Protein AF-A0A1M3BD50-F1 (afdb_monomer_lite)

Secondary structure (DSSP, 8-state):
------PPPPPPPTTHHHHHHHHHHHHTT-TTHHHHHHHHHHHHHH-HHHHHHHHHHHHTT-TTSGGGG-TTHHHHHHHHHHTTSS-HHHHHHHHHHHHHHHH--TT-EEEEEESEETTEEPHHHHHHHS---SSGGG---HHHHHHHHHHHTTS-GGGSEEEEEE-S---TTBTTSSSSHHHH-TT-TT--TTEEEEE-HHHHHHHHHHHHGGGPPEEEEEESPPPHHHHHHHHHTTEEEEEE--TTS---SEETTEE--TTHHHHHHHHHHHHHHHS-HHHHHHHHHHHHHHHTTGGG--THHHHHHHHHHHHHHHT------TTS-HHHHHHHHHHHHHHHHTEEEETTEEEE-HHHHHHHHHHHHHHHT-HHHHHHTT----HHHHHHHHHT-

Foldseek 3Di:
DDDDDDPPDPDPDPCLVVLQVLLCQQEVPDPPSVVLVVLLVCCLPPVVVLLVVLVVCLLVVPCVPCLLVDLCNLSSLSNCSNNVVDDQLSSQLSLLVSQVVVVDDPQKDKDKDFQDDPNHGDVVLCLLQPDDFPFNLQDDDPVLVVVLSVVLVPDRSSQRTKMKMFDPDDDCFACLADPNCSQQARSGRNPDSRIDIGHRSVSLQSSLCSRQPPLAAAERNHEADDDLVRLLVRLLVSHFYQYGYRPPDDDDLDDPRGGDGRNRSRSNSSSLSSQSSSADSLLSNLLSVLLVQLVVCLVVDDDQLNVLSVQLSVCSSSNNLRDDDPPDDRLLSSLLSSLVSLVVSQWGQDPVGTDRDPVSSVVSVVSSCCSSQPPVSCVVSVHDDDPVSSVVSSVVD

Sequence (397 aa):
MVNNFSAPPPTPPTDWNTHNLQYKEMIKRLENVSEIEQKVEIITKENLEEIKLLIDQFNAHDFSHPIFSSPETPLLALAAYKANLIADTQIATLLMILAENRVKKEDSEFTFVPLFIDDSINPEAMRLVELKSGNEIYNMTDEKVKLLFEKMKDLPPSEQGIYIHKSAHHPKESIKNDFQRLLFQPLSIGAKSSEKVIPTVGLFQTFLNTQYGENAVQLSPVIALSSFRDIETKAIGKIRDLGLDLIGKETPPVADGYLMEGSDVTVHDMFHAAAVSAGPVEIRKLNVLLVDRLKQLENKFKGMQLTAFNQIIAALVDFEYTNAKPGFSDIENYVRFIFEVLRTYSTVNSDYGQMRDGRFVREMEKEIKKVILNEDIQAEFSYDLTEDRVEELEDLV

pLDDT: mean 80.51, std 15.76, range [28.03, 96.56]

Structure (mmCIF, N/CA/C/O backbone):
data_AF-A0A1M3BD50-F1
#
_entry.id   AF-A0A1M3BD50-F1
#
loop_
_atom_site.group_PDB
_atom_site.id
_atom_site.type_symbol
_atom_site.label_atom_id
_atom_site.label_alt_id
_atom_site.label_comp_id
_atom_site.label_asym_id
_atom_site.label_entity_id
_atom_site.label_seq_id
_atom_site.pdbx_PDB_ins_code
_atom_site.Cartn_x
_atom_site.Cartn_y
_atom_site.Cartn_z
_atom_site.occupancy
_atom_site.B_iso_or_equiv
_atom_site.auth_seq_id
_atom_site.auth_comp_id
_atom_site.auth_asym_id
_atom_site.auth_atom_id
_atom_site.pdbx_PDB_model_num
ATOM 1 N N . MET A 1 1 ? -3.666 -6.927 -61.475 1.00 36.00 1 MET A N 1
ATOM 2 C CA . MET A 1 1 ? -4.513 -6.229 -60.487 1.00 36.00 1 MET A CA 1
ATOM 3 C C . MET A 1 1 ? -4.371 -6.989 -59.183 1.00 36.00 1 MET A C 1
ATOM 5 O O . MET A 1 1 ? -4.805 -8.130 -59.123 1.00 36.00 1 MET A O 1
ATOM 9 N N . VAL A 1 2 ? -3.643 -6.431 -58.218 1.00 29.97 2 VAL A N 1
ATOM 10 C CA . VAL A 1 2 ? -3.447 -7.031 -56.891 1.00 29.97 2 VAL A CA 1
ATOM 11 C C . VAL A 1 2 ? -4.402 -6.297 -55.958 1.00 29.97 2 VAL A C 1
ATOM 13 O O . VAL A 1 2 ? -4.325 -5.075 -55.852 1.00 29.97 2 VAL A O 1
ATOM 16 N N . ASN A 1 3 ? -5.356 -7.017 -55.372 1.00 28.70 3 ASN A N 1
ATOM 17 C CA . ASN A 1 3 ? -6.317 -6.444 -54.436 1.00 28.70 3 ASN A CA 1
ATOM 18 C C . ASN A 1 3 ? -5.604 -6.122 -53.117 1.00 28.70 3 ASN A C 1
ATOM 20 O O . ASN A 1 3 ? -5.254 -7.026 -52.363 1.00 28.70 3 ASN A O 1
ATOM 24 N N . ASN A 1 4 ? -5.418 -4.829 -52.852 1.00 32.88 4 ASN A N 1
ATOM 25 C CA . ASN A 1 4 ? -5.110 -4.299 -51.530 1.00 32.88 4 ASN A CA 1
ATOM 26 C C . ASN A 1 4 ? -6.363 -4.403 -50.655 1.00 32.88 4 ASN A C 1
ATOM 28 O O . ASN A 1 4 ? -7.282 -3.600 -50.797 1.00 32.88 4 ASN A O 1
ATOM 32 N N . PHE A 1 5 ? -6.380 -5.355 -49.728 1.00 29.62 5 PHE A N 1
ATOM 33 C CA . PHE A 1 5 ? -7.195 -5.247 -48.522 1.00 29.62 5 PHE A CA 1
ATOM 34 C C . PHE A 1 5 ? -6.258 -4.925 -47.365 1.00 29.62 5 PHE A C 1
ATOM 36 O O . PHE A 1 5 ? -5.724 -5.807 -46.699 1.00 29.62 5 PHE A O 1
ATOM 43 N N . SER A 1 6 ? -6.023 -3.631 -47.164 1.00 32.38 6 SER A N 1
ATOM 44 C CA . SER A 1 6 ? -5.528 -3.119 -45.894 1.00 32.38 6 SER A CA 1
ATOM 45 C C . SER A 1 6 ? -6.634 -3.358 -44.870 1.00 32.38 6 SER A C 1
ATOM 47 O O . SER A 1 6 ? -7.720 -2.791 -44.997 1.00 32.38 6 SER A O 1
ATOM 49 N N . ALA A 1 7 ? -6.390 -4.233 -43.895 1.00 30.02 7 ALA A N 1
ATOM 50 C CA . ALA A 1 7 ? -7.241 -4.291 -42.717 1.00 30.02 7 ALA A CA 1
ATOM 51 C C . ALA A 1 7 ? -7.294 -2.877 -42.104 1.00 30.02 7 ALA A C 1
ATOM 53 O O . ALA A 1 7 ? -6.249 -2.219 -42.033 1.00 30.02 7 ALA A O 1
ATOM 54 N N . PRO A 1 8 ? -8.477 -2.369 -41.717 1.00 31.89 8 PRO A N 1
ATOM 55 C CA . PRO A 1 8 ? -8.545 -1.111 -40.993 1.00 31.89 8 PRO A CA 1
ATOM 56 C C . PRO A 1 8 ? -7.709 -1.234 -39.711 1.00 31.89 8 PRO A C 1
ATOM 58 O O . PRO A 1 8 ? -7.639 -2.329 -39.139 1.00 31.89 8 PRO A O 1
ATOM 61 N N . PRO A 1 9 ? -7.053 -0.147 -39.269 1.00 30.75 9 PRO A N 1
ATOM 62 C CA . PRO A 1 9 ? -6.320 -0.160 -38.014 1.00 30.75 9 PRO A CA 1
ATOM 63 C C . PRO A 1 9 ? -7.255 -0.645 -36.897 1.00 30.75 9 PRO A C 1
ATOM 65 O O . PRO A 1 9 ? -8.437 -0.282 -36.906 1.00 30.75 9 PRO A O 1
ATOM 68 N N . PRO A 1 10 ? -6.763 -1.488 -35.974 1.00 30.48 10 PRO A N 1
ATOM 69 C CA . PRO A 1 10 ? -7.573 -1.973 -34.872 1.00 30.48 10 PRO A CA 1
ATOM 70 C C . PRO A 1 10 ? -8.158 -0.772 -34.131 1.00 30.48 10 PRO A C 1
ATOM 72 O O . PRO A 1 10 ? -7.436 0.141 -33.729 1.00 30.48 10 PRO A O 1
ATOM 75 N N . THR A 1 11 ? -9.481 -0.752 -33.996 1.00 28.03 11 THR A N 1
ATOM 76 C CA . THR A 1 11 ? -10.170 0.213 -33.141 1.00 28.03 11 THR A CA 1
ATOM 77 C C . THR A 1 11 ? -9.583 0.083 -31.734 1.00 28.03 11 THR A C 1
ATOM 79 O O . THR A 1 11 ? -9.528 -1.046 -31.236 1.00 28.03 11 THR A O 1
ATOM 82 N N . PRO A 1 12 ? -9.119 1.177 -31.099 1.00 29.06 12 PRO A N 1
ATOM 83 C CA . PRO A 1 12 ? -8.568 1.098 -29.755 1.00 29.06 12 PRO A CA 1
ATOM 84 C C . PRO A 1 12 ? -9.610 0.475 -28.812 1.00 29.06 12 PRO A C 1
ATOM 86 O O . PRO A 1 12 ? -10.799 0.794 -28.941 1.00 29.06 12 PRO A O 1
ATOM 89 N N . PRO A 1 13 ? -9.201 -0.436 -27.910 1.00 30.36 13 PRO A N 1
ATOM 90 C CA . PRO A 1 13 ? -10.122 -1.099 -26.997 1.00 30.36 13 PRO A CA 1
ATOM 91 C C . PRO A 1 13 ? -10.918 -0.069 -26.194 1.00 30.36 13 PRO A C 1
ATOM 93 O O . PRO A 1 13 ? -10.412 1.000 -25.850 1.00 30.36 13 PRO A O 1
ATOM 96 N N . THR A 1 14 ? -12.151 -0.412 -25.833 1.00 31.00 14 THR A N 1
ATOM 97 C CA . THR A 1 14 ? -13.002 0.365 -24.915 1.00 31.00 14 THR A CA 1
ATOM 98 C C . THR A 1 14 ? -12.345 0.657 -23.552 1.00 31.00 14 THR A C 1
ATOM 100 O O . THR A 1 14 ? -12.790 1.569 -22.857 1.00 31.00 14 THR A O 1
ATOM 103 N N . ASP A 1 15 ? -11.243 -0.028 -23.224 1.00 41.88 15 ASP A N 1
ATOM 104 C CA . ASP A 1 15 ? -10.391 0.174 -22.040 1.00 41.88 15 ASP A CA 1
ATOM 105 C C . ASP A 1 15 ? -9.475 1.414 -22.125 1.00 41.88 15 ASP A C 1
ATOM 107 O O . ASP A 1 15 ? -8.813 1.783 -21.156 1.00 41.88 15 ASP A O 1
ATOM 111 N N . TRP A 1 16 ? -9.444 2.120 -23.262 1.00 33.00 16 TRP A N 1
ATOM 112 C CA . TRP A 1 16 ? -8.654 3.353 -23.392 1.00 33.00 16 TRP A CA 1
ATOM 113 C C . TRP A 1 16 ? -9.149 4.466 -22.450 1.00 33.00 16 TRP A C 1
ATOM 115 O O . TRP A 1 16 ? -8.371 5.293 -21.968 1.00 33.00 16 TRP A O 1
ATOM 125 N N . ASN A 1 17 ? -10.453 4.488 -22.152 1.00 49.97 17 ASN A N 1
ATOM 126 C CA . ASN A 1 17 ? -11.031 5.484 -21.249 1.00 49.97 17 ASN A CA 1
ATOM 127 C C . ASN A 1 17 ? -10.676 5.225 -19.778 1.00 49.97 17 ASN A C 1
ATOM 129 O O . ASN A 1 17 ? -10.544 6.189 -19.028 1.00 49.97 17 ASN A O 1
ATOM 133 N N . THR A 1 18 ? -10.497 3.968 -19.360 1.00 57.00 18 THR A N 1
ATOM 134 C CA . THR A 1 18 ? -10.133 3.632 -17.974 1.00 57.00 18 THR A CA 1
ATOM 135 C C . THR A 1 18 ? -8.662 3.929 -17.700 1.00 57.00 18 THR A C 1
ATOM 137 O O . THR A 1 18 ? -8.380 4.647 -16.743 1.00 57.00 18 THR A O 1
ATOM 140 N N . HIS A 1 19 ? -7.750 3.539 -18.598 1.00 67.75 19 HIS A N 1
ATOM 141 C CA . HIS A 1 19 ? -6.316 3.831 -18.452 1.00 67.75 19 HIS A CA 1
ATOM 142 C C . HIS A 1 19 ? -6.015 5.330 -18.422 1.00 67.75 19 HIS A C 1
ATOM 144 O O . HIS A 1 19 ? -5.207 5.792 -17.622 1.00 67.75 19 HIS A O 1
ATOM 150 N N . ASN A 1 20 ? -6.696 6.130 -19.245 1.00 74.62 20 ASN A N 1
ATOM 151 C CA . ASN A 1 20 ? -6.507 7.579 -19.220 1.00 74.62 20 ASN A CA 1
ATOM 152 C C . ASN A 1 20 ? -7.016 8.216 -17.911 1.00 74.62 20 ASN A C 1
ATOM 154 O O . ASN A 1 20 ? -6.423 9.176 -17.421 1.00 74.62 20 ASN A O 1
ATOM 158 N N . LEU A 1 21 ? -8.102 7.694 -17.328 1.00 78.12 21 LEU A N 1
ATOM 159 C CA . LEU A 1 21 ? -8.576 8.135 -16.013 1.00 78.12 21 LEU A CA 1
ATOM 160 C C . LEU A 1 21 ? -7.599 7.721 -14.906 1.00 78.12 21 LEU A C 1
ATOM 162 O O . LEU A 1 21 ? -7.253 8.559 -14.080 1.00 78.12 21 LEU A O 1
ATOM 166 N N . GLN A 1 22 ? -7.104 6.481 -14.923 1.00 80.31 22 GLN A N 1
ATOM 167 C CA . GLN A 1 22 ? -6.111 5.989 -13.961 1.00 80.31 22 GLN A CA 1
ATOM 168 C C . GLN A 1 22 ? -4.797 6.773 -14.056 1.00 80.31 22 GLN A C 1
ATOM 170 O O . GLN A 1 22 ? -4.271 7.213 -13.038 1.00 80.31 22 GLN A O 1
ATOM 175 N N . TYR A 1 23 ? -4.317 7.060 -15.269 1.00 83.50 23 TYR A N 1
ATOM 176 C CA . TYR A 1 23 ? -3.169 7.937 -15.502 1.00 83.50 23 TYR A CA 1
ATOM 177 C C . TYR A 1 23 ? -3.368 9.322 -14.884 1.00 83.50 23 TYR A C 1
ATOM 179 O O . TYR A 1 23 ? -2.494 9.814 -14.168 1.00 83.50 23 TYR A O 1
ATOM 187 N N . LYS A 1 24 ? -4.529 9.946 -15.117 1.00 84.19 24 LYS A N 1
ATOM 188 C CA . LYS A 1 24 ? -4.845 11.254 -14.531 1.00 84.19 24 LYS A CA 1
ATOM 189 C C . LYS A 1 24 ? -4.887 11.195 -13.012 1.00 84.19 24 LYS A C 1
ATOM 191 O O . LYS A 1 24 ? -4.319 12.070 -12.367 1.00 84.19 24 LYS A O 1
ATOM 196 N N . GLU A 1 25 ? -5.498 10.160 -12.445 1.00 82.44 25 GLU A N 1
ATOM 197 C CA . GLU A 1 25 ? -5.539 9.944 -10.998 1.00 82.44 25 GLU A CA 1
ATOM 198 C C . GLU A 1 25 ? -4.147 9.721 -10.393 1.00 82.44 25 GLU A C 1
ATOM 200 O O . GLU A 1 25 ? -3.862 10.245 -9.315 1.00 82.44 25 GLU A O 1
ATOM 205 N N . MET A 1 26 ? -3.264 9.014 -11.101 1.00 85.06 26 MET A N 1
ATOM 206 C CA . MET A 1 26 ? -1.889 8.756 -10.679 1.00 85.06 26 MET A CA 1
ATOM 207 C C . MET A 1 26 ? -1.076 10.053 -10.578 1.00 85.06 26 MET A C 1
ATOM 209 O O . MET A 1 26 ? -0.319 10.220 -9.625 1.00 85.06 26 MET A O 1
ATOM 213 N N . ILE A 1 27 ? -1.239 10.993 -11.518 1.00 84.44 27 ILE A N 1
ATOM 214 C CA . ILE A 1 27 ? -0.452 12.239 -11.533 1.00 84.44 27 ILE A CA 1
ATOM 215 C C . ILE A 1 27 ? -1.130 13.425 -10.838 1.00 84.44 27 ILE A C 1
ATOM 217 O O . ILE A 1 27 ? -0.461 14.430 -10.610 1.00 84.44 27 ILE A O 1
ATOM 221 N N . LYS A 1 28 ? -2.426 13.351 -10.489 1.00 82.62 28 LYS A N 1
ATOM 222 C CA . LYS A 1 28 ? -3.253 14.515 -10.085 1.00 82.62 28 LYS A CA 1
ATOM 223 C C . LYS A 1 28 ? -2.694 15.361 -8.938 1.00 82.62 28 LYS A C 1
ATOM 225 O O . LYS A 1 28 ? -3.103 16.506 -8.771 1.00 82.62 28 LYS A O 1
ATOM 230 N N . ARG A 1 29 ? -1.807 14.788 -8.122 1.00 76.50 29 ARG A N 1
ATOM 231 C CA . ARG A 1 29 ? -1.242 15.410 -6.915 1.00 76.50 29 ARG A CA 1
ATOM 232 C C . ARG A 1 29 ? 0.060 16.165 -7.181 1.00 76.50 29 ARG A C 1
ATOM 234 O O . ARG A 1 29 ? 0.637 16.746 -6.269 1.00 76.50 29 ARG A O 1
ATOM 241 N N . LEU A 1 30 ? 0.528 16.189 -8.427 1.00 80.31 30 LEU A N 1
ATOM 242 C CA . LEU A 1 30 ? 1.735 16.911 -8.801 1.00 80.31 30 LEU A CA 1
ATOM 243 C C . LEU A 1 30 ? 1.453 18.417 -8.951 1.00 80.31 30 LEU A C 1
ATOM 245 O O . LEU A 1 30 ? 0.583 18.843 -9.697 1.00 80.31 30 LEU A O 1
ATOM 249 N N . GLU A 1 31 ? 2.268 19.262 -8.324 1.00 79.31 31 GLU A N 1
ATOM 250 C CA . GLU A 1 31 ? 2.171 20.727 -8.491 1.00 79.31 31 GLU A CA 1
ATOM 251 C C . GLU A 1 31 ? 2.271 21.220 -9.955 1.00 79.31 31 GLU A C 1
ATOM 253 O O . GLU A 1 31 ? 1.716 22.257 -10.301 1.00 79.31 31 GLU A O 1
ATOM 258 N N . ASN A 1 32 ? 2.942 20.467 -10.834 1.00 83.00 32 ASN A N 1
ATOM 259 C CA . ASN A 1 32 ? 3.161 20.785 -12.249 1.00 83.00 32 ASN A CA 1
ATOM 260 C C . ASN A 1 32 ? 2.508 19.758 -13.199 1.00 83.00 32 ASN A C 1
ATOM 262 O O . ASN A 1 32 ? 3.060 19.466 -14.261 1.00 83.00 32 ASN A O 1
ATOM 266 N N . VAL A 1 33 ? 1.331 19.219 -12.832 1.00 86.44 33 VAL A N 1
ATOM 267 C CA . VAL A 1 33 ? 0.564 18.240 -13.640 1.00 86.44 33 VAL A CA 1
ATOM 268 C C . VAL A 1 33 ? 0.517 18.609 -15.122 1.00 86.44 33 VAL A C 1
ATOM 270 O O . VAL A 1 33 ? 0.848 17.773 -15.955 1.00 86.44 33 VAL A O 1
ATOM 273 N N . SER A 1 34 ? 0.155 19.851 -15.462 1.00 87.88 34 SER A N 1
ATOM 274 C CA . SER A 1 34 ? -0.039 20.259 -16.860 1.00 87.88 34 SER A CA 1
ATOM 275 C C . SER A 1 34 ? 1.239 20.169 -17.698 1.00 87.88 34 SER A C 1
ATOM 277 O O . SER A 1 34 ? 1.184 19.808 -18.870 1.00 87.88 34 SER A O 1
ATOM 279 N N . GLU A 1 35 ? 2.396 20.489 -17.112 1.00 89.12 35 GLU A N 1
ATOM 280 C CA . GLU A 1 35 ? 3.692 20.388 -17.794 1.00 89.12 35 GLU A CA 1
ATOM 281 C C . GLU A 1 35 ? 4.076 18.919 -18.012 1.00 89.12 35 GLU A C 1
ATOM 283 O O . GLU A 1 35 ? 4.519 18.538 -19.096 1.00 89.12 35 GLU A O 1
ATOM 288 N N . ILE A 1 36 ? 3.871 18.083 -16.991 1.00 88.56 36 ILE A N 1
ATOM 289 C CA . ILE A 1 36 ? 4.146 16.645 -17.059 1.00 88.56 36 ILE A CA 1
ATOM 290 C C . ILE A 1 36 ? 3.239 15.980 -18.093 1.00 88.56 36 ILE A C 1
ATOM 292 O O . ILE A 1 36 ? 3.725 15.220 -18.926 1.00 88.56 36 ILE A O 1
ATOM 296 N N . GLU A 1 37 ? 1.946 16.301 -18.100 1.00 90.56 37 GLU A N 1
ATOM 297 C CA . GLU A 1 37 ? 0.986 15.763 -19.066 1.00 90.56 37 GLU A CA 1
ATOM 298 C C . GLU A 1 37 ? 1.379 16.121 -20.506 1.00 90.56 37 GLU A C 1
ATOM 300 O O . GLU A 1 37 ? 1.347 15.254 -21.381 1.00 90.56 37 GLU A O 1
ATOM 305 N N . GLN A 1 38 ? 1.817 17.364 -20.747 1.00 91.88 38 GLN A N 1
ATOM 306 C CA . GLN A 1 38 ? 2.320 17.795 -22.055 1.00 91.88 38 GLN A CA 1
ATOM 307 C C . GLN A 1 38 ? 3.584 17.035 -22.468 1.00 91.88 38 GLN A C 1
ATOM 309 O O . GLN A 1 38 ? 3.649 16.540 -23.592 1.00 91.88 38 GLN A O 1
ATOM 314 N N . LYS A 1 39 ? 4.570 16.895 -21.572 1.00 91.69 39 LYS A N 1
ATOM 315 C CA . LYS A 1 39 ? 5.804 16.143 -21.859 1.00 91.69 39 LYS A CA 1
ATOM 316 C C . LYS A 1 39 ? 5.513 14.679 -22.167 1.00 91.69 39 LYS A C 1
ATOM 318 O O . LYS A 1 39 ? 6.007 14.157 -23.159 1.00 91.69 39 LYS A O 1
ATOM 323 N N . VAL A 1 40 ? 4.671 14.035 -21.361 1.00 91.62 40 VAL A N 1
ATOM 324 C CA . VAL A 1 40 ? 4.269 12.640 -21.572 1.00 91.62 40 VAL A CA 1
ATOM 325 C C . VAL A 1 40 ? 3.513 12.486 -22.895 1.00 91.62 40 VAL A C 1
ATOM 327 O O . VAL A 1 40 ? 3.745 11.520 -23.613 1.00 91.62 40 VAL A O 1
ATOM 330 N N . GLU A 1 41 ? 2.646 13.433 -23.265 1.00 91.56 41 GLU A N 1
ATOM 331 C CA . GLU A 1 41 ? 1.956 13.431 -24.564 1.00 91.56 41 GLU A CA 1
ATOM 332 C C . GLU A 1 41 ? 2.925 13.534 -25.752 1.00 91.56 41 GLU A C 1
ATOM 334 O O . GLU A 1 41 ? 2.747 12.820 -26.739 1.00 91.56 41 GLU A O 1
ATOM 339 N N . ILE A 1 42 ? 3.944 14.397 -25.661 1.00 92.25 42 ILE A N 1
ATOM 340 C CA . ILE A 1 42 ? 4.984 14.541 -26.693 1.00 92.25 42 ILE A CA 1
ATOM 341 C C . ILE A 1 42 ? 5.777 13.238 -26.815 1.00 92.25 42 ILE A C 1
ATOM 343 O O . ILE A 1 42 ? 5.825 12.652 -27.893 1.00 92.25 42 ILE A O 1
ATOM 347 N N . ILE A 1 43 ? 6.296 12.727 -25.696 1.00 92.19 43 ILE A N 1
ATOM 348 C CA . ILE A 1 43 ? 7.063 11.475 -25.637 1.00 92.19 43 ILE A CA 1
ATOM 349 C C . ILE A 1 43 ? 6.261 10.306 -26.223 1.00 92.19 43 ILE A C 1
ATOM 351 O O . ILE A 1 43 ? 6.778 9.533 -27.026 1.00 92.19 43 ILE A O 1
ATOM 355 N N . THR A 1 44 ? 4.975 10.195 -25.876 1.00 89.19 44 THR A N 1
ATOM 356 C CA . THR A 1 44 ? 4.098 9.125 -26.381 1.00 89.19 44 THR A CA 1
ATOM 357 C C . THR A 1 44 ? 3.981 9.146 -27.911 1.00 89.19 44 THR A C 1
ATOM 359 O O . THR A 1 44 ? 3.831 8.096 -28.533 1.00 89.19 44 THR A O 1
ATOM 362 N N . LYS A 1 45 ? 4.051 10.330 -28.534 1.00 89.25 45 LYS A N 1
ATOM 363 C CA . LYS A 1 45 ? 3.938 10.504 -29.991 1.00 89.25 45 LYS A CA 1
ATOM 364 C C . LYS A 1 45 ? 5.270 10.380 -30.719 1.00 89.25 45 LYS A C 1
ATOM 366 O O . LYS A 1 45 ? 5.290 9.888 -31.845 1.00 89.25 45 LYS A O 1
ATOM 371 N N . GLU A 1 46 ? 6.349 10.857 -30.108 1.00 92.38 46 GLU A N 1
ATOM 372 C CA . GLU A 1 46 ? 7.626 11.093 -30.787 1.00 92.38 46 GLU A CA 1
ATOM 373 C C . GLU A 1 46 ? 8.709 10.062 -30.420 1.00 92.38 46 GLU A C 1
ATOM 375 O O . GLU A 1 46 ? 9.600 9.813 -31.230 1.00 92.38 46 GLU A O 1
ATOM 380 N N . ASN A 1 47 ? 8.599 9.379 -29.272 1.00 92.06 47 ASN A N 1
ATOM 381 C CA . ASN A 1 47 ? 9.662 8.536 -28.703 1.00 92.06 47 ASN A CA 1
ATOM 382 C C . ASN A 1 47 ? 9.255 7.056 -28.549 1.00 92.06 47 ASN A C 1
ATOM 384 O O . ASN A 1 47 ? 9.718 6.365 -27.642 1.00 92.06 47 ASN A O 1
ATOM 388 N N . LEU A 1 48 ? 8.399 6.527 -29.433 1.00 91.12 48 LEU A N 1
ATOM 389 C CA . LEU A 1 48 ? 7.886 5.151 -29.313 1.00 91.12 48 LEU A CA 1
ATOM 390 C C . LEU A 1 48 ? 8.994 4.081 -29.244 1.00 91.12 48 LEU A C 1
ATOM 392 O O . LEU A 1 48 ? 8.852 3.099 -28.521 1.00 91.12 48 LEU A O 1
ATOM 396 N N . GLU A 1 49 ? 10.092 4.257 -29.978 1.00 93.56 49 GLU A N 1
ATOM 397 C CA . GLU A 1 49 ? 11.202 3.294 -29.967 1.00 93.56 49 GLU A CA 1
ATOM 398 C C . GLU A 1 49 ? 11.974 3.304 -28.640 1.00 93.56 49 GLU A C 1
ATOM 400 O O . GLU A 1 49 ? 12.374 2.246 -28.162 1.00 93.56 49 GLU A O 1
ATOM 405 N N . GLU A 1 50 ? 12.114 4.460 -27.987 1.00 94.75 50 GLU A N 1
ATOM 406 C CA . GLU A 1 50 ? 12.714 4.537 -26.648 1.00 94.75 50 GLU A CA 1
ATOM 407 C C . GLU A 1 50 ? 11.789 3.944 -25.583 1.00 94.75 50 GLU A C 1
ATOM 409 O O . GLU A 1 50 ? 12.258 3.268 -24.669 1.00 94.75 50 GLU A O 1
ATOM 414 N N . ILE A 1 51 ? 10.472 4.137 -25.724 1.00 94.88 51 ILE A N 1
ATOM 415 C CA . ILE A 1 51 ? 9.473 3.503 -24.856 1.00 94.88 51 ILE A CA 1
ATOM 416 C C . ILE A 1 51 ? 9.564 1.975 -24.964 1.00 94.88 51 ILE A C 1
ATOM 418 O O . ILE A 1 51 ? 9.617 1.290 -23.945 1.00 94.88 51 ILE A O 1
ATOM 422 N N . LYS A 1 52 ? 9.618 1.430 -26.186 1.00 94.81 52 LYS A N 1
ATOM 423 C CA . LYS A 1 52 ? 9.787 -0.016 -26.402 1.00 94.81 52 LYS A CA 1
ATOM 424 C C . LYS A 1 52 ? 11.106 -0.518 -25.831 1.00 94.81 52 LYS A C 1
ATOM 426 O O . LYS A 1 52 ? 11.101 -1.516 -25.123 1.00 94.81 52 LYS A O 1
ATOM 431 N N . LEU A 1 53 ? 12.204 0.205 -26.066 1.00 96.06 53 LEU A N 1
ATOM 432 C CA . LEU A 1 53 ? 13.504 -0.141 -25.499 1.00 96.06 53 LEU A CA 1
ATOM 433 C C . LEU A 1 53 ? 13.443 -0.200 -23.967 1.00 96.06 53 LEU A C 1
ATOM 435 O O . LEU A 1 53 ? 13.935 -1.159 -23.384 1.00 96.06 53 LEU A O 1
ATOM 439 N N . LEU A 1 54 ? 12.805 0.772 -23.309 1.00 95.88 54 LEU A N 1
ATOM 440 C CA . LEU A 1 54 ? 12.624 0.759 -21.856 1.00 95.88 54 LEU A CA 1
ATOM 441 C C . LEU A 1 54 ? 11.869 -0.490 -21.391 1.00 95.88 54 LEU A C 1
ATOM 443 O O . LEU A 1 54 ? 12.301 -1.143 -20.444 1.00 95.88 54 LEU A O 1
ATOM 447 N N . ILE A 1 55 ? 10.766 -0.830 -22.060 1.00 95.88 55 ILE A N 1
ATOM 448 C CA . ILE A 1 55 ? 9.947 -2.002 -21.725 1.00 95.88 55 ILE A CA 1
ATOM 449 C C . ILE A 1 55 ? 10.733 -3.300 -21.937 1.00 95.88 55 ILE A C 1
ATOM 451 O O . ILE A 1 55 ? 10.703 -4.178 -21.078 1.00 95.88 55 ILE A O 1
ATOM 455 N N . ASP A 1 56 ? 11.464 -3.417 -23.044 1.00 95.56 56 ASP A N 1
ATOM 456 C CA . ASP A 1 56 ? 12.265 -4.600 -23.361 1.00 95.56 56 ASP A CA 1
ATOM 457 C C . ASP A 1 56 ? 13.365 -4.813 -22.317 1.00 95.56 56 ASP A C 1
ATOM 459 O O . ASP A 1 56 ? 13.523 -5.921 -21.806 1.00 95.56 56 ASP A O 1
ATOM 463 N N . GLN A 1 57 ? 14.080 -3.750 -21.932 1.00 95.50 57 GLN A N 1
ATOM 464 C CA . GLN A 1 57 ? 15.110 -3.837 -20.893 1.00 95.50 57 GLN A CA 1
ATOM 465 C C . GLN A 1 57 ? 14.507 -4.089 -19.503 1.00 95.50 57 GLN A C 1
ATOM 467 O O . GLN A 1 57 ? 15.094 -4.812 -18.698 1.00 95.50 57 GLN A O 1
ATOM 472 N N . PHE A 1 58 ? 13.317 -3.546 -19.224 1.00 94.75 58 PHE A N 1
ATOM 473 C CA . PHE A 1 58 ? 12.589 -3.805 -17.982 1.00 94.75 58 PHE A CA 1
ATOM 474 C C . PHE A 1 58 ? 12.170 -5.276 -17.871 1.00 94.75 58 PHE A C 1
ATOM 476 O O . PHE A 1 58 ? 12.418 -5.904 -16.843 1.00 94.75 58 PHE A O 1
ATOM 483 N N . ASN A 1 59 ? 11.622 -5.850 -18.944 1.00 93.88 59 ASN A N 1
ATOM 484 C CA . ASN A 1 59 ? 11.262 -7.268 -19.022 1.00 93.88 59 ASN A CA 1
ATOM 485 C C . ASN A 1 59 ? 12.485 -8.196 -19.013 1.00 93.88 59 ASN A C 1
ATOM 487 O O . ASN A 1 59 ? 12.388 -9.330 -18.556 1.00 93.88 59 ASN A O 1
ATOM 491 N N . ALA A 1 60 ? 13.631 -7.731 -19.517 1.00 92.88 60 ALA A N 1
ATOM 492 C CA . ALA A 1 60 ? 14.902 -8.446 -19.427 1.00 92.88 60 ALA A CA 1
ATOM 493 C C . ALA A 1 60 ? 15.578 -8.302 -18.050 1.00 92.88 60 ALA A C 1
ATOM 495 O O . ALA A 1 60 ? 16.574 -8.973 -17.784 1.00 92.88 60 ALA A O 1
ATOM 496 N N . HIS A 1 61 ? 15.048 -7.435 -17.180 1.00 91.69 61 HIS A N 1
ATOM 497 C CA . HIS A 1 61 ? 15.621 -7.060 -15.888 1.00 91.69 61 HIS A CA 1
ATOM 498 C C . HIS A 1 61 ? 17.055 -6.495 -15.973 1.00 91.69 61 HIS A C 1
ATOM 500 O O . HIS A 1 61 ? 17.810 -6.571 -15.000 1.00 91.69 61 HIS A O 1
ATOM 506 N N . ASP A 1 62 ? 17.431 -5.888 -17.105 1.00 90.44 62 ASP A N 1
ATOM 507 C CA . ASP A 1 62 ? 18.761 -5.302 -17.322 1.00 90.44 62 ASP A CA 1
ATOM 508 C C . ASP A 1 62 ? 18.803 -3.815 -16.940 1.00 90.44 62 ASP A C 1
ATOM 510 O O . ASP A 1 62 ? 18.860 -2.911 -17.775 1.00 90.44 62 ASP A O 1
ATOM 514 N N . PHE A 1 63 ? 18.828 -3.546 -15.635 1.00 87.00 63 PHE A N 1
ATOM 515 C CA . PHE A 1 63 ? 18.946 -2.180 -15.106 1.00 87.00 63 PHE A CA 1
ATOM 516 C C . PHE A 1 63 ? 20.352 -1.578 -15.240 1.00 87.00 63 PHE A C 1
ATOM 518 O O . PHE A 1 63 ? 20.573 -0.442 -14.815 1.00 87.00 63 PHE A O 1
ATOM 525 N N . SER A 1 64 ? 21.308 -2.316 -15.819 1.00 85.81 64 SER A N 1
ATOM 526 C CA . SER A 1 64 ? 22.623 -1.775 -16.174 1.00 85.81 64 SER A CA 1
ATOM 527 C C . SER A 1 64 ? 22.589 -0.986 -17.485 1.00 85.81 64 SER A C 1
ATOM 529 O O . SER A 1 64 ? 23.487 -0.182 -17.746 1.00 85.81 64 SER A O 1
ATOM 531 N N . HIS A 1 65 ? 21.538 -1.176 -18.291 1.00 90.94 65 HIS A N 1
ATOM 532 C CA . HIS A 1 65 ? 21.373 -0.479 -19.553 1.00 90.94 65 HIS A CA 1
ATOM 533 C C . HIS A 1 65 ? 21.312 1.053 -19.346 1.00 90.94 65 HIS A C 1
ATOM 535 O O . HIS A 1 65 ? 20.570 1.524 -18.475 1.00 90.94 65 HIS A O 1
ATOM 541 N N . PRO A 1 66 ? 22.003 1.869 -20.177 1.00 90.44 66 PRO A N 1
ATOM 542 C CA . PRO A 1 66 ? 22.079 3.327 -20.006 1.00 90.44 66 PRO A CA 1
ATOM 543 C C . PRO A 1 66 ? 20.731 4.047 -19.965 1.00 90.44 66 PRO A C 1
ATOM 545 O O . PRO A 1 66 ? 20.637 5.141 -19.408 1.00 90.44 66 PRO A O 1
ATOM 548 N N . ILE A 1 67 ? 19.685 3.432 -20.531 1.00 91.38 67 ILE A N 1
ATOM 549 C CA . ILE A 1 67 ? 18.328 3.981 -20.490 1.00 91.38 67 ILE A CA 1
ATOM 550 C C . ILE A 1 67 ? 17.890 4.263 -19.055 1.00 91.38 67 ILE A C 1
ATOM 552 O O . ILE A 1 67 ? 17.356 5.329 -18.830 1.00 91.38 67 ILE A O 1
ATOM 556 N N . PHE A 1 68 ? 18.217 3.410 -18.076 1.00 88.81 68 PHE A N 1
ATOM 557 C CA . PHE A 1 68 ? 17.812 3.585 -16.674 1.00 88.81 68 PHE A CA 1
ATOM 558 C C . PHE A 1 68 ? 18.604 4.654 -15.914 1.00 88.81 68 PHE A C 1
ATOM 560 O O . PHE A 1 68 ? 18.233 5.019 -14.799 1.00 88.81 68 PHE A O 1
ATOM 567 N N . SER A 1 69 ? 19.689 5.165 -16.499 1.00 84.38 69 SER A N 1
ATOM 568 C CA . SER A 1 69 ? 20.443 6.304 -15.966 1.00 84.38 69 SER A CA 1
ATOM 569 C C . SER A 1 69 ? 19.953 7.646 -16.520 1.00 84.38 69 SER A C 1
ATOM 571 O O . SER A 1 69 ? 20.402 8.693 -16.056 1.00 84.38 69 SER A O 1
ATOM 573 N N . SER A 1 70 ? 19.043 7.644 -17.503 1.00 87.06 70 SER A N 1
ATOM 574 C CA . SER A 1 70 ? 18.522 8.878 -18.089 1.00 87.06 70 SER A CA 1
ATOM 575 C C . SER A 1 70 ? 17.573 9.602 -17.119 1.00 87.06 70 SER A C 1
ATOM 577 O O . SER A 1 70 ? 16.667 8.972 -16.559 1.00 87.06 70 SER A O 1
ATOM 579 N N . PRO A 1 71 ? 17.686 10.934 -16.956 1.00 84.81 71 PRO A N 1
ATOM 580 C CA . PRO A 1 71 ? 16.699 11.730 -16.223 1.00 84.81 71 PRO A CA 1
ATOM 581 C C . PRO A 1 71 ? 15.278 11.646 -16.805 1.00 84.81 71 PRO A C 1
ATOM 583 O O . PRO A 1 71 ? 14.305 11.881 -16.093 1.00 84.81 71 PRO A O 1
ATOM 586 N N . GLU A 1 72 ? 15.146 11.302 -18.090 1.00 88.06 72 GLU A N 1
ATOM 587 C CA . GLU A 1 72 ? 13.858 11.216 -18.791 1.00 88.06 72 GLU A CA 1
ATOM 588 C C . GLU A 1 72 ? 13.145 9.872 -18.581 1.00 88.06 72 GLU A C 1
ATOM 590 O O . GLU A 1 72 ? 11.952 9.755 -18.862 1.00 88.06 72 GLU A O 1
ATOM 595 N N . THR A 1 73 ? 13.833 8.864 -18.032 1.00 91.88 73 THR A N 1
ATOM 596 C CA . THR A 1 73 ? 13.323 7.485 -17.926 1.00 91.88 73 THR A CA 1
ATOM 597 C C . THR A 1 73 ? 11.945 7.355 -17.293 1.00 91.88 73 THR A C 1
ATOM 599 O O . THR A 1 73 ? 11.116 6.629 -17.834 1.00 91.88 73 THR A O 1
ATOM 602 N N . PRO A 1 74 ? 11.617 8.023 -16.176 1.00 91.12 74 PRO A N 1
ATOM 603 C CA . PRO A 1 74 ? 10.277 7.858 -15.640 1.00 91.12 74 PRO A CA 1
ATOM 604 C C . PRO A 1 74 ? 9.218 8.640 -16.417 1.00 91.12 74 PRO A C 1
ATOM 606 O O . PRO A 1 74 ? 8.057 8.258 -16.352 1.00 91.12 74 PRO A O 1
ATOM 609 N N . LEU A 1 75 ? 9.569 9.656 -17.215 1.00 92.12 75 LEU A N 1
ATOM 610 C CA . LEU A 1 75 ? 8.618 10.209 -18.186 1.00 92.12 75 LEU A CA 1
ATOM 611 C C . LEU A 1 75 ? 8.358 9.213 -19.327 1.00 92.12 75 LEU A C 1
ATOM 613 O O . LEU A 1 75 ? 7.206 9.067 -19.735 1.00 92.12 75 LEU A O 1
ATOM 617 N N . LEU A 1 76 ? 9.384 8.477 -19.779 1.00 94.69 76 LEU A N 1
ATOM 618 C CA . LEU A 1 76 ? 9.216 7.344 -20.701 1.00 94.69 76 LEU A CA 1
ATOM 619 C C . LEU A 1 76 ? 8.320 6.256 -20.085 1.00 94.69 76 LEU A C 1
ATOM 621 O O . LEU A 1 76 ? 7.433 5.742 -20.761 1.00 94.69 76 LEU A O 1
ATOM 625 N N . ALA A 1 77 ? 8.487 5.949 -18.794 1.00 94.19 77 ALA A N 1
ATOM 626 C CA . ALA A 1 77 ? 7.639 4.997 -18.074 1.00 94.19 77 ALA A CA 1
ATOM 627 C C . ALA A 1 77 ? 6.172 5.463 -18.016 1.00 94.19 77 ALA A C 1
ATOM 629 O O . ALA A 1 77 ? 5.258 4.699 -18.325 1.00 94.19 77 ALA A O 1
ATOM 630 N N . LEU A 1 78 ? 5.929 6.738 -17.692 1.00 93.12 78 LEU A N 1
ATOM 631 C CA . LEU A 1 78 ? 4.580 7.312 -17.704 1.00 93.12 78 LEU A CA 1
ATOM 632 C C . LEU A 1 78 ? 3.953 7.306 -19.100 1.00 93.12 78 LEU A C 1
ATOM 634 O O . LEU A 1 78 ? 2.751 7.074 -19.223 1.00 93.12 78 LEU A O 1
ATOM 638 N N . ALA A 1 79 ? 4.748 7.534 -20.146 1.00 93.69 79 ALA A N 1
ATOM 639 C CA . ALA A 1 79 ? 4.295 7.431 -21.528 1.00 93.69 79 ALA A CA 1
ATOM 640 C C . ALA A 1 79 ? 3.947 5.985 -21.909 1.00 93.69 79 ALA A C 1
ATOM 642 O O . ALA A 1 79 ? 2.897 5.761 -22.507 1.00 93.69 79 ALA A O 1
ATOM 643 N N . ALA A 1 80 ? 4.758 5.004 -21.496 1.00 94.00 80 ALA A N 1
ATOM 644 C CA . ALA A 1 80 ? 4.463 3.580 -21.668 1.00 94.00 80 ALA A CA 1
ATOM 645 C C . ALA A 1 80 ? 3.113 3.203 -21.043 1.00 94.00 80 ALA A C 1
ATOM 647 O O . ALA A 1 80 ? 2.289 2.543 -21.677 1.00 94.00 80 ALA A O 1
ATOM 648 N N . TYR A 1 81 ? 2.873 3.669 -19.816 1.00 93.62 81 TYR A N 1
ATOM 649 C CA . TYR A 1 81 ? 1.627 3.432 -19.097 1.00 93.62 81 TYR A CA 1
ATOM 650 C C . TYR A 1 81 ? 0.430 4.123 -19.765 1.00 93.62 81 TYR A C 1
ATOM 652 O O . TYR A 1 81 ? -0.583 3.489 -20.049 1.00 93.62 81 TYR A O 1
ATOM 660 N N . LYS A 1 82 ? 0.562 5.411 -20.107 1.00 90.50 82 LYS A N 1
ATOM 661 C CA . LYS A 1 82 ? -0.485 6.177 -20.804 1.00 90.50 82 LYS A CA 1
ATOM 662 C C . LYS A 1 82 ? -0.844 5.570 -22.165 1.00 90.50 82 LYS A C 1
ATOM 664 O O . LYS A 1 82 ? -2.001 5.623 -22.573 1.00 90.50 82 LYS A O 1
ATOM 669 N N . ALA A 1 83 ? 0.137 4.993 -22.855 1.00 89.44 83 ALA A N 1
ATOM 670 C CA . ALA A 1 83 ? -0.037 4.289 -24.121 1.00 89.44 83 ALA A CA 1
ATOM 671 C C . ALA A 1 83 ? -0.565 2.850 -23.966 1.00 89.44 83 ALA A C 1
ATOM 673 O O . ALA A 1 83 ? -0.685 2.150 -24.971 1.00 89.44 83 ALA A O 1
ATOM 674 N N . ASN A 1 84 ? -0.880 2.410 -22.740 1.00 90.12 84 ASN A N 1
ATOM 675 C CA . ASN A 1 84 ? -1.360 1.063 -22.427 1.00 90.12 84 ASN A CA 1
ATOM 676 C C . ASN A 1 84 ? -0.386 -0.048 -22.877 1.00 90.12 84 ASN A C 1
ATOM 678 O O . ASN A 1 84 ? -0.797 -1.104 -23.354 1.00 90.12 84 ASN A O 1
ATOM 682 N N . LEU A 1 85 ? 0.922 0.211 -22.778 1.00 91.44 85 LEU A N 1
ATOM 683 C CA . LEU A 1 85 ? 1.969 -0.767 -23.099 1.00 91.44 85 LEU A CA 1
ATOM 684 C C . LEU A 1 85 ? 2.439 -1.555 -21.870 1.00 91.44 85 LEU A C 1
ATOM 686 O O . LEU A 1 85 ? 3.034 -2.619 -22.017 1.00 91.44 85 LEU A O 1
ATOM 690 N N . ILE A 1 86 ? 2.174 -1.031 -20.674 1.00 93.50 86 ILE A N 1
ATOM 691 C CA . ILE A 1 86 ? 2.431 -1.674 -19.384 1.00 93.50 86 ILE A CA 1
ATOM 692 C C . ILE A 1 86 ? 1.226 -1.457 -18.466 1.00 93.50 86 ILE A C 1
ATOM 694 O O . ILE A 1 86 ? 0.556 -0.430 -18.566 1.00 93.50 86 ILE A O 1
ATOM 698 N N . ALA A 1 87 ? 0.961 -2.411 -17.575 1.00 91.69 87 ALA A N 1
ATOM 699 C CA . ALA A 1 87 ? -0.149 -2.349 -16.622 1.00 91.69 87 ALA A CA 1
ATOM 700 C C . ALA A 1 87 ? 0.163 -1.489 -15.378 1.00 91.69 87 ALA A C 1
ATOM 702 O O . ALA A 1 87 ? 1.323 -1.161 -15.116 1.00 91.69 87 ALA A O 1
ATOM 703 N N . ASP A 1 88 ? -0.860 -1.205 -14.559 1.00 90.38 88 ASP A N 1
ATOM 704 C CA . ASP A 1 88 ? -0.762 -0.477 -13.277 1.00 90.38 88 ASP A CA 1
ATOM 705 C C . ASP A 1 88 ? 0.360 -1.015 -12.368 1.00 90.38 88 ASP A C 1
ATOM 707 O O . ASP A 1 88 ? 1.157 -0.257 -11.814 1.00 90.38 88 ASP A O 1
ATOM 711 N N . THR A 1 89 ? 0.460 -2.339 -12.232 1.00 93.31 89 THR A N 1
ATOM 712 C CA . THR A 1 89 ? 1.493 -2.965 -11.397 1.00 93.31 89 THR A CA 1
ATOM 713 C C . THR A 1 89 ? 2.886 -2.778 -11.992 1.00 93.31 89 THR A C 1
ATOM 715 O O . THR A 1 89 ? 3.825 -2.493 -11.261 1.00 93.31 89 THR A O 1
ATOM 718 N N . GLN A 1 90 ? 3.015 -2.848 -13.319 1.00 94.94 90 GLN A N 1
ATOM 719 C CA . GLN A 1 90 ? 4.292 -2.701 -14.016 1.00 94.94 90 GLN A CA 1
ATOM 720 C C . GLN A 1 90 ? 4.836 -1.275 -13.956 1.00 94.94 90 GLN A C 1
ATOM 722 O O . GLN A 1 90 ? 6.035 -1.103 -13.739 1.00 94.94 90 GLN A O 1
ATOM 727 N N . ILE A 1 91 ? 3.989 -0.245 -14.100 1.00 94.44 91 ILE A N 1
ATOM 728 C CA . ILE A 1 91 ? 4.441 1.145 -13.925 1.00 94.44 91 ILE A CA 1
ATOM 729 C C . ILE A 1 91 ? 4.889 1.397 -12.486 1.00 94.44 91 ILE A C 1
ATOM 731 O O . ILE A 1 91 ? 5.924 2.026 -12.265 1.00 94.44 91 ILE A O 1
ATOM 735 N N . ALA A 1 92 ? 4.159 0.862 -11.508 1.00 93.50 92 ALA A N 1
ATOM 736 C CA . ALA A 1 92 ? 4.514 1.014 -10.108 1.00 93.50 92 ALA A CA 1
ATOM 737 C C . ALA A 1 92 ? 5.827 0.300 -9.768 1.00 93.50 92 ALA A C 1
ATOM 739 O O . ALA A 1 92 ? 6.707 0.916 -9.167 1.00 93.50 92 ALA A O 1
ATOM 740 N N . THR A 1 93 ? 6.010 -0.943 -10.228 1.00 94.69 93 THR A N 1
ATOM 741 C CA . THR A 1 93 ? 7.286 -1.659 -10.115 1.00 94.69 93 THR A CA 1
ATOM 742 C C . THR A 1 93 ? 8.404 -0.851 -10.767 1.00 94.69 93 THR A C 1
ATOM 744 O O . THR A 1 93 ? 9.404 -0.562 -10.120 1.00 94.69 93 THR A O 1
ATOM 747 N N . LEU A 1 94 ? 8.240 -0.409 -12.015 1.00 94.25 94 LEU A N 1
ATOM 748 C CA . LEU A 1 94 ? 9.280 0.326 -12.731 1.00 94.25 94 LEU A CA 1
ATOM 749 C C . LEU A 1 94 ? 9.685 1.625 -12.014 1.00 94.25 94 LEU A C 1
ATOM 751 O O . LEU A 1 94 ? 10.876 1.866 -11.824 1.00 94.25 94 LEU A O 1
ATOM 755 N N . LEU A 1 95 ? 8.726 2.445 -11.569 1.00 91.94 95 LEU A N 1
ATOM 756 C CA . LEU A 1 95 ? 9.020 3.682 -10.832 1.00 91.94 95 LEU A CA 1
ATOM 757 C C . LEU A 1 95 ? 9.686 3.407 -9.478 1.00 91.94 95 LEU A C 1
ATOM 759 O O . LEU A 1 95 ? 10.642 4.095 -9.120 1.00 91.94 95 LEU A O 1
ATOM 763 N N . MET A 1 96 ? 9.248 2.366 -8.768 1.00 89.75 96 MET A N 1
ATOM 764 C CA . MET A 1 96 ? 9.850 1.937 -7.506 1.00 89.75 96 MET A CA 1
ATOM 765 C C . MET A 1 96 ? 11.319 1.518 -7.683 1.00 89.75 96 MET A C 1
ATOM 767 O O . MET A 1 96 ? 12.185 1.927 -6.908 1.00 89.75 96 MET A O 1
ATOM 771 N N . ILE A 1 97 ? 11.627 0.749 -8.731 1.00 90.00 97 ILE A N 1
ATOM 772 C CA . ILE A 1 97 ? 13.000 0.326 -9.037 1.00 90.00 97 ILE A CA 1
ATOM 773 C C . ILE A 1 97 ? 13.858 1.508 -9.497 1.00 90.00 97 ILE A C 1
ATOM 775 O O . ILE A 1 97 ? 15.014 1.625 -9.093 1.00 90.00 97 ILE A O 1
ATOM 779 N N . LEU A 1 98 ? 13.297 2.425 -10.291 1.00 89.19 98 LEU A N 1
ATOM 780 C CA . LEU A 1 98 ? 13.978 3.657 -10.694 1.00 89.19 98 LEU A CA 1
ATOM 781 C C . LEU A 1 98 ? 14.326 4.551 -9.499 1.00 89.19 98 LEU A C 1
ATOM 783 O O . LEU A 1 98 ? 15.365 5.210 -9.532 1.00 89.19 98 LEU A O 1
ATOM 787 N N . ALA A 1 99 ? 13.476 4.604 -8.473 1.00 85.38 99 ALA A N 1
ATOM 788 C CA . ALA A 1 99 ? 13.763 5.326 -7.237 1.00 85.38 99 ALA A CA 1
ATOM 789 C C . ALA A 1 99 ? 14.917 4.659 -6.471 1.00 85.38 99 ALA A C 1
ATOM 791 O O . ALA A 1 99 ? 15.870 5.333 -6.074 1.00 85.38 99 ALA A O 1
ATOM 792 N N . GLU A 1 100 ? 14.893 3.329 -6.337 1.00 85.00 100 GLU A N 1
ATOM 793 C CA . GLU A 1 100 ? 15.963 2.597 -5.654 1.00 85.00 100 GLU A CA 1
ATOM 794 C C . GLU A 1 100 ? 17.313 2.708 -6.370 1.00 85.00 100 GLU A C 1
ATOM 796 O O . GLU A 1 100 ? 18.346 2.943 -5.740 1.00 85.00 100 GLU A O 1
ATOM 801 N N . ASN A 1 101 ? 17.320 2.586 -7.697 1.00 81.62 101 ASN A N 1
ATOM 802 C CA . ASN A 1 101 ? 18.550 2.614 -8.480 1.00 81.62 101 ASN A CA 1
ATOM 803 C C . ASN A 1 101 ? 19.276 3.971 -8.396 1.00 81.62 101 ASN A C 1
ATOM 805 O O . ASN A 1 101 ? 20.481 4.028 -8.616 1.00 81.62 101 ASN A O 1
ATOM 809 N N . ARG A 1 102 ? 18.582 5.064 -8.041 1.00 77.00 102 ARG A N 1
ATOM 810 C CA . ARG A 1 102 ? 19.199 6.392 -7.849 1.00 77.00 102 ARG A CA 1
ATOM 811 C C . ARG A 1 102 ? 19.937 6.544 -6.531 1.00 77.00 102 ARG A C 1
ATOM 813 O O . ARG A 1 102 ? 20.924 7.268 -6.472 1.00 77.00 102 ARG A O 1
ATOM 820 N N . VAL A 1 103 ? 19.447 5.898 -5.477 1.00 74.19 103 VAL A N 1
ATOM 821 C CA . VAL A 1 103 ? 20.094 5.928 -4.155 1.00 74.19 103 VAL A CA 1
ATOM 822 C C . VAL A 1 103 ? 21.187 4.864 -4.028 1.00 74.19 103 VAL A C 1
ATOM 824 O O . VAL A 1 103 ? 21.890 4.804 -3.018 1.00 74.19 103 VAL A O 1
ATOM 827 N N . LYS A 1 104 ? 21.343 4.026 -5.059 1.00 71.94 104 LYS A N 1
ATOM 828 C CA . LYS A 1 104 ? 22.396 3.023 -5.177 1.00 71.94 104 LYS A CA 1
ATOM 829 C C . LYS A 1 104 ? 23.776 3.689 -5.129 1.00 71.94 104 LYS A C 1
ATOM 831 O O . LYS A 1 104 ? 24.090 4.568 -5.928 1.00 71.94 104 LYS A O 1
ATOM 836 N N . LYS A 1 105 ? 24.617 3.243 -4.196 1.00 69.25 105 LYS A N 1
ATOM 837 C CA . LYS A 1 105 ? 26.026 3.657 -4.097 1.00 69.25 105 LYS A CA 1
ATOM 838 C C . LYS A 1 105 ? 26.899 2.783 -5.001 1.00 69.25 105 LYS A C 1
ATOM 840 O O . LYS A 1 105 ? 26.486 1.699 -5.405 1.00 69.25 105 LYS A O 1
ATOM 845 N N . GLU A 1 106 ? 28.120 3.232 -5.294 1.00 70.00 106 GLU A N 1
ATOM 846 C CA . GLU A 1 106 ? 29.069 2.507 -6.162 1.00 70.00 106 GLU A CA 1
ATOM 847 C C . GLU A 1 106 ? 29.363 1.071 -5.689 1.00 70.00 106 GLU A C 1
ATOM 849 O O . GLU A 1 106 ? 29.623 0.192 -6.505 1.00 70.00 106 GLU A O 1
ATOM 854 N N . ASP A 1 107 ? 29.287 0.817 -4.380 1.00 70.75 107 ASP A N 1
ATOM 855 C CA . ASP A 1 107 ? 29.511 -0.490 -3.749 1.00 70.75 107 ASP A CA 1
ATOM 856 C C . ASP A 1 107 ? 28.263 -1.387 -3.706 1.00 70.75 107 ASP A C 1
ATOM 858 O O . ASP A 1 107 ? 28.301 -2.476 -3.130 1.00 70.75 107 ASP A O 1
ATOM 862 N N . SER A 1 108 ? 27.143 -0.927 -4.260 1.00 75.06 108 SER A N 1
ATOM 863 C CA . SER A 1 108 ? 25.860 -1.598 -4.116 1.00 75.06 108 SER A CA 1
ATOM 864 C C . SER A 1 108 ? 25.534 -2.485 -5.325 1.00 75.06 108 SER A C 1
ATOM 866 O O . SER A 1 108 ? 25.802 -2.142 -6.476 1.00 75.06 108 SER A O 1
ATOM 868 N N . GLU A 1 109 ? 24.932 -3.645 -5.074 1.00 82.94 109 GLU A N 1
ATOM 869 C CA . GLU A 1 109 ? 24.540 -4.634 -6.083 1.00 82.94 109 GLU A CA 1
ATOM 870 C C . GLU A 1 109 ? 23.014 -4.645 -6.210 1.00 82.94 109 GLU A C 1
ATOM 872 O O . GLU A 1 109 ? 22.305 -4.699 -5.205 1.00 82.94 109 GLU A O 1
ATOM 877 N N . PHE A 1 110 ? 22.502 -4.595 -7.440 1.00 84.56 110 PHE A N 1
ATOM 878 C CA . PHE A 1 110 ? 21.070 -4.669 -7.718 1.00 84.56 110 PHE A CA 1
ATOM 879 C C . PHE A 1 110 ? 20.807 -5.906 -8.568 1.00 84.56 110 PHE A C 1
ATOM 881 O O . PHE A 1 110 ? 21.365 -6.022 -9.656 1.00 84.56 110 PHE A O 1
ATOM 888 N N . THR A 1 111 ? 20.017 -6.843 -8.051 1.00 89.19 111 THR A N 1
ATOM 889 C CA . THR A 1 111 ? 19.800 -8.158 -8.672 1.00 89.19 111 THR A CA 1
ATOM 890 C C . THR A 1 111 ? 18.321 -8.491 -8.747 1.00 89.19 111 THR A C 1
ATOM 892 O O . THR A 1 111 ? 17.540 -8.055 -7.904 1.00 89.19 111 THR A O 1
ATOM 895 N N . PHE A 1 112 ? 17.948 -9.278 -9.751 1.00 92.94 112 PHE A N 1
ATOM 896 C CA . PHE A 1 112 ? 16.612 -9.839 -9.892 1.00 92.94 112 PHE A CA 1
ATOM 897 C C . PHE A 1 112 ? 16.667 -11.346 -9.649 1.00 92.94 112 PHE A C 1
ATOM 899 O O . PHE A 1 112 ? 17.457 -12.056 -10.273 1.00 92.94 112 PHE A O 1
ATOM 906 N N . VAL A 1 113 ? 15.836 -11.828 -8.730 1.00 94.00 113 VAL A N 1
ATOM 907 C CA . VAL A 1 113 ? 15.656 -13.250 -8.443 1.00 94.00 113 VAL A CA 1
ATOM 908 C C . VAL A 1 113 ? 14.352 -13.694 -9.107 1.00 94.00 113 VAL A C 1
ATOM 910 O O . VAL A 1 113 ? 13.281 -13.342 -8.605 1.00 94.00 113 VAL A O 1
ATOM 913 N N . PRO A 1 114 ? 14.401 -14.454 -10.217 1.00 95.31 114 PRO A N 1
ATOM 914 C CA . PRO A 1 114 ? 13.189 -14.941 -10.868 1.00 95.31 114 PRO A CA 1
ATOM 915 C C . PRO A 1 114 ? 12.467 -15.939 -9.959 1.00 95.31 114 PRO A C 1
ATOM 917 O O . PRO A 1 114 ? 13.117 -16.719 -9.260 1.00 95.31 114 PRO A O 1
ATOM 920 N N . LEU A 1 115 ? 11.133 -15.957 -9.986 1.00 93.81 115 LEU A N 1
ATOM 921 C CA . LEU A 1 115 ? 10.341 -16.927 -9.215 1.00 93.81 115 LEU A CA 1
ATOM 922 C C . LEU A 1 115 ? 10.499 -18.358 -9.726 1.00 93.81 115 LEU A C 1
ATOM 924 O O . LEU A 1 115 ? 10.312 -19.299 -8.955 1.00 93.81 115 LEU A O 1
ATOM 928 N N . PHE A 1 116 ? 10.838 -18.520 -11.006 1.00 94.50 116 PHE A N 1
ATOM 929 C CA . PHE A 1 116 ? 10.917 -19.813 -11.673 1.00 94.50 116 PHE A CA 1
ATOM 930 C C . PHE A 1 116 ? 12.254 -19.989 -12.398 1.00 94.50 116 PHE A C 1
ATOM 932 O O . PHE A 1 116 ? 12.784 -19.050 -12.988 1.00 94.50 116 PHE A O 1
ATOM 939 N N . ILE A 1 117 ? 12.787 -21.209 -12.357 1.00 92.06 117 ILE A N 1
ATOM 940 C CA . ILE A 1 117 ? 13.926 -21.677 -13.153 1.00 92.06 117 ILE A CA 1
ATOM 941 C C . ILE A 1 117 ? 13.468 -22.972 -13.817 1.00 92.06 117 ILE A C 1
ATOM 943 O O . ILE A 1 117 ? 13.079 -23.904 -13.113 1.00 92.06 117 ILE A O 1
ATOM 947 N N . ASP A 1 118 ? 13.483 -23.020 -15.151 1.00 88.00 118 ASP A N 1
ATOM 948 C CA . ASP A 1 118 ? 13.040 -24.183 -15.934 1.00 88.00 118 ASP A CA 1
ATOM 949 C C . ASP A 1 118 ? 11.668 -24.721 -15.463 1.00 88.00 118 ASP A C 1
ATOM 951 O O . ASP A 1 118 ? 11.515 -25.895 -15.121 1.00 88.00 118 ASP A O 1
ATOM 955 N N . ASP A 1 119 ? 10.683 -23.819 -15.350 1.00 84.38 119 ASP A N 1
ATOM 956 C CA . ASP A 1 119 ? 9.302 -24.058 -14.880 1.00 84.38 119 ASP A CA 1
ATOM 957 C C . ASP A 1 119 ? 9.141 -24.556 -13.429 1.00 84.38 119 ASP A C 1
ATOM 959 O O . ASP A 1 119 ? 8.017 -24.722 -12.934 1.00 84.38 119 ASP A O 1
ATOM 963 N N . SER A 1 120 ? 10.251 -24.749 -12.718 1.00 92.38 120 SER A N 1
ATOM 964 C CA . SER A 1 120 ? 10.290 -25.114 -11.303 1.00 92.38 120 SER A CA 1
ATOM 965 C C . SER A 1 120 ? 10.423 -23.869 -10.433 1.00 92.38 120 SER A C 1
ATOM 967 O O . SER A 1 120 ? 11.034 -22.885 -10.840 1.00 92.38 120 SER A O 1
ATOM 969 N N . ILE A 1 121 ? 9.871 -23.898 -9.216 1.00 92.94 121 ILE A N 1
ATOM 970 C CA . ILE A 1 121 ? 10.018 -22.778 -8.277 1.00 92.94 121 ILE A CA 1
ATOM 971 C C . ILE A 1 121 ? 11.501 -22.600 -7.936 1.00 92.94 121 ILE A C 1
ATOM 973 O O . ILE A 1 121 ? 12.170 -23.553 -7.531 1.00 92.94 121 ILE A O 1
ATOM 977 N N . ASN A 1 122 ? 12.005 -21.376 -8.083 1.00 94.25 122 ASN A N 1
ATOM 978 C CA . ASN A 1 122 ? 13.363 -21.016 -7.710 1.00 94.25 122 ASN A CA 1
ATOM 979 C C . ASN A 1 122 ? 13.524 -21.128 -6.181 1.00 94.25 122 ASN A C 1
ATOM 981 O O . ASN A 1 122 ? 12.835 -20.406 -5.453 1.00 94.25 122 ASN A O 1
ATOM 985 N N . PRO A 1 123 ? 14.446 -21.967 -5.670 1.00 91.00 123 PRO A N 1
ATOM 986 C CA . PRO A 1 123 ? 14.665 -22.110 -4.232 1.00 91.00 123 PRO A CA 1
ATOM 987 C C . PRO A 1 123 ? 15.019 -20.795 -3.527 1.00 91.00 123 PRO A C 1
ATOM 989 O O . PRO A 1 123 ? 14.647 -20.602 -2.373 1.00 91.00 123 PRO A O 1
ATOM 992 N N . GLU A 1 124 ? 15.707 -19.875 -4.210 1.00 90.00 124 GLU A N 1
ATOM 993 C CA . GLU A 1 124 ? 16.060 -18.574 -3.636 1.00 90.00 124 GLU A CA 1
ATOM 994 C C . GLU A 1 124 ? 14.843 -17.652 -3.522 1.00 90.00 124 GLU A C 1
ATOM 996 O O . GLU A 1 124 ? 14.690 -16.966 -2.515 1.00 90.00 124 GLU A O 1
ATOM 1001 N N . ALA A 1 125 ? 13.937 -17.672 -4.504 1.00 90.25 125 ALA A N 1
ATOM 1002 C CA . ALA A 1 125 ? 12.667 -16.959 -4.397 1.00 90.25 125 ALA A CA 1
ATOM 1003 C C . ALA A 1 125 ? 11.786 -17.567 -3.299 1.00 90.25 125 ALA A C 1
ATOM 1005 O O . ALA A 1 125 ? 11.228 -16.840 -2.480 1.00 90.25 125 ALA A O 1
ATOM 1006 N N . MET A 1 126 ? 11.720 -18.901 -3.237 1.00 88.44 126 MET A N 1
ATOM 1007 C CA . MET A 1 126 ? 10.991 -19.614 -2.191 1.00 88.44 126 MET A CA 1
ATOM 1008 C C . MET A 1 126 ? 11.492 -19.217 -0.802 1.00 88.44 126 MET A C 1
ATOM 1010 O O . MET A 1 126 ? 10.694 -18.864 0.050 1.00 88.44 126 MET A O 1
ATOM 1014 N N . ARG A 1 127 ? 12.810 -19.148 -0.590 1.00 85.94 127 ARG A N 1
ATOM 1015 C CA . ARG A 1 127 ? 13.413 -18.702 0.677 1.00 85.94 127 ARG A CA 1
ATOM 1016 C C . ARG A 1 127 ? 12.923 -17.324 1.140 1.00 85.94 127 ARG A C 1
ATOM 1018 O O . ARG A 1 127 ? 12.826 -17.090 2.342 1.00 85.94 127 ARG A O 1
ATOM 1025 N N . LEU A 1 128 ? 12.660 -16.404 0.213 1.00 82.81 128 LEU A N 1
ATOM 1026 C CA . LEU A 1 128 ? 12.192 -15.049 0.524 1.00 82.81 128 LEU A CA 1
ATOM 1027 C C . LEU A 1 128 ? 10.692 -15.013 0.853 1.00 82.81 128 LEU A C 1
ATOM 1029 O O . LEU A 1 128 ? 10.273 -14.224 1.700 1.00 82.81 128 LEU A O 1
ATOM 1033 N N . VAL A 1 129 ? 9.912 -15.891 0.216 1.00 79.44 129 VAL A N 1
ATOM 1034 C CA . VAL A 1 129 ? 8.449 -15.984 0.344 1.00 79.44 129 VAL A CA 1
ATOM 1035 C C . VAL A 1 129 ? 8.007 -16.906 1.496 1.00 79.44 129 VAL A C 1
ATOM 1037 O O . VAL A 1 129 ? 7.020 -16.621 2.166 1.00 79.44 129 VAL A O 1
ATOM 1040 N N . GLU A 1 130 ? 8.720 -18.006 1.745 1.00 66.62 130 GLU A N 1
ATOM 1041 C CA . GLU A 1 130 ? 8.274 -19.184 2.511 1.00 66.62 130 GLU A CA 1
ATOM 1042 C C . GLU A 1 130 ? 8.786 -19.221 3.960 1.00 66.62 130 GLU A C 1
ATOM 1044 O O . GLU A 1 130 ? 9.305 -20.229 4.433 1.00 66.62 130 GLU A O 1
ATOM 1049 N N . LEU A 1 131 ? 8.648 -18.143 4.727 1.00 58.16 131 LEU A N 1
ATOM 1050 C CA . LEU A 1 131 ? 8.969 -18.219 6.154 1.00 58.16 131 LEU A CA 1
ATOM 1051 C C . LEU A 1 131 ? 7.824 -17.684 6.998 1.00 58.16 131 LEU A C 1
ATOM 1053 O O . LEU A 1 131 ? 7.107 -16.771 6.615 1.00 58.16 131 LEU A O 1
ATOM 1057 N N . LYS A 1 132 ? 7.638 -18.286 8.173 1.00 60.69 132 LYS A N 1
ATOM 1058 C CA . LYS A 1 132 ? 6.770 -17.723 9.204 1.00 60.69 132 LYS A CA 1
ATOM 1059 C C . LYS A 1 132 ? 7.489 -16.501 9.759 1.00 60.69 132 LYS A C 1
ATOM 1061 O O . LYS A 1 132 ? 8.513 -16.645 10.426 1.00 60.69 132 LYS A O 1
ATOM 1066 N N . SER A 1 133 ? 6.995 -15.312 9.444 1.00 62.31 133 SER A N 1
ATOM 1067 C CA . SER A 1 133 ? 7.457 -14.088 10.081 1.00 62.31 133 SER A CA 1
ATOM 1068 C C . SER A 1 133 ? 7.000 -14.058 11.544 1.00 62.31 133 SER A C 1
ATOM 1070 O O . SER A 1 133 ? 6.071 -14.769 11.945 1.00 62.31 133 SER A O 1
ATOM 1072 N N . GLY A 1 134 ? 7.641 -13.203 12.345 1.00 57.69 134 GLY A N 1
ATOM 1073 C CA . GLY A 1 134 ? 7.150 -12.872 13.685 1.00 57.69 134 GLY A CA 1
ATOM 1074 C C . GLY A 1 134 ? 5.828 -12.092 13.679 1.00 57.69 134 GLY A C 1
ATOM 1075 O O . GLY A 1 134 ? 5.202 -11.977 14.726 1.00 57.69 134 GLY A O 1
ATOM 1076 N N . ASN A 1 135 ? 5.399 -11.577 12.523 1.00 64.81 135 ASN A N 1
ATOM 1077 C CA . ASN A 1 135 ? 4.140 -10.871 12.329 1.00 64.81 135 ASN A CA 1
ATOM 1078 C C . ASN A 1 135 ? 3.124 -11.773 11.597 1.00 64.81 135 ASN A C 1
ATOM 1080 O O . ASN A 1 135 ? 3.244 -12.073 10.406 1.00 64.81 135 ASN A O 1
ATOM 1084 N N . GLU A 1 136 ? 2.102 -12.228 12.320 1.00 68.19 136 GLU A N 1
ATOM 1085 C CA . GLU A 1 136 ? 1.152 -13.224 11.816 1.00 68.19 136 GLU A CA 1
ATOM 1086 C C . GLU A 1 136 ? 0.399 -12.777 10.557 1.00 68.19 136 GLU A C 1
ATOM 1088 O O . GLU A 1 136 ? 0.016 -13.635 9.759 1.00 68.19 136 GLU A O 1
ATOM 1093 N N . ILE A 1 137 ? 0.270 -11.466 10.307 1.00 71.88 137 ILE A N 1
ATOM 1094 C CA . ILE A 1 137 ? -0.417 -10.953 9.113 1.00 71.88 137 ILE A CA 1
ATOM 1095 C C . ILE A 1 137 ? 0.233 -11.449 7.813 1.00 71.88 137 ILE A C 1
ATOM 1097 O O . ILE A 1 137 ? -0.479 -11.686 6.836 1.00 71.88 137 ILE A O 1
ATOM 1101 N N . 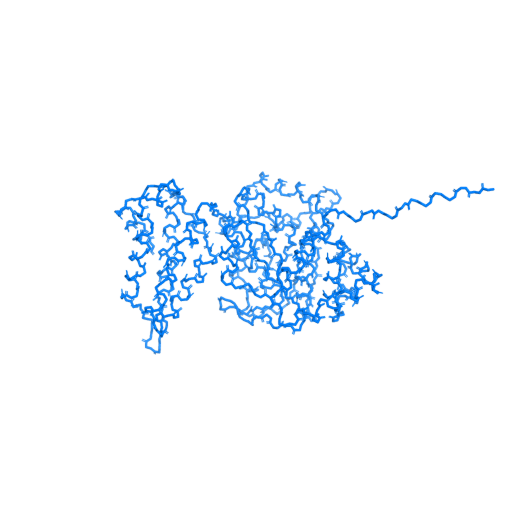TYR A 1 138 ? 1.551 -11.681 7.806 1.00 72.31 138 TYR A N 1
ATOM 1102 C CA . TYR A 1 138 ? 2.308 -12.141 6.634 1.00 72.31 138 TYR A CA 1
ATOM 1103 C C . TYR A 1 138 ? 2.415 -13.661 6.511 1.00 72.31 138 TYR A C 1
ATOM 1105 O O . TYR A 1 138 ? 2.916 -14.162 5.505 1.00 72.31 138 TYR A O 1
ATOM 1113 N N . ASN A 1 139 ? 1.948 -14.410 7.510 1.00 76.69 139 ASN A N 1
ATOM 1114 C CA . ASN A 1 139 ? 2.130 -15.854 7.540 1.00 76.69 139 ASN A CA 1
ATOM 1115 C C . ASN A 1 139 ? 1.119 -16.539 6.616 1.00 76.69 139 ASN A C 1
ATOM 1117 O O . ASN A 1 139 ? -0.085 -16.568 6.878 1.00 76.69 139 ASN A O 1
ATOM 1121 N N . MET A 1 140 ? 1.620 -17.115 5.527 1.00 80.75 140 MET A N 1
ATOM 1122 C CA . MET A 1 140 ? 0.835 -17.947 4.618 1.00 80.75 140 MET A CA 1
ATOM 1123 C C . MET A 1 140 ? 0.929 -19.417 5.028 1.00 80.75 140 MET A C 1
ATOM 1125 O O . MET A 1 140 ? 1.953 -19.868 5.539 1.00 80.75 140 MET A O 1
ATOM 1129 N N . THR A 1 141 ? -0.144 -20.176 4.800 1.00 86.06 141 THR A N 1
ATOM 1130 C CA . THR A 1 141 ? -0.087 -21.642 4.881 1.00 86.06 141 THR A CA 1
ATOM 1131 C C . THR A 1 141 ? 0.601 -22.207 3.642 1.00 86.06 141 THR A C 1
ATOM 1133 O O . THR A 1 141 ? 0.610 -21.560 2.592 1.00 86.06 141 THR A O 1
ATOM 1136 N N . ASP A 1 142 ? 1.116 -23.432 3.726 1.00 87.06 142 ASP A N 1
ATOM 1137 C CA . ASP A 1 142 ? 1.774 -24.108 2.603 1.00 87.06 142 ASP A CA 1
ATOM 1138 C C . ASP A 1 142 ? 0.864 -24.180 1.360 1.00 87.06 142 ASP A C 1
ATOM 1140 O O . ASP A 1 142 ? 1.323 -24.031 0.227 1.00 87.06 142 ASP A O 1
ATOM 1144 N N . GLU A 1 143 ? -0.449 -24.364 1.545 1.00 90.44 143 GLU A N 1
ATOM 1145 C CA . GLU A 1 143 ? -1.428 -24.350 0.451 1.00 90.44 143 GLU A CA 1
ATOM 1146 C C . GLU A 1 143 ? -1.529 -22.974 -0.207 1.00 90.44 143 GLU A C 1
ATOM 1148 O O . GLU A 1 143 ? -1.572 -22.874 -1.434 1.00 90.44 143 GLU A O 1
ATOM 1153 N N . LYS A 1 144 ? -1.544 -21.905 0.596 1.00 90.38 144 LYS A N 1
ATOM 1154 C CA . LYS A 1 144 ? -1.578 -20.537 0.080 1.00 90.38 144 LYS A CA 1
ATOM 1155 C C . LYS A 1 144 ? -0.278 -20.175 -0.630 1.00 90.38 144 LYS A C 1
ATOM 1157 O O . LYS A 1 144 ? -0.343 -19.499 -1.649 1.00 90.38 144 LYS A O 1
ATOM 1162 N N . VAL A 1 145 ? 0.876 -20.639 -0.144 1.00 89.56 145 VAL A N 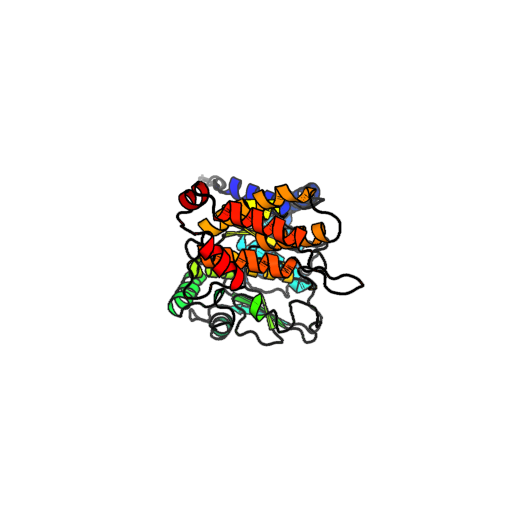1
ATOM 1163 C CA . VAL A 1 145 ? 2.166 -20.458 -0.831 1.00 89.56 145 VAL A CA 1
ATOM 1164 C C . VAL A 1 145 ? 2.142 -21.149 -2.195 1.00 89.56 145 VAL A C 1
ATOM 1166 O O . VAL A 1 145 ? 2.493 -20.534 -3.198 1.00 89.56 145 VAL A O 1
ATOM 1169 N N . LYS A 1 146 ? 1.653 -22.391 -2.286 1.00 90.38 146 LYS A N 1
ATOM 1170 C CA . LYS A 1 146 ? 1.501 -23.078 -3.582 1.00 90.38 146 LYS A CA 1
ATOM 1171 C C . LYS A 1 146 ? 0.587 -22.308 -4.533 1.00 90.38 146 LYS A C 1
ATOM 1173 O O . LYS A 1 146 ? 0.976 -22.054 -5.669 1.00 90.38 146 LYS A O 1
ATOM 1178 N N . LEU A 1 147 ? -0.580 -21.878 -4.050 1.00 92.81 147 LEU A N 1
ATOM 1179 C CA . LEU A 1 147 ? -1.530 -21.090 -4.838 1.00 92.81 147 LEU A CA 1
ATOM 1180 C C . LEU A 1 147 ? -0.935 -19.750 -5.299 1.00 92.81 147 LEU A C 1
ATOM 1182 O O . LEU A 1 147 ? -1.219 -19.291 -6.404 1.00 92.81 147 LEU A O 1
ATOM 1186 N N . LEU A 1 148 ? -0.106 -19.126 -4.462 1.00 92.50 148 LEU A N 1
ATOM 1187 C CA . LEU A 1 148 ? 0.607 -17.897 -4.785 1.00 92.50 148 LEU A CA 1
ATOM 1188 C C . LEU A 1 148 ? 1.526 -18.106 -5.996 1.00 92.50 148 LEU A C 1
ATOM 1190 O O . LEU A 1 148 ? 1.393 -17.395 -6.990 1.00 92.50 148 LEU A O 1
ATOM 1194 N N . PHE A 1 149 ? 2.397 -19.120 -5.943 1.00 92.56 149 PHE A N 1
ATOM 1195 C CA . PHE A 1 149 ? 3.296 -19.456 -7.050 1.00 92.56 149 PHE A CA 1
ATOM 1196 C C . PHE A 1 149 ? 2.544 -19.902 -8.307 1.00 92.56 149 PHE A C 1
ATOM 1198 O O . PHE A 1 149 ? 2.978 -19.588 -9.410 1.00 92.56 149 PHE A O 1
ATOM 1205 N N . GLU A 1 150 ? 1.414 -20.599 -8.182 1.00 93.56 150 GLU A N 1
ATOM 1206 C CA . GLU A 1 150 ? 0.582 -20.944 -9.341 1.00 93.56 150 GLU A CA 1
ATOM 1207 C C . GLU A 1 150 ? 0.062 -19.694 -10.056 1.00 93.56 150 GLU A C 1
ATOM 1209 O O . GLU A 1 150 ? 0.257 -19.564 -11.262 1.00 93.56 150 GLU A O 1
ATOM 1214 N N . LYS A 1 151 ? -0.517 -18.740 -9.315 1.00 94.38 151 LYS A N 1
ATOM 1215 C CA . LYS A 1 151 ? -1.041 -17.486 -9.883 1.00 94.38 151 LYS A CA 1
ATOM 1216 C C . LYS A 1 151 ? 0.048 -16.588 -10.467 1.00 94.38 151 LYS A C 1
ATOM 1218 O O . LYS A 1 151 ? -0.202 -15.844 -11.409 1.00 94.38 151 LYS A O 1
ATOM 1223 N N . MET A 1 152 ? 1.258 -16.637 -9.916 1.00 92.00 152 MET A N 1
ATOM 1224 C CA . MET A 1 152 ? 2.367 -15.795 -10.372 1.00 92.00 152 MET A CA 1
ATOM 1225 C C . MET A 1 152 ? 2.877 -16.156 -11.767 1.00 92.00 152 MET A C 1
ATOM 1227 O O . MET A 1 152 ? 3.486 -15.309 -12.414 1.00 92.00 152 MET A O 1
ATOM 1231 N N . LYS A 1 153 ? 2.601 -17.369 -12.261 1.00 92.50 153 LYS A N 1
ATOM 1232 C CA . LYS A 1 153 ? 2.952 -17.776 -13.632 1.00 92.50 153 LYS A CA 1
ATOM 1233 C C . LYS A 1 153 ? 2.229 -16.963 -14.704 1.00 92.50 153 LYS A C 1
ATOM 1235 O O . LYS A 1 153 ? 2.735 -16.853 -15.817 1.00 92.50 153 LYS A O 1
ATOM 1240 N N . ASP A 1 154 ? 1.078 -16.391 -14.361 1.00 92.25 154 ASP A N 1
ATOM 1241 C CA . ASP A 1 154 ? 0.250 -15.612 -15.283 1.00 92.25 154 ASP A CA 1
ATOM 1242 C C . ASP A 1 154 ? 0.636 -14.122 -15.314 1.00 92.25 154 ASP A C 1
ATOM 1244 O O . ASP A 1 154 ? 0.101 -13.353 -16.114 1.00 92.25 154 ASP A O 1
ATOM 1248 N N . LEU A 1 155 ? 1.560 -13.688 -14.447 1.00 93.06 155 LEU A N 1
ATOM 1249 C CA . LEU A 1 155 ? 2.035 -12.306 -14.425 1.00 93.06 155 LEU A CA 1
ATOM 1250 C C . LEU A 1 155 ? 2.994 -12.023 -15.597 1.00 93.06 155 LEU A C 1
ATOM 1252 O O . LEU A 1 155 ? 3.660 -12.938 -16.080 1.00 93.06 155 LEU A O 1
ATOM 1256 N N . PRO A 1 156 ? 3.136 -10.763 -16.046 1.00 92.44 156 PRO A N 1
ATOM 1257 C CA . PRO A 1 156 ? 4.168 -10.391 -17.013 1.00 92.44 156 PRO A CA 1
ATOM 1258 C C . PRO A 1 156 ? 5.584 -10.728 -16.509 1.00 92.44 156 PRO A C 1
ATOM 1260 O O . PRO A 1 156 ? 5.809 -10.652 -15.300 1.00 92.44 156 PRO A O 1
ATOM 1263 N N . PRO A 1 157 ? 6.564 -11.012 -17.392 1.00 91.00 157 PRO A N 1
ATOM 1264 C CA . PRO A 1 157 ? 7.930 -11.369 -16.989 1.00 91.00 157 PRO A CA 1
ATOM 1265 C C . PRO A 1 157 ? 8.558 -10.396 -15.985 1.00 91.00 157 PRO A C 1
ATOM 1267 O O . PRO A 1 157 ? 9.106 -10.833 -14.977 1.00 91.00 157 PRO A O 1
ATOM 1270 N N . SER A 1 158 ? 8.358 -9.087 -16.187 1.00 92.50 158 SER A N 1
ATOM 1271 C CA . SER A 1 158 ? 8.846 -8.033 -15.288 1.00 92.50 158 SER A CA 1
ATOM 1272 C C . SER A 1 158 ? 8.363 -8.161 -13.832 1.00 92.50 158 SER A C 1
ATOM 1274 O O . SER A 1 158 ? 8.969 -7.597 -12.926 1.00 92.50 158 SER A O 1
ATOM 1276 N N . GLU A 1 159 ? 7.265 -8.884 -13.604 1.00 94.81 159 GLU A N 1
ATOM 1277 C CA . GLU A 1 159 ? 6.621 -9.085 -12.305 1.00 94.81 159 GLU A CA 1
ATOM 1278 C C . GLU A 1 159 ? 6.886 -10.484 -11.715 1.00 94.81 159 GLU A C 1
ATOM 1280 O O . GLU A 1 159 ? 6.596 -10.705 -10.540 1.00 94.81 159 GLU A O 1
ATOM 1285 N N . GLN A 1 160 ? 7.461 -11.421 -12.481 1.00 94.00 160 GLN A N 1
ATOM 1286 C CA . GLN A 1 160 ? 7.724 -12.807 -12.059 1.00 94.00 160 GLN A CA 1
ATOM 1287 C C . GLN A 1 160 ? 9.039 -12.962 -11.278 1.00 94.00 160 GLN A C 1
ATOM 1289 O O . GLN A 1 160 ? 9.840 -13.870 -11.523 1.00 94.00 160 GLN A O 1
ATOM 1294 N N . GLY A 1 161 ? 9.281 -12.093 -10.302 1.00 92.88 161 GLY A N 1
ATOM 1295 C CA . GLY A 1 161 ? 10.457 -12.196 -9.443 1.00 92.88 161 GLY A CA 1
ATOM 1296 C C . GLY A 1 161 ? 10.500 -11.154 -8.353 1.00 92.88 161 GLY A C 1
ATOM 1297 O O . GLY A 1 161 ? 9.535 -10.442 -8.092 1.00 92.88 161 GLY A O 1
ATOM 1298 N N . ILE A 1 162 ? 11.640 -11.119 -7.683 1.00 91.88 162 ILE A N 1
ATOM 1299 C CA . ILE A 1 162 ? 11.899 -10.260 -6.538 1.00 91.88 162 ILE A CA 1
ATOM 1300 C C . ILE A 1 162 ? 13.212 -9.534 -6.791 1.00 91.88 162 ILE A C 1
ATOM 1302 O O . ILE A 1 162 ? 14.212 -10.152 -7.159 1.00 91.88 162 ILE A O 1
ATOM 1306 N N . TYR A 1 163 ? 13.228 -8.225 -6.568 1.00 91.00 163 TYR A N 1
ATOM 1307 C CA . TYR A 1 163 ? 14.457 -7.451 -6.639 1.00 91.00 163 TYR A CA 1
ATOM 1308 C C . TYR A 1 163 ? 15.167 -7.449 -5.291 1.00 91.00 163 TYR A C 1
ATOM 1310 O O . TYR A 1 163 ? 14.543 -7.360 -4.234 1.00 91.00 163 TYR A O 1
ATOM 1318 N N . ILE A 1 164 ? 16.493 -7.530 -5.330 1.00 87.56 164 ILE A N 1
ATOM 1319 C CA . ILE A 1 164 ? 17.346 -7.443 -4.151 1.00 87.56 164 ILE A CA 1
ATOM 1320 C C . ILE A 1 164 ? 18.377 -6.349 -4.380 1.00 87.56 164 ILE A C 1
ATOM 1322 O O . ILE A 1 164 ? 19.194 -6.433 -5.302 1.00 87.56 164 ILE A O 1
ATOM 1326 N N . HIS A 1 165 ? 18.372 -5.363 -3.487 1.00 85.56 165 HIS A N 1
ATOM 1327 C CA . HIS A 1 165 ? 19.417 -4.357 -3.378 1.00 85.56 165 HIS A CA 1
ATOM 1328 C C . HIS A 1 165 ? 20.331 -4.692 -2.196 1.00 85.56 165 HIS A C 1
ATOM 1330 O O . HIS A 1 165 ? 19.906 -4.703 -1.040 1.00 85.56 165 HIS A O 1
ATOM 1336 N N . LYS A 1 166 ? 21.603 -4.967 -2.476 1.00 82.44 166 LYS A N 1
ATOM 1337 C CA . LYS A 1 166 ? 22.643 -5.167 -1.462 1.00 82.44 166 LYS A CA 1
ATOM 1338 C C . LYS A 1 166 ? 23.517 -3.927 -1.395 1.00 82.44 166 LYS A C 1
ATOM 1340 O O . LYS A 1 166 ? 24.001 -3.474 -2.423 1.00 82.44 166 LYS A O 1
ATOM 1345 N N . SER A 1 167 ? 23.771 -3.422 -0.195 1.00 70.31 167 SER A N 1
ATOM 1346 C CA . SER A 1 167 ? 24.726 -2.334 0.040 1.00 70.31 167 SER A CA 1
ATOM 1347 C C . SER A 1 167 ? 25.627 -2.693 1.215 1.00 70.31 167 SER A C 1
ATOM 1349 O O . SER A 1 167 ? 25.162 -3.304 2.180 1.00 70.31 167 SER A O 1
ATOM 1351 N N . ALA A 1 168 ? 26.912 -2.332 1.151 1.00 62.03 168 ALA A N 1
ATOM 1352 C CA . ALA A 1 168 ? 27.836 -2.555 2.263 1.00 62.03 168 ALA A CA 1
ATOM 1353 C C . ALA A 1 168 ? 27.670 -1.508 3.386 1.00 62.03 168 ALA A C 1
ATOM 1355 O O . ALA A 1 168 ? 28.153 -1.727 4.496 1.00 62.03 168 ALA A O 1
ATOM 1356 N N . HIS A 1 169 ? 26.963 -0.396 3.125 1.00 57.12 169 HIS A N 1
ATOM 1357 C CA . HIS A 1 169 ? 26.816 0.739 4.042 1.00 57.12 169 HIS A CA 1
ATOM 1358 C C . HIS A 1 169 ? 25.355 1.199 4.164 1.00 57.12 169 HIS A C 1
ATOM 1360 O O . HIS A 1 169 ? 24.944 2.180 3.532 1.00 57.12 169 HIS A O 1
ATOM 1366 N N . HIS A 1 170 ? 24.589 0.536 5.033 1.00 56.22 170 HIS A N 1
ATOM 1367 C CA . HIS A 1 170 ? 23.233 0.966 5.389 1.00 56.22 170 HIS A CA 1
ATOM 1368 C C . HIS A 1 170 ? 23.270 1.987 6.544 1.00 56.22 170 HIS A C 1
ATOM 1370 O O . HIS A 1 170 ? 23.815 1.673 7.608 1.00 56.22 170 HIS A O 1
ATOM 1376 N N . PRO A 1 171 ? 22.709 3.203 6.397 1.00 51.62 171 PRO A N 1
ATOM 1377 C CA . PRO A 1 171 ? 22.627 4.169 7.494 1.00 51.62 171 PRO A CA 1
ATOM 1378 C C . PRO A 1 171 ? 21.709 3.649 8.611 1.00 51.62 171 PRO A C 1
ATOM 1380 O O . PRO A 1 171 ? 20.590 3.208 8.342 1.00 51.62 171 PRO A O 1
ATOM 1383 N N . LYS A 1 172 ? 22.179 3.696 9.869 1.00 52.38 172 LYS A N 1
ATOM 1384 C CA . LYS A 1 172 ? 21.522 3.112 11.066 1.00 52.38 172 LYS A CA 1
ATOM 1385 C C . LYS A 1 172 ? 20.074 3.570 11.318 1.00 52.38 172 LYS A C 1
ATOM 1387 O O . LYS A 1 172 ? 19.383 2.901 12.070 1.00 52.38 172 LYS A O 1
ATOM 1392 N N . GLU A 1 173 ? 19.633 4.663 10.697 1.00 49.22 173 GLU A N 1
ATOM 1393 C CA . GLU A 1 173 ? 18.342 5.333 10.949 1.00 49.22 173 GLU A CA 1
ATOM 1394 C C . GLU A 1 173 ? 17.344 5.255 9.773 1.00 49.22 173 GLU A C 1
ATOM 1396 O O . GLU A 1 173 ? 16.295 5.892 9.799 1.00 49.22 173 GLU A O 1
ATOM 1401 N N . SER A 1 174 ? 17.650 4.487 8.724 1.00 55.03 174 SER A N 1
ATOM 1402 C CA . SER A 1 174 ? 16.681 4.202 7.650 1.00 55.03 174 SER A CA 1
ATOM 1403 C C . SER A 1 174 ? 15.858 2.952 7.979 1.00 55.03 174 SER A C 1
ATOM 1405 O O . SER A 1 174 ? 16.365 2.055 8.663 1.00 55.03 174 SER A O 1
ATOM 1407 N N . ILE A 1 175 ? 14.642 2.828 7.417 1.00 53.69 175 ILE A N 1
ATOM 1408 C CA . ILE A 1 175 ? 13.830 1.584 7.466 1.00 53.69 175 ILE A CA 1
ATOM 1409 C C . ILE A 1 175 ? 14.667 0.353 7.052 1.00 53.69 175 ILE A C 1
ATOM 1411 O O . ILE A 1 175 ? 14.401 -0.779 7.462 1.00 53.69 175 ILE A O 1
ATOM 1415 N N . LYS A 1 176 ? 15.742 0.572 6.281 1.00 53.66 176 LYS A N 1
ATOM 1416 C CA . LYS A 1 176 ? 16.668 -0.447 5.783 1.00 53.66 176 LYS A CA 1
ATOM 1417 C C . LYS A 1 176 ? 17.391 -1.253 6.874 1.00 53.66 176 LYS A C 1
ATOM 1419 O O . LYS A 1 176 ? 17.890 -2.318 6.512 1.00 53.66 176 LYS A O 1
ATOM 1424 N N . ASN A 1 177 ? 17.460 -0.829 8.146 1.00 50.22 177 ASN A N 1
ATOM 1425 C CA . ASN A 1 177 ? 18.271 -1.498 9.180 1.00 50.22 177 ASN A CA 1
ATOM 1426 C C . ASN A 1 177 ? 17.462 -2.284 10.248 1.00 50.22 177 ASN A C 1
ATOM 1428 O O . ASN A 1 177 ? 17.000 -1.772 11.264 1.00 50.22 177 ASN A O 1
ATOM 1432 N N . ASP A 1 178 ? 17.388 -3.593 10.004 1.00 47.59 178 ASP A N 1
ATOM 1433 C CA . ASP A 1 178 ? 17.300 -4.731 10.935 1.00 47.59 178 ASP A CA 1
ATOM 1434 C C . ASP A 1 178 ? 16.058 -4.991 11.810 1.00 47.59 178 ASP A C 1
ATOM 1436 O O . ASP A 1 178 ? 15.605 -6.133 11.809 1.00 47.59 178 ASP A O 1
ATOM 1440 N N . PHE A 1 179 ? 15.456 -4.045 12.537 1.00 42.84 179 PHE A N 1
ATOM 1441 C CA . PHE A 1 179 ? 14.314 -4.405 13.417 1.00 42.84 179 PHE A CA 1
ATOM 1442 C C . PHE A 1 179 ? 12.947 -4.205 12.746 1.00 42.84 179 PHE A C 1
ATOM 1444 O O . PHE A 1 179 ? 11.996 -4.946 12.983 1.00 42.84 179 PHE A O 1
ATOM 1451 N N . GLN A 1 180 ? 12.873 -3.238 11.835 1.00 50.22 180 GLN A N 1
ATOM 1452 C CA . GLN A 1 180 ? 11.660 -2.888 11.102 1.00 50.22 180 GLN A CA 1
ATOM 1453 C C . GLN A 1 180 ? 11.485 -3.644 9.784 1.00 50.22 180 GLN A C 1
ATOM 1455 O O . GLN A 1 180 ? 10.360 -3.784 9.317 1.00 50.22 180 GLN A O 1
ATOM 1460 N N . ARG A 1 181 ? 12.546 -4.243 9.225 1.00 51.19 181 ARG A N 1
ATOM 1461 C CA . ARG A 1 181 ? 12.411 -5.151 8.071 1.00 51.19 181 ARG A CA 1
ATOM 1462 C C . ARG A 1 181 ? 11.421 -6.288 8.333 1.00 51.19 181 ARG A C 1
ATOM 1464 O O . ARG A 1 181 ? 10.681 -6.664 7.438 1.00 51.19 181 ARG A O 1
ATOM 1471 N N . LEU A 1 182 ? 11.364 -6.793 9.565 1.00 48.97 182 LEU A N 1
ATOM 1472 C CA . LEU A 1 182 ? 10.455 -7.876 9.952 1.00 48.97 182 LEU A CA 1
ATOM 1473 C C . LEU A 1 182 ? 9.004 -7.415 10.156 1.00 48.97 182 LEU A C 1
ATOM 1475 O O . LEU A 1 182 ? 8.094 -8.235 10.066 1.00 48.97 182 LEU A O 1
ATOM 1479 N N . LEU A 1 183 ? 8.790 -6.127 10.444 1.00 52.62 183 LEU A N 1
ATOM 1480 C CA . LEU A 1 183 ? 7.458 -5.555 10.634 1.00 52.62 183 LEU A CA 1
ATOM 1481 C C . LEU A 1 183 ? 6.873 -5.033 9.319 1.00 52.62 183 LEU A C 1
ATOM 1483 O O . LEU A 1 183 ? 5.692 -5.258 9.087 1.00 52.62 183 LEU A O 1
ATOM 1487 N N . PHE A 1 184 ? 7.690 -4.408 8.460 1.00 57.16 184 PHE A N 1
ATOM 1488 C CA . PHE A 1 184 ? 7.238 -3.626 7.301 1.00 57.16 184 PHE A CA 1
ATOM 1489 C C . PHE A 1 184 ? 7.484 -4.258 5.927 1.00 57.16 184 PHE A C 1
ATOM 1491 O O . PHE A 1 184 ? 7.023 -3.713 4.931 1.00 57.16 184 PHE A O 1
ATOM 1498 N N . GLN A 1 185 ? 8.213 -5.372 5.814 1.00 65.06 185 GLN A N 1
ATOM 1499 C CA . GLN A 1 185 ? 8.529 -5.937 4.498 1.00 65.06 185 GLN A CA 1
ATOM 1500 C C . GLN A 1 185 ? 7.814 -7.277 4.271 1.00 65.06 185 GLN A C 1
ATOM 1502 O O . GLN A 1 185 ? 8.344 -8.329 4.633 1.00 65.06 185 GLN A O 1
ATOM 1507 N N . PRO A 1 186 ? 6.624 -7.280 3.647 1.00 64.75 186 PRO A N 1
ATOM 1508 C CA . PRO A 1 186 ? 6.060 -8.507 3.096 1.00 64.75 186 PRO A CA 1
ATOM 1509 C C . PRO A 1 186 ? 7.046 -9.158 2.117 1.00 64.75 186 PRO A C 1
ATOM 1511 O O . PRO A 1 186 ? 7.748 -8.469 1.379 1.00 64.75 186 PRO A O 1
ATOM 1514 N N . LEU A 1 187 ? 7.070 -10.496 2.082 1.00 75.31 187 LEU A N 1
ATOM 1515 C CA . LEU A 1 187 ? 7.880 -11.283 1.135 1.00 75.31 187 LEU A CA 1
ATOM 1516 C C . LEU A 1 187 ? 9.407 -11.086 1.269 1.00 75.31 187 LEU A C 1
ATOM 1518 O O . LEU A 1 187 ? 10.145 -11.276 0.304 1.00 75.31 187 LEU A O 1
ATOM 1522 N N . SER A 1 188 ? 9.893 -10.714 2.459 1.00 74.44 188 SER A N 1
ATOM 1523 C CA . SER A 1 188 ? 11.319 -10.481 2.742 1.00 74.44 188 SER A CA 1
ATOM 1524 C C . SER A 1 188 ? 11.874 -11.334 3.887 1.00 74.44 188 SER A C 1
ATOM 1526 O O . SER A 1 188 ? 12.991 -11.111 4.343 1.00 74.44 188 SER A O 1
ATOM 1528 N N . ILE A 1 189 ? 11.114 -12.304 4.388 1.00 72.44 189 ILE A N 1
ATOM 1529 C CA . ILE A 1 189 ? 11.379 -12.930 5.693 1.00 72.44 189 ILE A CA 1
ATOM 1530 C C . ILE A 1 189 ? 12.705 -13.701 5.680 1.00 72.44 189 ILE A C 1
ATOM 1532 O O . ILE A 1 189 ? 13.406 -13.774 6.687 1.00 72.44 189 ILE A O 1
ATOM 1536 N N . GLY A 1 190 ? 13.085 -14.237 4.518 1.00 75.06 190 GLY A N 1
ATOM 1537 C CA . GLY A 1 190 ? 14.386 -14.866 4.331 1.00 75.06 190 GLY A CA 1
ATOM 1538 C C . GLY A 1 190 ? 15.543 -13.882 4.192 1.00 75.06 190 GLY A C 1
ATOM 1539 O O . GLY A 1 190 ? 16.687 -14.304 4.308 1.00 75.06 190 GLY A O 1
ATOM 1540 N N . ALA A 1 191 ? 15.308 -12.601 3.914 1.00 77.94 191 ALA A N 1
ATOM 1541 C CA . ALA A 1 191 ? 16.350 -11.645 3.547 1.00 77.94 191 ALA A CA 1
ATOM 1542 C C . ALA A 1 191 ? 17.495 -11.604 4.567 1.00 77.94 191 ALA A C 1
ATOM 1544 O O . ALA A 1 191 ? 17.289 -11.567 5.780 1.00 77.94 191 ALA A O 1
ATOM 1545 N N . LYS A 1 192 ? 18.734 -11.580 4.071 1.00 78.25 192 LYS A N 1
ATOM 1546 C CA . LYS A 1 192 ? 19.905 -11.344 4.927 1.00 78.25 192 LYS A CA 1
ATOM 1547 C C . LYS A 1 192 ? 19.920 -9.882 5.380 1.00 78.25 192 LYS A C 1
ATOM 1549 O O . LYS A 1 192 ? 19.416 -9.011 4.677 1.00 78.25 192 LYS A O 1
ATOM 1554 N N . SER A 1 193 ? 20.587 -9.567 6.490 1.00 72.94 193 SER A N 1
ATOM 1555 C CA . SER A 1 193 ? 20.719 -8.179 6.986 1.00 72.94 193 SER A CA 1
ATOM 1556 C C . SER A 1 193 ? 21.313 -7.207 5.952 1.00 72.94 193 SER A C 1
ATOM 1558 O O . SER A 1 193 ? 20.954 -6.033 5.891 1.00 72.94 193 SER A O 1
ATOM 1560 N N . SER A 1 194 ? 22.149 -7.693 5.035 1.00 74.75 194 SER A N 1
ATOM 1561 C CA . SER A 1 194 ? 22.689 -6.887 3.933 1.00 74.75 194 SER A CA 1
ATOM 1562 C C . SER A 1 194 ? 21.735 -6.688 2.744 1.00 74.75 194 SER A C 1
ATOM 1564 O O . SER A 1 194 ? 21.998 -5.819 1.914 1.00 74.75 194 SER A O 1
ATOM 1566 N N . GLU A 1 195 ? 20.647 -7.458 2.653 1.00 80.00 195 GLU A N 1
ATOM 1567 C CA . GLU A 1 195 ? 19.732 -7.530 1.504 1.00 80.00 195 GLU A CA 1
ATOM 1568 C C . GLU A 1 195 ? 18.441 -6.740 1.756 1.00 80.00 195 GLU A C 1
ATOM 1570 O O . GLU A 1 195 ? 17.616 -7.144 2.570 1.00 80.00 195 GLU A O 1
ATOM 1575 N N . LYS A 1 196 ? 18.211 -5.651 1.021 1.00 81.69 196 LYS A N 1
ATOM 1576 C CA . LYS A 1 196 ? 16.883 -5.038 0.930 1.00 81.69 196 LYS A CA 1
ATOM 1577 C C . LYS A 1 196 ? 16.088 -5.760 -0.154 1.00 81.69 196 LYS A C 1
ATOM 1579 O O . LYS A 1 196 ? 16.477 -5.736 -1.323 1.00 81.69 196 LYS A O 1
ATOM 1584 N N . VAL A 1 197 ? 14.987 -6.389 0.242 1.00 83.94 197 VAL A N 1
ATOM 1585 C CA . VAL A 1 197 ? 14.053 -7.040 -0.678 1.00 83.94 197 VAL A CA 1
ATOM 1586 C C . VAL A 1 197 ? 13.026 -6.027 -1.161 1.00 83.94 197 VAL A C 1
ATOM 1588 O O . VAL A 1 197 ? 12.452 -5.284 -0.370 1.00 83.94 197 VAL A O 1
ATOM 1591 N N . ILE A 1 198 ? 12.817 -6.001 -2.471 1.00 87.44 198 ILE A N 1
ATOM 1592 C CA . ILE A 1 198 ? 11.875 -5.122 -3.151 1.00 87.44 198 ILE A CA 1
ATOM 1593 C C . ILE A 1 198 ? 10.952 -6.030 -3.975 1.00 87.44 198 ILE A C 1
ATOM 1595 O O . ILE A 1 198 ? 11.323 -6.447 -5.081 1.00 87.44 198 ILE A O 1
ATOM 1599 N N . PRO A 1 199 ? 9.790 -6.426 -3.423 1.00 89.31 199 PRO A N 1
ATOM 1600 C CA . PRO A 1 199 ? 8.839 -7.262 -4.143 1.00 89.31 199 PRO A CA 1
ATOM 1601 C C . PRO A 1 199 ? 8.251 -6.476 -5.313 1.00 89.31 199 PRO A C 1
ATOM 1603 O O . PRO A 1 199 ? 7.946 -5.295 -5.171 1.00 89.31 199 PRO A O 1
ATOM 1606 N N . THR A 1 200 ? 8.063 -7.113 -6.467 1.00 92.88 200 THR A N 1
ATOM 1607 C CA . THR A 1 200 ? 7.342 -6.463 -7.569 1.00 92.88 200 THR A CA 1
ATOM 1608 C C . THR A 1 200 ? 5.891 -6.203 -7.153 1.00 92.88 200 THR A C 1
ATOM 1610 O O . THR A 1 200 ? 5.318 -6.906 -6.315 1.00 92.88 200 THR A O 1
ATOM 1613 N N . VAL A 1 201 ? 5.273 -5.155 -7.692 1.00 93.94 201 VAL A N 1
ATOM 1614 C CA . VAL A 1 201 ? 3.936 -4.728 -7.256 1.00 93.94 201 VAL A CA 1
ATOM 1615 C C . VAL A 1 201 ? 2.878 -5.763 -7.647 1.00 93.94 201 VAL A C 1
ATOM 1617 O O . VAL A 1 201 ? 1.935 -5.998 -6.895 1.00 93.94 201 VAL A O 1
ATOM 1620 N N . GLY A 1 202 ? 3.049 -6.442 -8.780 1.00 94.19 202 GLY A N 1
ATOM 1621 C CA . GLY A 1 202 ? 2.204 -7.548 -9.223 1.00 94.19 202 GLY A CA 1
ATOM 1622 C C . GLY A 1 202 ? 2.350 -8.785 -8.339 1.00 94.19 202 GLY A C 1
ATOM 1623 O O . GLY A 1 202 ? 1.339 -9.393 -7.971 1.00 94.19 202 GLY A O 1
ATOM 1624 N N . LEU A 1 203 ? 3.577 -9.119 -7.922 1.00 93.06 203 LEU A N 1
ATOM 1625 C CA . LEU A 1 203 ? 3.831 -10.166 -6.926 1.00 93.06 203 LEU A CA 1
ATOM 1626 C C . LEU A 1 203 ? 3.097 -9.846 -5.621 1.00 93.06 203 LEU A C 1
ATOM 1628 O O . LEU A 1 203 ? 2.381 -10.691 -5.080 1.00 93.06 203 LEU A O 1
ATOM 1632 N N . PHE A 1 204 ? 3.225 -8.607 -5.151 1.00 93.19 204 PHE A N 1
ATOM 1633 C CA . PHE A 1 204 ? 2.623 -8.173 -3.902 1.00 93.19 204 PHE A CA 1
ATOM 1634 C C . PHE A 1 204 ? 1.085 -8.106 -3.968 1.00 93.19 204 PHE A C 1
ATOM 1636 O O . PHE A 1 204 ? 0.413 -8.610 -3.070 1.00 93.19 204 PHE A O 1
ATOM 1643 N N . GLN A 1 205 ? 0.491 -7.611 -5.059 1.00 94.62 205 GLN A N 1
ATOM 1644 C CA . GLN A 1 205 ? -0.964 -7.672 -5.259 1.00 94.62 205 GLN A CA 1
ATOM 1645 C C . GLN A 1 205 ? -1.474 -9.123 -5.285 1.00 94.62 205 GLN A C 1
ATOM 1647 O O . GLN A 1 205 ? -2.523 -9.435 -4.716 1.00 94.62 205 GLN A O 1
ATOM 1652 N N . THR A 1 206 ? -0.727 -10.035 -5.916 1.00 94.38 206 THR A N 1
ATOM 1653 C CA . THR A 1 206 ? -1.076 -11.465 -5.958 1.00 94.38 206 THR A CA 1
ATOM 1654 C C . THR A 1 206 ? -0.995 -12.097 -4.568 1.00 94.38 206 THR A C 1
ATOM 1656 O O . THR A 1 206 ? -1.855 -12.912 -4.214 1.00 94.38 206 THR A O 1
ATOM 1659 N N . PHE A 1 207 ? -0.018 -11.677 -3.756 1.00 92.25 207 PHE A N 1
ATOM 1660 C CA . PHE A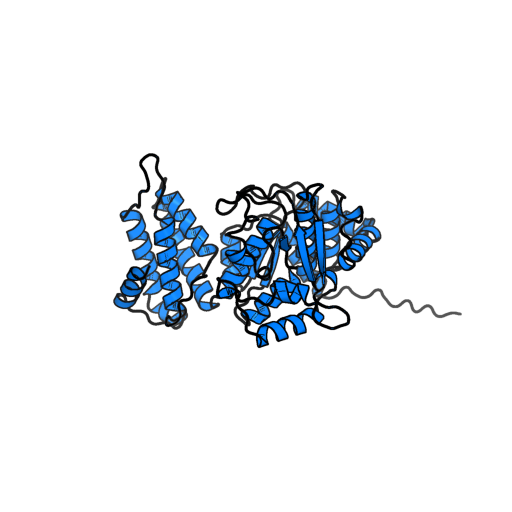 1 207 ? 0.070 -12.010 -2.336 1.00 92.25 207 PHE A CA 1
ATOM 1661 C C . PHE A 1 207 ? -1.172 -11.546 -1.572 1.00 92.25 207 PHE A C 1
ATOM 1663 O O . PHE A 1 207 ? -1.834 -12.391 -0.968 1.00 92.25 207 PHE A O 1
ATOM 1670 N N . LEU A 1 208 ? -1.555 -10.267 -1.669 1.00 91.81 208 LEU A N 1
ATOM 1671 C CA . LEU A 1 208 ? -2.738 -9.733 -0.983 1.00 91.81 208 LEU A CA 1
ATOM 1672 C C . LEU A 1 208 ? -3.995 -10.539 -1.336 1.00 91.81 208 LEU A C 1
ATOM 1674 O O . LEU A 1 208 ? -4.701 -11.029 -0.454 1.00 91.81 208 LEU A O 1
ATOM 1678 N N . ASN A 1 209 ? -4.222 -10.757 -2.632 1.00 93.94 209 ASN A N 1
ATOM 1679 C CA . ASN A 1 209 ? -5.385 -11.485 -3.140 1.00 93.94 209 ASN A CA 1
ATOM 1680 C C . ASN A 1 209 ? -5.418 -12.949 -2.676 1.00 93.94 209 ASN A C 1
ATOM 1682 O O . ASN A 1 209 ? -6.487 -13.526 -2.490 1.00 93.94 209 ASN A O 1
ATOM 1686 N N . THR A 1 210 ? -4.255 -13.580 -2.520 1.00 92.00 210 THR A N 1
ATOM 1687 C CA . THR A 1 210 ? -4.152 -14.992 -2.119 1.00 92.00 210 THR A CA 1
ATOM 1688 C C . THR A 1 210 ? -4.245 -15.162 -0.607 1.00 92.00 210 THR A C 1
ATOM 1690 O O . THR A 1 210 ? -4.863 -16.115 -0.131 1.00 92.00 210 THR A O 1
ATOM 1693 N N . GLN A 1 211 ? -3.665 -14.235 0.153 1.00 88.56 211 GLN A N 1
ATOM 1694 C CA . GLN A 1 211 ? -3.660 -14.287 1.606 1.00 88.56 211 GLN A CA 1
ATOM 1695 C C . GLN A 1 211 ? -5.001 -13.841 2.200 1.00 88.56 211 GLN A C 1
ATOM 1697 O O . GLN A 1 211 ? -5.519 -14.522 3.087 1.00 88.56 211 GLN A O 1
ATOM 1702 N N . TYR A 1 212 ? -5.581 -12.749 1.700 1.00 88.69 212 TYR A N 1
ATOM 1703 C CA . TYR A 1 212 ? -6.743 -12.100 2.320 1.00 88.69 212 TYR A CA 1
ATOM 1704 C C . TYR A 1 212 ? -8.045 -12.246 1.524 1.00 88.69 212 TYR A C 1
ATOM 1706 O O . TYR A 1 212 ? -9.112 -11.892 2.025 1.00 88.69 212 TYR A O 1
ATOM 1714 N N . GLY A 1 213 ? -7.991 -12.787 0.301 1.00 90.06 213 GLY A N 1
ATOM 1715 C CA . GLY A 1 213 ? -9.180 -13.080 -0.500 1.00 90.06 213 GLY A CA 1
ATOM 1716 C C . GLY A 1 213 ? -10.050 -11.842 -0.717 1.00 90.06 213 GLY A C 1
ATOM 1717 O O . GLY A 1 213 ? -9.585 -10.831 -1.235 1.00 90.06 213 GLY A O 1
ATOM 1718 N N . GLU A 1 214 ? -11.315 -11.906 -0.301 1.00 88.81 214 GLU A N 1
ATOM 1719 C CA . GLU A 1 214 ? -12.260 -10.796 -0.460 1.00 88.81 214 GLU A CA 1
ATOM 1720 C C . GLU A 1 214 ? -11.899 -9.541 0.346 1.00 88.81 214 GLU A C 1
ATOM 1722 O O . GLU A 1 214 ? -12.379 -8.455 0.017 1.00 88.81 214 GLU A O 1
ATOM 1727 N N . ASN A 1 215 ? -11.057 -9.658 1.375 1.00 87.94 215 ASN A N 1
ATOM 1728 C CA . ASN A 1 215 ? -10.626 -8.516 2.176 1.00 87.94 215 ASN A CA 1
ATOM 1729 C C . ASN A 1 215 ? -9.452 -7.757 1.551 1.00 87.94 215 ASN A C 1
ATOM 1731 O O . ASN A 1 215 ? -9.236 -6.597 1.917 1.00 87.94 215 ASN A O 1
ATOM 1735 N N . ALA A 1 216 ? -8.755 -8.364 0.585 1.00 90.12 216 ALA A N 1
ATOM 1736 C CA . ALA A 1 216 ? -7.611 -7.768 -0.087 1.00 90.12 216 ALA A CA 1
ATOM 1737 C C . ALA A 1 216 ? -7.946 -6.389 -0.669 1.00 90.12 216 ALA A C 1
ATOM 1739 O O . ALA A 1 216 ? -8.978 -6.200 -1.322 1.00 90.12 216 ALA A O 1
ATOM 1740 N N . VAL A 1 217 ? -7.063 -5.421 -0.426 1.00 90.38 217 VAL A N 1
ATOM 1741 C CA . VAL A 1 217 ? -7.112 -4.131 -1.116 1.00 90.38 217 VAL A CA 1
ATOM 1742 C C . VAL A 1 217 ? -6.458 -4.236 -2.490 1.00 90.38 217 VAL A C 1
ATOM 1744 O O . VAL A 1 217 ? -5.479 -4.956 -2.689 1.00 90.38 217 VAL A O 1
ATOM 1747 N N . GLN A 1 218 ? -6.990 -3.475 -3.436 1.00 91.88 218 GLN A N 1
ATOM 1748 C CA . GLN A 1 218 ? -6.365 -3.201 -4.714 1.00 91.88 218 GLN A CA 1
ATOM 1749 C C . GLN A 1 218 ? -5.386 -2.037 -4.550 1.00 91.88 218 GLN A C 1
ATOM 1751 O O . GLN A 1 218 ? -5.754 -0.957 -4.083 1.00 91.88 218 GLN A O 1
ATOM 1756 N N . LEU A 1 219 ? -4.140 -2.246 -4.955 1.00 91.06 219 LEU A N 1
ATOM 1757 C CA . LEU A 1 219 ? -3.126 -1.204 -4.989 1.00 91.06 219 LEU A CA 1
ATOM 1758 C C . LEU A 1 219 ? -3.432 -0.238 -6.133 1.00 91.06 219 LEU A C 1
ATOM 1760 O O . LEU A 1 219 ? -3.681 -0.658 -7.265 1.00 91.06 219 LEU A O 1
ATOM 1764 N N . SER A 1 220 ? -3.401 1.055 -5.823 1.00 89.56 220 SER A N 1
ATOM 1765 C CA . SER A 1 220 ? -3.594 2.151 -6.768 1.00 89.56 220 SER A CA 1
ATOM 1766 C C . SER A 1 220 ? -2.312 2.983 -6.831 1.00 89.56 220 SER A C 1
ATOM 1768 O O . SER A 1 220 ? -2.055 3.755 -5.905 1.00 89.56 220 SER A O 1
ATOM 1770 N N . PRO A 1 221 ? -1.511 2.868 -7.902 1.00 89.06 221 PRO A N 1
ATOM 1771 C CA . PRO A 1 221 ? -0.320 3.689 -8.102 1.00 89.06 221 PRO A CA 1
ATOM 1772 C C . PRO A 1 221 ? -0.651 5.184 -8.056 1.00 89.06 221 PRO A C 1
ATOM 1774 O O . PRO A 1 221 ? -1.531 5.661 -8.776 1.00 89.06 221 PRO A O 1
ATOM 1777 N N . VAL A 1 222 ? 0.058 5.939 -7.223 1.00 87.00 222 VAL A N 1
ATOM 1778 C CA . VAL A 1 222 ? -0.072 7.395 -7.133 1.00 87.00 222 VAL A CA 1
ATOM 1779 C C . VAL A 1 222 ? 1.310 8.006 -7.043 1.00 87.00 222 VAL A C 1
ATOM 1781 O O . VAL A 1 222 ? 2.134 7.580 -6.246 1.00 87.00 222 VAL A O 1
ATOM 1784 N N . ILE A 1 223 ? 1.559 9.039 -7.839 1.00 83.06 223 ILE A N 1
ATOM 1785 C CA . ILE A 1 223 ? 2.783 9.819 -7.728 1.00 83.06 223 ILE A CA 1
ATOM 1786 C C . ILE A 1 223 ? 2.547 10.946 -6.727 1.00 83.06 223 ILE A C 1
ATOM 1788 O O . ILE A 1 223 ? 1.575 11.697 -6.856 1.00 83.06 223 ILE A O 1
ATOM 1792 N N . ALA A 1 224 ? 3.487 11.090 -5.791 1.00 70.12 224 ALA A N 1
ATOM 1793 C CA . ALA A 1 224 ? 3.401 11.938 -4.600 1.00 70.12 224 ALA A CA 1
ATOM 1794 C C . ALA A 1 224 ? 2.475 11.386 -3.498 1.00 70.12 224 ALA A C 1
ATOM 1796 O O . ALA A 1 224 ? 1.862 10.329 -3.631 1.00 70.12 224 ALA A O 1
ATOM 1797 N N . LEU A 1 225 ? 2.422 12.098 -2.368 1.00 66.56 225 LEU A N 1
ATOM 1798 C CA . LEU A 1 225 ? 1.714 11.658 -1.167 1.00 66.56 225 LEU A CA 1
ATOM 1799 C C . LEU A 1 225 ? 0.197 11.807 -1.307 1.00 66.56 225 LEU A C 1
ATOM 1801 O O . LEU A 1 225 ? -0.309 12.840 -1.756 1.00 66.56 225 LEU A O 1
ATOM 1805 N N . SER A 1 226 ? -0.530 10.797 -0.845 1.00 65.75 226 SER A N 1
ATOM 1806 C CA . SER A 1 226 ? -1.981 10.859 -0.687 1.00 65.75 226 SER A CA 1
ATOM 1807 C C . SER A 1 226 ? -2.372 11.733 0.500 1.00 65.75 226 SER A C 1
ATOM 1809 O O . SER A 1 226 ? -1.710 11.735 1.534 1.00 65.75 226 SER A O 1
ATOM 1811 N N . SER A 1 227 ? -3.473 12.477 0.371 1.00 67.19 227 SER A N 1
ATOM 1812 C CA . SER A 1 227 ? -4.048 13.180 1.521 1.00 67.19 227 SER A CA 1
ATOM 1813 C C . SER A 1 227 ? -4.787 12.196 2.435 1.00 67.19 227 SER A C 1
ATOM 1815 O O . SER A 1 227 ? -5.304 11.188 1.953 1.00 67.19 227 SER A O 1
ATOM 1817 N N . PHE A 1 228 ? -4.940 12.510 3.727 1.00 66.69 228 PHE A N 1
ATOM 1818 C CA . PHE A 1 228 ? -5.745 11.681 4.644 1.00 66.69 228 PHE A CA 1
ATOM 1819 C C . PHE A 1 228 ? -7.161 11.426 4.120 1.00 66.69 228 PHE A C 1
ATOM 1821 O O . PHE A 1 228 ? -7.669 10.312 4.196 1.00 66.69 228 PHE A O 1
ATOM 1828 N N . ARG A 1 229 ? -7.771 12.435 3.490 1.00 65.31 229 ARG A N 1
ATOM 1829 C CA . ARG A 1 229 ? -9.093 12.301 2.871 1.00 65.31 229 ARG A CA 1
ATOM 1830 C C . ARG A 1 229 ? -9.110 11.281 1.727 1.00 65.31 229 ARG A C 1
ATOM 1832 O O . ARG A 1 229 ? -10.107 10.579 1.551 1.00 65.31 229 ARG A O 1
ATOM 1839 N N . ASP A 1 230 ? -8.044 11.218 0.928 1.00 67.38 230 ASP A N 1
ATOM 1840 C CA . ASP A 1 230 ? -7.939 10.228 -0.147 1.00 67.38 230 ASP A CA 1
ATOM 1841 C C . ASP A 1 230 ? -7.831 8.816 0.427 1.00 67.38 230 ASP A C 1
ATOM 1843 O O . ASP A 1 230 ? -8.518 7.915 -0.053 1.00 67.38 230 ASP A O 1
ATOM 1847 N N . ILE A 1 231 ? -7.004 8.646 1.465 1.00 66.94 231 ILE A N 1
ATOM 1848 C CA . ILE A 1 231 ? -6.799 7.363 2.143 1.00 66.94 231 ILE A CA 1
ATOM 1849 C C . ILE A 1 231 ? -8.123 6.870 2.735 1.00 66.94 231 ILE A C 1
ATOM 1851 O O . ILE A 1 231 ? -8.522 5.743 2.465 1.00 66.94 231 ILE A O 1
ATOM 1855 N N . GLU A 1 232 ? -8.865 7.732 3.433 1.00 64.75 232 GLU A N 1
ATOM 1856 C CA . GLU A 1 232 ? -10.182 7.411 4.007 1.00 64.75 232 GLU A CA 1
ATOM 1857 C C . GLU A 1 232 ? -11.204 6.999 2.946 1.00 64.75 232 GLU A C 1
ATOM 1859 O O . GLU A 1 232 ? -11.850 5.956 3.056 1.00 64.75 232 GLU A O 1
ATOM 1864 N N . THR A 1 233 ? -11.330 7.796 1.881 1.00 71.19 233 THR A N 1
ATOM 1865 C CA . THR A 1 233 ? -12.300 7.522 0.811 1.00 71.19 233 THR A CA 1
ATOM 1866 C C . THR A 1 233 ? -11.995 6.185 0.129 1.00 71.19 233 THR A C 1
ATOM 1868 O O . THR A 1 233 ? -12.906 5.433 -0.222 1.00 71.19 233 THR A O 1
ATOM 1871 N N . LYS A 1 234 ? -10.708 5.863 -0.043 1.00 72.00 234 LYS A N 1
ATOM 1872 C CA . LYS A 1 234 ? -10.255 4.626 -0.687 1.00 72.00 234 LYS A CA 1
ATOM 1873 C C . LYS A 1 234 ? -10.284 3.417 0.249 1.00 72.00 234 LYS A C 1
ATOM 1875 O O . LYS A 1 234 ? -10.583 2.319 -0.224 1.00 72.00 234 LYS A O 1
ATOM 1880 N N . ALA A 1 235 ? -10.118 3.618 1.558 1.00 66.94 235 ALA A N 1
ATOM 1881 C CA . ALA A 1 235 ? -10.260 2.575 2.574 1.00 66.94 235 ALA A CA 1
ATOM 1882 C C . ALA A 1 235 ? -11.662 1.937 2.556 1.00 66.94 235 ALA A C 1
ATOM 1884 O O . ALA A 1 235 ? -11.782 0.721 2.712 1.00 66.94 235 ALA A O 1
ATOM 1885 N N . ILE A 1 236 ? -12.712 2.720 2.262 1.00 67.88 236 ILE A N 1
ATOM 1886 C CA . ILE A 1 236 ? -14.074 2.201 2.018 1.00 67.88 236 ILE A CA 1
ATOM 1887 C C . ILE A 1 236 ? -14.116 1.314 0.759 1.00 67.88 236 ILE A C 1
ATOM 1889 O O . ILE A 1 236 ? -14.799 0.289 0.729 1.00 67.88 236 ILE A O 1
ATOM 1893 N N . GLY A 1 237 ? -13.403 1.716 -0.296 1.00 63.03 237 GLY A N 1
ATOM 1894 C CA . GLY A 1 237 ? -13.467 1.137 -1.641 1.00 63.03 237 GLY A CA 1
ATOM 1895 C C . GLY A 1 237 ? -12.602 -0.101 -1.891 1.00 63.03 237 GLY A C 1
ATOM 1896 O O . GLY A 1 237 ? -12.465 -0.486 -3.047 1.00 63.03 237 GLY A O 1
ATOM 1897 N N . LYS A 1 238 ? -12.013 -0.720 -0.855 1.00 79.81 238 LYS A N 1
ATOM 1898 C CA . LYS A 1 238 ? -10.964 -1.756 -0.984 1.00 79.81 238 LYS A CA 1
ATOM 1899 C C . LYS A 1 238 ? -9.795 -1.300 -1.868 1.00 79.81 238 LYS A C 1
ATOM 1901 O O . LYS A 1 238 ? -9.233 -2.105 -2.599 1.00 79.81 238 LYS A O 1
ATOM 1906 N N . ILE A 1 239 ? -9.430 -0.022 -1.825 1.00 86.19 239 ILE A N 1
ATOM 1907 C CA . ILE A 1 239 ? -8.294 0.518 -2.578 1.00 86.19 239 ILE A CA 1
ATOM 1908 C C . ILE A 1 239 ? -7.288 1.091 -1.582 1.00 86.19 239 ILE A C 1
ATOM 1910 O O . ILE A 1 239 ? -7.675 1.769 -0.632 1.00 86.19 239 ILE A O 1
ATOM 1914 N N . ARG A 1 240 ? -5.996 0.845 -1.800 1.00 86.12 240 ARG A N 1
ATOM 1915 C CA . ARG A 1 240 ? -4.913 1.505 -1.062 1.00 86.12 240 ARG A CA 1
ATOM 1916 C C . ARG A 1 240 ? -4.010 2.215 -2.056 1.00 86.12 240 ARG A C 1
ATOM 1918 O O . ARG A 1 240 ? -3.563 1.609 -3.029 1.00 86.12 240 ARG A O 1
ATOM 1925 N N . ASP A 1 241 ? -3.778 3.501 -1.820 1.00 86.81 241 ASP A N 1
ATOM 1926 C CA . ASP A 1 241 ? -2.815 4.245 -2.623 1.00 86.81 241 ASP A CA 1
ATOM 1927 C C . ASP A 1 241 ? -1.407 3.739 -2.335 1.00 86.81 241 ASP A C 1
ATOM 1929 O O . ASP A 1 241 ? -1.053 3.477 -1.189 1.00 86.81 241 ASP A O 1
ATOM 1933 N N . LEU A 1 242 ? -0.643 3.577 -3.408 1.00 87.31 242 LEU A N 1
ATOM 1934 C CA . LEU A 1 242 ? 0.750 3.183 -3.381 1.00 87.31 242 LEU A CA 1
ATOM 1935 C C . LEU A 1 242 ? 1.566 4.383 -3.856 1.00 87.31 242 LEU A C 1
ATOM 1937 O O . LEU A 1 242 ? 1.571 4.691 -5.051 1.00 87.31 242 LEU A O 1
ATOM 1941 N N . GLY A 1 243 ? 2.205 5.074 -2.917 1.00 85.75 243 GLY A N 1
ATOM 1942 C CA . GLY A 1 243 ? 3.032 6.242 -3.165 1.00 85.75 243 GLY A CA 1
ATOM 1943 C C . GLY A 1 243 ? 4.276 5.890 -3.974 1.00 85.75 243 GLY A C 1
ATOM 1944 O O . GLY A 1 243 ? 5.063 5.011 -3.612 1.00 85.75 243 GLY A O 1
ATOM 1945 N N . LEU A 1 244 ? 4.455 6.599 -5.084 1.00 85.94 244 LEU A N 1
ATOM 1946 C CA . LEU A 1 244 ? 5.574 6.461 -6.005 1.00 85.94 244 LEU A CA 1
ATOM 1947 C C . LEU A 1 244 ? 6.336 7.778 -6.114 1.00 85.94 244 LEU A C 1
ATOM 1949 O O . LEU A 1 244 ? 5.748 8.864 -6.181 1.00 85.94 244 LEU A O 1
ATOM 1953 N N . ASP A 1 245 ? 7.658 7.656 -6.183 1.00 78.69 245 ASP A N 1
ATOM 1954 C CA . ASP A 1 245 ? 8.552 8.773 -6.454 1.00 78.69 245 ASP A CA 1
ATOM 1955 C C . ASP A 1 245 ? 8.684 9.025 -7.970 1.00 78.69 245 ASP A C 1
ATOM 1957 O O . ASP A 1 245 ? 8.780 8.104 -8.787 1.00 78.69 245 ASP A O 1
ATOM 1961 N N . LEU A 1 246 ? 8.726 10.303 -8.346 1.00 74.50 246 LEU A N 1
ATOM 1962 C CA . LEU A 1 246 ? 8.982 10.781 -9.701 1.00 74.50 246 LEU A CA 1
ATOM 1963 C C . LEU A 1 246 ? 10.126 11.798 -9.650 1.00 74.50 246 LEU A C 1
ATOM 1965 O O . LEU A 1 246 ? 10.110 12.702 -8.821 1.00 74.50 246 LEU A O 1
ATOM 1969 N N . ILE A 1 247 ? 11.115 11.666 -10.549 1.00 63.38 247 ILE A N 1
ATOM 1970 C CA . ILE A 1 247 ? 12.361 12.465 -10.504 1.00 63.38 247 ILE A CA 1
ATOM 1971 C C . ILE A 1 247 ? 12.058 13.952 -10.345 1.00 63.38 247 ILE A C 1
ATOM 1973 O O . ILE A 1 247 ? 11.255 14.514 -11.091 1.00 63.38 247 ILE A O 1
ATOM 1977 N N . GLY A 1 248 ? 12.789 14.594 -9.434 1.00 53.06 248 GLY A N 1
ATOM 1978 C CA . GLY A 1 248 ? 12.776 16.044 -9.268 1.00 53.06 248 GLY A CA 1
ATOM 1979 C C . GLY A 1 248 ? 11.718 16.550 -8.296 1.00 53.06 248 GLY A C 1
ATOM 1980 O O . GLY A 1 248 ? 11.559 17.762 -8.179 1.00 53.06 248 GLY A O 1
ATOM 1981 N N . LYS A 1 249 ? 11.018 15.657 -7.589 1.00 56.28 249 LYS A N 1
ATOM 1982 C CA . LYS A 1 249 ? 10.179 16.028 -6.452 1.00 56.28 249 LYS A CA 1
ATOM 1983 C C . LYS A 1 249 ? 10.646 15.329 -5.197 1.00 56.28 249 LYS A C 1
ATOM 1985 O O . LYS A 1 249 ? 10.941 14.143 -5.207 1.00 56.28 249 LYS A O 1
ATOM 1990 N N . GLU A 1 250 ? 10.735 16.099 -4.125 1.00 53.44 250 GLU A N 1
ATOM 1991 C CA . GLU A 1 250 ? 11.124 15.587 -2.824 1.00 53.44 250 GLU A CA 1
ATOM 1992 C C . GLU A 1 250 ? 9.955 14.764 -2.271 1.00 53.44 250 GLU A C 1
ATOM 1994 O O . GLU A 1 250 ? 8.940 15.310 -1.835 1.00 53.44 250 GLU A O 1
ATOM 1999 N N . THR A 1 251 ? 10.077 13.434 -2.288 1.00 55.72 251 THR A N 1
ATOM 2000 C CA . THR A 1 251 ? 9.427 12.632 -1.248 1.00 55.72 251 THR A CA 1
ATOM 2001 C C . THR A 1 251 ? 9.875 13.178 0.108 1.00 55.72 251 THR A C 1
ATOM 2003 O O . THR A 1 251 ? 11.041 13.569 0.243 1.00 55.72 251 THR A O 1
ATOM 2006 N N . PRO A 1 252 ? 8.981 13.248 1.109 1.00 59.88 252 PRO A N 1
ATOM 2007 C CA . PRO A 1 252 ? 9.349 13.760 2.418 1.00 59.88 252 PRO A CA 1
ATOM 2008 C C . PRO A 1 252 ? 10.560 12.969 2.920 1.00 59.88 252 PRO A C 1
ATOM 2010 O O . PRO A 1 252 ? 10.559 11.741 2.828 1.00 59.88 252 PRO A O 1
ATOM 2013 N N . PRO A 1 253 ? 11.597 13.637 3.449 1.00 61.94 253 PRO A N 1
ATOM 2014 C CA . PRO A 1 253 ? 12.810 12.948 3.865 1.00 61.94 253 PRO A CA 1
ATOM 2015 C C . PRO A 1 253 ? 12.556 12.013 5.050 1.00 61.94 253 PRO A C 1
ATOM 2017 O O . PRO A 1 253 ? 13.408 11.180 5.336 1.00 61.94 253 PRO A O 1
ATOM 2020 N N . VAL A 1 254 ? 11.413 12.151 5.740 1.00 60.34 254 VAL A N 1
ATOM 2021 C CA . VAL A 1 254 ? 11.028 11.346 6.901 1.00 60.34 254 VAL A CA 1
ATOM 2022 C C . VAL A 1 254 ? 9.548 10.947 6.839 1.00 60.34 254 VAL A C 1
ATOM 2024 O O . VAL A 1 254 ? 8.705 11.809 6.594 1.00 60.34 254 VAL A O 1
ATOM 2027 N N . ALA A 1 255 ? 9.233 9.684 7.140 1.00 64.06 255 ALA A N 1
ATOM 2028 C CA . ALA A 1 255 ? 7.884 9.198 7.461 1.00 64.06 255 ALA A CA 1
ATOM 2029 C C . ALA A 1 255 ? 7.945 8.273 8.691 1.00 64.06 255 ALA A C 1
ATOM 2031 O O . ALA A 1 255 ? 8.909 7.530 8.859 1.00 64.06 255 ALA A O 1
ATOM 2032 N N . ASP A 1 256 ? 6.987 8.413 9.610 1.00 58.09 256 ASP A N 1
ATOM 2033 C CA . ASP A 1 256 ? 6.902 7.653 10.875 1.00 58.09 256 ASP A CA 1
ATOM 2034 C C . ASP A 1 256 ? 8.173 7.660 11.741 1.00 58.09 256 ASP A C 1
ATOM 2036 O O . ASP A 1 256 ? 8.428 6.759 12.536 1.00 58.09 256 ASP A O 1
ATOM 2040 N N . GLY A 1 257 ? 8.972 8.727 11.616 1.00 58.38 257 GLY A N 1
ATOM 2041 C CA . GLY A 1 257 ? 10.241 8.893 12.327 1.00 58.38 257 GLY A CA 1
ATOM 2042 C C . GLY A 1 257 ? 11.459 8.293 11.619 1.00 58.38 257 GLY A C 1
ATOM 2043 O O . GLY A 1 257 ? 12.553 8.354 12.177 1.00 58.38 257 GLY A O 1
ATOM 2044 N N . TYR A 1 258 ? 11.302 7.773 10.398 1.00 62.88 258 TYR A N 1
ATOM 2045 C CA . TYR A 1 258 ? 12.364 7.129 9.625 1.00 62.88 258 TYR A CA 1
ATOM 2046 C C . TYR A 1 258 ? 12.721 7.895 8.368 1.00 62.88 258 TYR A C 1
ATOM 2048 O O . TYR A 1 258 ? 11.842 8.412 7.684 1.00 62.88 258 TYR A O 1
ATOM 2056 N N . LEU A 1 259 ? 14.012 7.904 8.031 1.00 67.75 259 LEU A N 1
ATOM 2057 C CA . LEU A 1 259 ? 14.483 8.451 6.763 1.00 67.75 259 LEU A CA 1
ATOM 2058 C C . LEU A 1 259 ? 13.934 7.627 5.591 1.00 67.75 259 LEU A C 1
ATOM 2060 O O . LEU A 1 259 ? 14.102 6.406 5.569 1.00 67.75 259 LEU A O 1
ATOM 2064 N N . MET A 1 260 ? 13.310 8.305 4.628 1.00 71.06 260 MET A N 1
ATOM 2065 C CA . MET A 1 260 ? 12.744 7.696 3.422 1.00 71.06 260 MET A CA 1
ATOM 2066 C C . MET A 1 260 ? 13.699 7.879 2.244 1.00 71.06 260 MET A C 1
ATOM 2068 O O . MET A 1 260 ? 13.925 9.002 1.794 1.00 71.06 260 MET A O 1
ATOM 2072 N N . GLU A 1 261 ? 14.244 6.782 1.715 1.00 73.69 261 GLU A N 1
ATOM 2073 C CA . GLU A 1 261 ? 15.134 6.812 0.552 1.00 73.69 261 GLU A CA 1
ATOM 2074 C C . GLU A 1 261 ? 14.750 5.766 -0.500 1.00 73.69 261 GLU A C 1
ATOM 2076 O O . GLU A 1 261 ? 14.481 4.604 -0.190 1.00 73.69 261 GLU A O 1
ATOM 2081 N N . GLY A 1 262 ? 14.822 6.145 -1.778 1.00 77.75 262 GLY A N 1
ATOM 2082 C CA . GLY A 1 262 ? 14.579 5.226 -2.889 1.00 77.75 262 GLY A CA 1
ATOM 2083 C C . GLY A 1 262 ? 13.171 4.635 -2.831 1.00 77.75 262 GLY A C 1
ATOM 2084 O O . GLY A 1 262 ? 12.189 5.370 -2.840 1.00 77.75 262 GLY A O 1
ATOM 2085 N N . SER A 1 263 ? 13.066 3.309 -2.757 1.00 80.38 263 SER A N 1
ATOM 2086 C CA . SER A 1 263 ? 11.779 2.605 -2.719 1.00 80.38 263 SER A CA 1
ATOM 2087 C C . SER A 1 263 ? 11.106 2.542 -1.339 1.00 80.38 263 SER A C 1
ATOM 2089 O O . SER A 1 263 ? 10.095 1.853 -1.209 1.00 80.38 263 SER A O 1
ATOM 2091 N N . ASP A 1 264 ? 11.664 3.169 -0.296 1.00 78.06 264 ASP A N 1
ATOM 2092 C CA . ASP A 1 264 ? 11.193 2.978 1.088 1.00 78.06 264 ASP A CA 1
ATOM 2093 C C . ASP A 1 264 ? 9.731 3.418 1.286 1.00 78.06 264 ASP A C 1
ATOM 2095 O O . ASP A 1 264 ? 8.970 2.687 1.913 1.00 78.06 264 ASP A O 1
ATOM 2099 N N . VAL A 1 265 ? 9.306 4.534 0.677 1.00 78.06 265 VAL A N 1
ATOM 2100 C CA . VAL A 1 265 ? 7.906 5.012 0.733 1.00 78.06 265 VAL A CA 1
ATOM 2101 C C .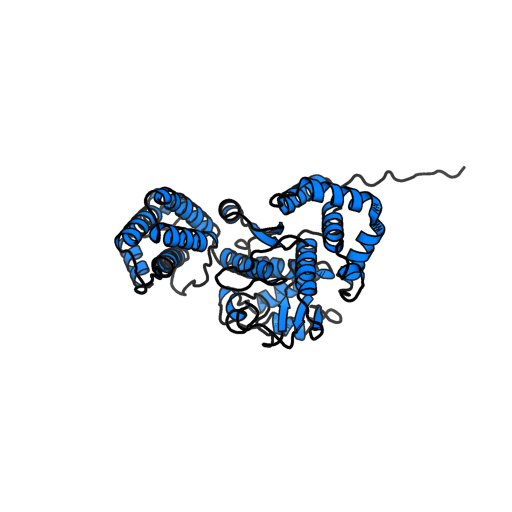 VAL A 1 265 ? 6.945 3.982 0.138 1.00 78.06 265 VAL A C 1
ATOM 2103 O O . VAL A 1 265 ? 5.924 3.650 0.732 1.00 78.06 265 VAL A O 1
ATOM 2106 N N . THR A 1 266 ? 7.288 3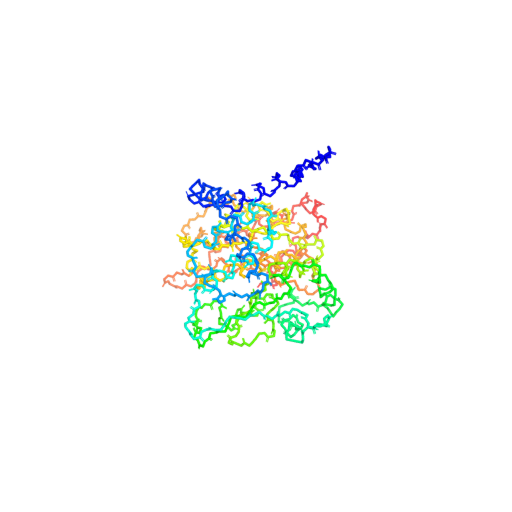.432 -1.025 1.00 83.38 266 THR A N 1
ATOM 2107 C CA . THR A 1 266 ? 6.452 2.445 -1.713 1.00 83.38 266 THR A CA 1
ATOM 2108 C C . THR A 1 266 ? 6.350 1.149 -0.909 1.00 83.38 266 THR A C 1
ATOM 2110 O O . THR A 1 266 ? 5.267 0.589 -0.772 1.00 83.38 266 THR A O 1
ATOM 2113 N N . VAL A 1 267 ? 7.465 0.680 -0.340 1.00 80.81 267 VAL A N 1
ATOM 2114 C CA . VAL A 1 267 ? 7.491 -0.524 0.507 1.00 80.81 267 VAL A CA 1
ATOM 2115 C C . VAL A 1 267 ? 6.709 -0.305 1.806 1.00 80.81 267 VAL A C 1
ATOM 2117 O O . VAL A 1 267 ? 6.000 -1.202 2.254 1.00 80.81 267 VAL A O 1
ATOM 2120 N N . HIS A 1 268 ? 6.781 0.893 2.382 1.00 80.44 268 HIS A N 1
ATOM 2121 C CA . HIS A 1 268 ? 5.970 1.281 3.530 1.00 80.44 268 HIS A CA 1
ATOM 2122 C C . HIS A 1 268 ? 4.466 1.227 3.214 1.00 80.44 268 HIS A C 1
ATOM 2124 O O . HIS A 1 268 ? 3.694 0.610 3.944 1.00 80.44 268 HIS A O 1
ATOM 2130 N N . ASP A 1 269 ? 4.036 1.769 2.075 1.00 83.69 269 ASP A N 1
ATOM 2131 C CA . ASP A 1 269 ? 2.630 1.693 1.665 1.00 83.69 269 ASP A CA 1
ATOM 2132 C C . ASP A 1 269 ? 2.169 0.252 1.373 1.00 83.69 269 ASP A C 1
ATOM 2134 O O . ASP A 1 269 ? 1.004 -0.086 1.601 1.00 83.69 269 ASP A O 1
ATOM 2138 N N . MET A 1 270 ? 3.073 -0.633 0.932 1.00 86.69 270 MET A N 1
ATOM 2139 C CA . MET A 1 270 ? 2.787 -2.069 0.818 1.00 86.69 270 MET A CA 1
ATOM 2140 C C . MET A 1 270 ? 2.507 -2.710 2.183 1.00 86.69 270 MET A C 1
ATOM 2142 O O . MET A 1 270 ? 1.567 -3.498 2.295 1.00 86.69 270 MET A O 1
ATOM 2146 N N . PHE A 1 271 ? 3.256 -2.358 3.233 1.00 82.31 271 PHE A N 1
ATOM 2147 C CA . PHE A 1 271 ? 2.943 -2.805 4.596 1.00 82.31 271 PHE A CA 1
ATOM 2148 C C . PHE A 1 271 ? 1.516 -2.419 4.990 1.00 82.31 271 PHE A C 1
ATOM 2150 O O . PHE A 1 271 ? 0.727 -3.279 5.389 1.00 82.31 271 PHE A O 1
ATOM 2157 N N . HIS A 1 272 ? 1.158 -1.149 4.797 1.00 82.62 272 HIS A N 1
ATOM 2158 C CA . HIS A 1 272 ? -0.185 -0.662 5.106 1.00 82.62 272 HIS A CA 1
ATOM 2159 C C . HIS A 1 272 ? -1.255 -1.393 4.306 1.00 82.62 272 HIS A C 1
ATOM 2161 O O . HIS A 1 272 ? -2.297 -1.760 4.841 1.00 82.62 272 HIS A O 1
ATOM 2167 N N . ALA A 1 273 ? -1.000 -1.679 3.029 1.00 87.69 273 ALA A N 1
ATOM 2168 C CA . ALA A 1 273 ? -1.926 -2.451 2.212 1.00 87.69 273 ALA A CA 1
ATOM 2169 C C . ALA A 1 273 ? -2.173 -3.862 2.773 1.00 87.69 273 ALA A C 1
ATOM 2171 O O . ALA A 1 273 ? -3.314 -4.333 2.746 1.00 87.69 273 ALA A O 1
ATOM 2172 N N . ALA A 1 274 ? -1.148 -4.530 3.311 1.00 85.56 274 ALA A N 1
ATOM 2173 C CA . ALA A 1 274 ? -1.307 -5.824 3.971 1.00 85.56 274 ALA A CA 1
ATOM 2174 C C . ALA A 1 274 ? -2.047 -5.712 5.312 1.00 85.56 274 ALA A C 1
ATOM 2176 O O . ALA A 1 274 ? -2.989 -6.470 5.536 1.00 85.56 274 ALA A O 1
ATOM 2177 N N . ALA A 1 275 ? -1.684 -4.743 6.159 1.00 82.06 275 ALA A N 1
ATOM 2178 C CA . ALA A 1 275 ? -2.351 -4.506 7.442 1.00 82.06 275 ALA A CA 1
ATOM 2179 C C . ALA A 1 275 ? -3.851 -4.213 7.254 1.00 82.06 275 ALA A C 1
ATOM 2181 O O . ALA A 1 275 ? -4.704 -4.848 7.871 1.00 82.06 275 ALA A O 1
ATOM 2182 N N . VAL A 1 276 ? -4.188 -3.343 6.300 1.00 84.44 276 VAL A N 1
ATOM 2183 C CA . VAL A 1 276 ? -5.577 -3.020 5.950 1.00 84.44 276 VAL A CA 1
ATOM 2184 C C . VAL A 1 276 ? -6.314 -4.230 5.366 1.00 84.44 276 VAL A C 1
ATOM 2186 O O . VAL A 1 276 ? -7.504 -4.407 5.626 1.00 84.44 276 VAL A O 1
ATOM 2189 N N . SER A 1 277 ? -5.633 -5.075 4.585 1.00 86.94 277 SER A N 1
ATOM 2190 C CA . SER A 1 277 ? -6.225 -6.291 4.006 1.00 86.94 277 SER A CA 1
ATOM 2191 C C . SER A 1 277 ? -6.474 -7.396 5.032 1.00 86.94 277 SER A C 1
ATOM 2193 O O . SER A 1 277 ? -7.334 -8.245 4.806 1.00 86.94 277 SER A O 1
ATOM 2195 N N . ALA A 1 278 ? -5.743 -7.398 6.149 1.00 82.88 278 ALA A N 1
ATOM 2196 C CA . ALA A 1 278 ? -5.943 -8.355 7.233 1.00 82.88 278 ALA A CA 1
ATOM 2197 C C . ALA A 1 278 ? -7.273 -8.133 7.977 1.00 82.88 278 ALA A C 1
ATOM 2199 O O . ALA A 1 278 ? -7.803 -9.073 8.566 1.00 82.88 278 ALA A O 1
ATOM 2200 N N . GLY A 1 279 ? -7.825 -6.914 7.932 1.00 80.69 279 GLY A N 1
ATOM 2201 C CA . GLY A 1 279 ? -9.109 -6.571 8.542 1.00 80.69 279 GLY A CA 1
ATOM 2202 C C . GLY A 1 279 ? -10.322 -6.783 7.613 1.00 80.69 279 GLY A C 1
ATOM 2203 O O . GLY A 1 279 ? -10.234 -6.538 6.402 1.00 80.69 279 GLY A O 1
ATOM 2204 N N . PRO A 1 280 ? -11.498 -7.159 8.155 1.00 84.88 280 PRO A N 1
ATOM 2205 C CA . PRO A 1 280 ? -12.742 -7.205 7.387 1.00 84.88 280 PRO A CA 1
ATOM 2206 C C . PRO A 1 280 ? -13.119 -5.854 6.763 1.00 84.88 280 PRO A C 1
ATOM 2208 O O . PRO A 1 280 ? -12.781 -4.777 7.265 1.00 84.88 280 PRO A O 1
ATOM 2211 N N . VAL A 1 281 ? -13.859 -5.888 5.653 1.00 84.38 281 VAL A N 1
ATOM 2212 C CA . VAL A 1 281 ? -14.384 -4.679 4.981 1.00 84.38 281 VAL A CA 1
ATOM 2213 C C . VAL A 1 281 ? -15.281 -3.865 5.913 1.00 84.38 281 VAL A C 1
ATOM 2215 O O . VAL A 1 281 ? -15.241 -2.635 5.915 1.00 84.38 281 VAL A O 1
ATOM 2218 N N . GLU A 1 282 ? -16.083 -4.553 6.711 1.00 86.31 282 GLU A N 1
ATOM 2219 C CA . GLU A 1 282 ? -17.053 -3.996 7.646 1.00 86.31 282 GLU A CA 1
ATOM 2220 C C . GLU A 1 282 ? -16.342 -3.174 8.723 1.00 86.31 282 GLU A C 1
ATOM 2222 O O . GLU A 1 282 ? -16.720 -2.033 8.977 1.00 86.31 282 GLU A O 1
ATOM 2227 N N . ILE A 1 283 ? -15.240 -3.697 9.268 1.00 88.31 283 ILE A N 1
ATOM 2228 C CA . ILE A 1 283 ? -14.429 -2.988 10.260 1.00 88.31 283 ILE A CA 1
ATOM 2229 C C . ILE A 1 283 ? -13.777 -1.740 9.653 1.00 88.31 283 ILE A C 1
ATOM 2231 O O . ILE A 1 283 ? -13.766 -0.686 10.285 1.00 88.31 283 ILE A O 1
ATOM 2235 N N . ARG A 1 284 ? -13.293 -1.802 8.407 1.00 86.00 284 ARG A N 1
ATOM 2236 C CA . ARG A 1 284 ? -12.728 -0.623 7.721 1.00 86.00 284 ARG A CA 1
ATOM 2237 C C . ARG A 1 284 ? -13.757 0.491 7.553 1.00 86.00 284 ARG A C 1
ATOM 2239 O O . ARG A 1 284 ? -13.459 1.655 7.807 1.00 86.00 284 ARG A O 1
ATOM 2246 N N . LYS A 1 285 ? -14.981 0.138 7.157 1.00 86.88 285 LYS A N 1
ATOM 2247 C CA . LYS A 1 285 ? -16.102 1.082 7.040 1.00 86.88 285 LYS A CA 1
ATOM 2248 C C . LYS A 1 285 ? -16.478 1.688 8.396 1.00 86.88 285 LYS A C 1
ATOM 2250 O O . LYS A 1 285 ? -16.652 2.903 8.478 1.00 86.88 285 LYS A O 1
ATOM 2255 N N . LEU A 1 286 ? -16.542 0.869 9.449 1.00 90.00 286 LEU A N 1
ATOM 2256 C CA . LEU A 1 286 ? -16.763 1.343 10.816 1.00 90.00 286 LEU A CA 1
ATOM 2257 C C . LEU A 1 286 ? -15.650 2.303 11.260 1.00 90.00 286 LEU A C 1
ATOM 2259 O O . LEU A 1 286 ? -15.928 3.335 11.866 1.00 90.00 286 LEU A O 1
ATOM 2263 N N . ASN A 1 287 ? -14.401 2.016 10.892 1.00 89.62 287 ASN A N 1
ATOM 2264 C CA . ASN A 1 287 ? -13.269 2.878 11.196 1.00 89.62 287 ASN A CA 1
ATOM 2265 C C . ASN A 1 287 ? -13.332 4.236 10.504 1.00 89.62 287 ASN A C 1
ATOM 2267 O O . ASN A 1 287 ? -13.091 5.251 11.151 1.00 89.62 287 ASN A O 1
ATOM 2271 N N . VAL A 1 288 ? -13.729 4.283 9.233 1.00 87.38 288 VAL A N 1
ATOM 2272 C CA . VAL A 1 288 ? -13.943 5.566 8.551 1.00 87.38 288 VAL A CA 1
ATOM 2273 C C . VAL A 1 288 ? -15.059 6.366 9.230 1.00 87.38 288 VAL A C 1
ATOM 2275 O O . VAL A 1 288 ? -14.879 7.553 9.496 1.00 87.38 288 VAL A O 1
ATOM 2278 N N . LEU A 1 289 ? -16.164 5.713 9.612 1.00 89.38 289 LEU A N 1
ATOM 2279 C CA . LEU A 1 289 ? -17.239 6.360 10.369 1.00 89.38 289 LEU A CA 1
ATOM 2280 C C . LEU A 1 289 ? -16.739 6.926 11.707 1.00 89.38 289 LEU A C 1
ATOM 2282 O O . LEU A 1 289 ? -17.082 8.055 12.063 1.00 89.38 289 LEU A O 1
ATOM 2286 N N . LEU A 1 290 ? -15.922 6.170 12.445 1.00 91.44 290 LEU A N 1
ATOM 2287 C CA . LEU A 1 290 ? -15.320 6.636 13.692 1.00 91.44 290 LEU A CA 1
ATOM 2288 C C . LEU A 1 290 ? -14.412 7.849 13.456 1.00 91.44 290 LEU A C 1
ATOM 2290 O O . LEU A 1 290 ? -14.556 8.857 14.148 1.00 91.44 290 LEU A O 1
ATOM 2294 N N . VAL A 1 291 ? -13.503 7.781 12.481 1.00 89.69 291 VAL A N 1
ATOM 2295 C CA . VAL A 1 291 ? -12.581 8.879 12.149 1.00 89.69 291 VAL A CA 1
ATOM 2296 C C . VAL A 1 291 ? -13.353 10.150 11.792 1.00 89.69 291 VAL A C 1
ATOM 2298 O O . VAL A 1 291 ? -13.057 11.219 12.334 1.00 89.69 291 VAL A O 1
ATOM 2301 N N . ASP A 1 292 ? -14.393 10.042 10.963 1.00 88.12 292 ASP A N 1
ATOM 2302 C CA . ASP A 1 292 ? -15.257 11.167 10.593 1.00 88.12 292 ASP A CA 1
ATOM 2303 C C . ASP A 1 292 ? -15.938 11.807 11.809 1.00 88.12 292 ASP A C 1
ATOM 2305 O O . ASP A 1 292 ? -16.095 13.031 11.873 1.00 88.12 292 ASP A O 1
ATOM 2309 N N . ARG A 1 293 ? -16.329 10.999 12.802 1.00 88.81 293 ARG A N 1
ATOM 2310 C CA . ARG A 1 293 ? -16.893 11.493 14.066 1.00 88.81 293 ARG A CA 1
ATOM 2311 C C . ARG A 1 293 ? -15.840 12.173 14.929 1.00 88.81 293 ARG A C 1
ATOM 2313 O O . ARG A 1 293 ? -16.083 13.279 15.410 1.00 88.81 293 ARG A O 1
ATOM 2320 N N . LEU A 1 294 ? -14.662 11.573 15.079 1.00 90.06 294 LEU A N 1
ATOM 2321 C CA . LEU A 1 294 ? -13.577 12.135 15.883 1.00 90.06 294 LEU A CA 1
ATOM 2322 C C . LEU A 1 294 ? -13.075 13.468 15.319 1.00 90.06 294 LEU A C 1
ATOM 2324 O O . LEU A 1 294 ? -12.854 14.398 16.091 1.00 90.06 294 LEU A O 1
ATOM 2328 N N . LYS A 1 295 ? -12.991 13.622 13.992 1.00 87.31 295 LYS A N 1
ATOM 2329 C CA . LYS A 1 295 ? -12.643 14.893 13.324 1.00 87.31 295 LYS A CA 1
ATOM 2330 C C . LYS A 1 295 ? -13.540 16.067 13.715 1.00 87.31 295 LYS A C 1
ATOM 2332 O O . LYS A 1 295 ? -13.083 17.206 13.740 1.00 87.31 295 LYS A O 1
ATOM 2337 N N . GLN A 1 296 ? -14.786 15.820 14.121 1.00 88.25 296 GLN A N 1
ATOM 2338 C CA . GLN A 1 296 ? -15.682 16.878 14.611 1.00 88.25 296 GLN A CA 1
ATOM 2339 C C . GLN A 1 296 ? -15.198 17.497 15.934 1.00 88.25 296 GLN A C 1
ATOM 2341 O O . GLN A 1 296 ? -15.627 18.594 16.303 1.00 88.25 296 GLN A O 1
ATOM 2346 N N . LEU A 1 297 ? -14.293 16.819 16.647 1.00 86.19 297 LEU A N 1
ATOM 2347 C CA . LEU A 1 297 ? -13.678 17.298 17.881 1.00 86.19 297 LEU A CA 1
ATOM 2348 C C . LEU A 1 297 ? -12.449 18.183 17.647 1.00 86.19 297 LEU A C 1
ATOM 2350 O O . LEU A 1 297 ? -12.042 18.845 18.596 1.00 86.19 297 LEU A O 1
ATOM 2354 N N . GLU A 1 298 ? -11.882 18.245 16.436 1.00 86.69 298 GLU A N 1
ATOM 2355 C CA . GLU A 1 298 ? -10.598 18.918 16.154 1.00 86.69 298 GLU A CA 1
ATOM 2356 C C . GLU A 1 298 ? -10.545 20.344 16.733 1.00 86.69 298 GLU A C 1
ATOM 2358 O O . GLU A 1 298 ? -9.626 20.709 17.465 1.00 86.69 298 GLU A O 1
ATOM 2363 N N . ASN A 1 299 ? -11.611 21.122 16.516 1.00 87.75 299 ASN A N 1
ATOM 2364 C CA . ASN A 1 299 ? -11.731 22.510 16.977 1.00 87.75 299 ASN A CA 1
ATOM 2365 C C . ASN A 1 299 ? -11.755 22.678 18.511 1.00 87.75 299 ASN A C 1
ATOM 2367 O O . ASN A 1 299 ? -11.649 23.803 19.010 1.00 87.75 299 ASN A O 1
ATOM 2371 N N . LYS A 1 300 ? -11.924 21.591 19.274 1.00 86.50 300 LYS A N 1
ATOM 2372 C CA . LYS A 1 300 ? -11.879 21.597 20.744 1.00 86.50 300 LYS A CA 1
ATOM 2373 C C . LYS A 1 300 ? -10.451 21.540 21.285 1.00 86.50 300 LYS A C 1
ATOM 2375 O O . LYS A 1 300 ? -10.249 21.868 22.454 1.00 86.50 300 LYS A O 1
ATOM 2380 N N . PHE A 1 301 ? -9.477 21.146 20.466 1.00 85.25 301 PHE A N 1
ATOM 2381 C CA . PHE A 1 301 ? -8.106 20.886 20.894 1.00 85.25 301 PHE A CA 1
ATOM 2382 C C . PHE A 1 301 ? -7.142 21.961 20.392 1.00 85.25 301 PHE A C 1
ATOM 2384 O O . PHE A 1 301 ? -7.327 22.561 19.335 1.00 85.25 301 PHE A O 1
ATOM 2391 N N . LYS A 1 302 ? -6.107 22.254 21.188 1.00 85.06 302 LYS A N 1
ATOM 2392 C CA . LYS A 1 302 ? -5.084 23.260 20.863 1.00 85.06 302 LYS A CA 1
ATOM 2393 C C . LYS A 1 302 ? -3.707 22.821 21.343 1.00 85.06 302 LYS A C 1
ATOM 2395 O O . LYS A 1 302 ? -3.584 22.053 22.296 1.00 85.06 302 LYS A O 1
ATOM 2400 N N . GLY A 1 303 ? -2.668 23.368 20.713 1.00 83.81 303 GLY A N 1
ATOM 2401 C CA . GLY A 1 303 ? -1.278 23.090 21.077 1.00 83.81 303 GLY A CA 1
ATOM 2402 C C . GLY A 1 303 ? -0.987 21.590 21.047 1.00 83.81 303 GLY A C 1
ATOM 2403 O O . GLY A 1 303 ? -1.373 20.909 20.103 1.00 83.81 303 GLY A O 1
ATOM 2404 N N . MET A 1 304 ? -0.375 21.070 22.112 1.00 79.25 304 MET A N 1
ATOM 2405 C CA . MET A 1 304 ? -0.007 19.653 22.226 1.00 79.25 304 MET A CA 1
ATOM 2406 C C . MET A 1 304 ? -1.190 18.685 22.074 1.00 79.25 304 MET A C 1
ATOM 2408 O O . MET A 1 304 ? -1.014 17.602 21.528 1.00 79.25 304 MET A O 1
ATOM 2412 N N . GLN A 1 305 ? -2.399 19.073 22.500 1.00 82.38 305 GLN A N 1
ATOM 2413 C CA . GLN A 1 305 ? -3.589 18.231 22.325 1.00 82.38 305 GLN A CA 1
ATOM 2414 C C . GLN A 1 305 ? -3.954 18.070 20.847 1.00 82.38 305 GLN A C 1
ATOM 2416 O O . GLN A 1 305 ? -4.354 16.990 20.438 1.00 82.38 305 GLN A O 1
ATOM 2421 N N . LEU A 1 306 ? -3.804 19.132 20.047 1.00 83.06 306 LEU A N 1
ATOM 2422 C CA . LEU A 1 306 ? -4.067 19.073 18.609 1.00 83.06 306 LEU A CA 1
ATOM 2423 C C . LEU A 1 306 ? -3.010 18.217 17.898 1.00 83.06 306 LEU A C 1
ATOM 2425 O O . LEU A 1 306 ? -3.345 17.448 17.007 1.00 83.06 306 LEU A O 1
ATOM 2429 N N . THR A 1 307 ? -1.747 18.292 18.330 1.00 79.75 307 THR A N 1
ATOM 2430 C CA . THR A 1 307 ? -0.689 17.407 17.823 1.00 79.75 307 THR A CA 1
ATOM 2431 C C . THR A 1 307 ? -1.004 15.935 18.105 1.00 79.75 307 THR A C 1
ATOM 2433 O O . THR A 1 307 ? -0.989 15.135 17.175 1.00 79.75 307 THR A O 1
ATOM 2436 N N . ALA A 1 308 ? -1.347 15.590 19.353 1.00 82.00 308 ALA A N 1
ATOM 2437 C CA . ALA A 1 308 ? -1.743 14.229 19.731 1.00 82.00 308 ALA A CA 1
ATOM 2438 C C . ALA A 1 308 ? -2.986 13.759 18.966 1.00 82.00 308 ALA A C 1
ATOM 2440 O O . ALA A 1 308 ? -3.031 12.643 18.458 1.00 82.00 308 ALA A O 1
ATOM 2441 N N . PHE A 1 309 ? -3.988 14.634 18.845 1.00 86.56 309 PHE A N 1
ATOM 2442 C CA . PHE A 1 309 ? -5.194 14.372 18.070 1.00 86.56 309 PHE A CA 1
ATOM 2443 C C . PHE A 1 309 ? -4.863 14.020 16.617 1.00 86.56 309 PHE A C 1
ATOM 2445 O O . PHE A 1 309 ? -5.301 12.984 16.132 1.00 86.56 309 PHE A O 1
ATOM 2452 N N . ASN A 1 310 ? -4.034 14.820 15.946 1.00 82.56 310 ASN A N 1
ATOM 2453 C CA . ASN A 1 310 ? -3.644 14.567 14.559 1.00 82.56 310 ASN A CA 1
ATOM 2454 C C . ASN A 1 310 ? -2.880 13.246 14.395 1.00 82.56 310 ASN A C 1
ATOM 2456 O O . ASN A 1 310 ? -3.087 12.559 13.401 1.00 82.56 310 ASN A O 1
ATOM 2460 N N . GLN A 1 311 ? -2.045 12.867 15.367 1.00 82.12 311 GLN A N 1
ATOM 2461 C CA . GLN A 1 311 ? -1.352 11.573 15.368 1.00 82.12 311 GLN A CA 1
ATOM 2462 C C . GLN A 1 311 ? -2.323 10.399 15.537 1.00 82.12 311 GLN A C 1
ATOM 2464 O O . GLN A 1 311 ? -2.220 9.419 14.808 1.00 82.12 311 GLN A O 1
ATOM 2469 N N . ILE A 1 312 ? -3.300 10.517 16.443 1.00 85.69 312 ILE A N 1
ATOM 2470 C CA . ILE A 1 312 ? -4.359 9.511 16.616 1.00 85.69 312 ILE A CA 1
ATOM 2471 C C . ILE A 1 312 ? -5.169 9.364 15.329 1.00 85.69 312 ILE A C 1
ATOM 2473 O O . ILE A 1 312 ? -5.390 8.246 14.876 1.00 85.69 312 ILE A O 1
ATOM 2477 N N . ILE A 1 313 ? -5.595 10.477 14.724 1.00 86.94 313 ILE A N 1
ATOM 2478 C CA . ILE A 1 313 ? -6.344 10.441 13.465 1.00 86.94 313 ILE A CA 1
ATOM 2479 C C . ILE A 1 313 ? -5.505 9.793 12.361 1.00 86.94 313 ILE A C 1
ATOM 2481 O O . ILE A 1 313 ? -6.021 8.915 11.683 1.00 86.94 313 ILE A O 1
ATOM 2485 N N . ALA A 1 314 ? -4.230 10.161 12.210 1.00 80.62 314 ALA A N 1
ATOM 2486 C CA . ALA A 1 314 ? -3.346 9.553 11.216 1.00 80.62 314 ALA A CA 1
ATOM 2487 C C . ALA A 1 314 ? -3.229 8.029 11.405 1.00 80.62 314 ALA A C 1
ATOM 2489 O O . ALA A 1 314 ? -3.500 7.284 10.470 1.00 80.62 314 ALA A O 1
ATOM 2490 N N . ALA A 1 315 ? -2.959 7.563 12.628 1.00 81.12 315 ALA A N 1
ATOM 2491 C CA . ALA A 1 315 ? -2.847 6.135 12.931 1.00 81.12 315 ALA A CA 1
ATOM 2492 C C . ALA A 1 315 ? -4.159 5.360 12.687 1.00 81.12 315 ALA A C 1
ATOM 2494 O O . ALA A 1 315 ? -4.144 4.242 12.169 1.00 81.12 315 ALA A O 1
ATOM 2495 N N . LEU A 1 316 ? -5.314 5.954 13.015 1.00 85.94 316 LEU A N 1
ATOM 2496 C CA . LEU A 1 316 ? -6.614 5.356 12.700 1.00 85.94 316 LEU A CA 1
ATOM 2497 C C . LEU A 1 316 ? -6.871 5.314 11.188 1.00 85.94 316 LEU A C 1
ATOM 2499 O O . LEU A 1 316 ? -7.444 4.341 10.707 1.00 85.94 316 LEU A O 1
ATOM 2503 N N . VAL A 1 317 ? -6.462 6.339 10.438 1.00 81.94 317 VAL A N 1
ATOM 2504 C CA . VAL A 1 317 ? -6.616 6.414 8.974 1.00 81.94 317 VAL A CA 1
ATOM 2505 C C . VAL A 1 317 ? -5.728 5.405 8.258 1.00 81.94 317 VAL A C 1
ATOM 2507 O O . VAL A 1 317 ? -6.176 4.760 7.308 1.00 81.94 317 VAL A O 1
ATOM 2510 N N . ASP A 1 318 ? -4.492 5.244 8.719 1.00 76.88 318 ASP A N 1
ATOM 2511 C CA . ASP A 1 318 ? -3.583 4.236 8.186 1.00 76.88 318 ASP A CA 1
ATOM 2512 C C . ASP A 1 318 ? -4.056 2.818 8.489 1.00 76.88 318 ASP A C 1
ATOM 2514 O O . ASP A 1 318 ? -3.881 1.930 7.654 1.00 76.88 318 ASP A O 1
ATOM 2518 N N . PHE A 1 319 ? -4.789 2.651 9.595 1.00 76.56 319 PHE A N 1
ATOM 2519 C CA . PHE A 1 319 ? -5.455 1.411 9.971 1.00 76.56 319 PHE A CA 1
ATOM 2520 C C . PHE A 1 319 ? -4.456 0.245 10.021 1.00 76.56 319 PHE A C 1
ATOM 2522 O O . PHE A 1 319 ? -4.662 -0.820 9.435 1.00 76.56 319 PHE A O 1
ATOM 2529 N N . GLU A 1 320 ? -3.361 0.464 10.758 1.00 70.31 320 GLU A N 1
ATOM 2530 C CA . GLU A 1 320 ? -2.315 -0.521 11.068 1.00 70.31 320 GLU A CA 1
ATOM 2531 C C . GLU A 1 320 ? -2.813 -1.597 12.046 1.00 70.31 320 GLU A C 1
ATOM 2533 O O . GLU A 1 320 ? -2.272 -1.837 13.129 1.00 70.31 320 GLU A O 1
ATOM 2538 N N . TYR A 1 321 ? -3.892 -2.264 11.663 1.00 66.94 321 TYR A N 1
ATOM 2539 C CA . TYR A 1 321 ? -4.514 -3.326 12.421 1.00 66.94 321 TYR A CA 1
ATOM 2540 C C . TYR A 1 321 ? -3.660 -4.599 12.328 1.00 66.94 321 TYR A C 1
ATOM 2542 O O . TYR A 1 321 ? -3.867 -5.472 11.489 1.00 66.94 321 TYR A O 1
ATOM 2550 N N . THR A 1 322 ? -2.637 -4.676 13.176 1.00 60.91 322 THR A N 1
ATOM 2551 C CA . THR A 1 322 ? -1.616 -5.737 13.128 1.00 60.91 322 THR A CA 1
ATOM 2552 C C . THR A 1 322 ? -1.803 -6.818 14.195 1.00 60.91 322 THR A C 1
ATOM 2554 O O . THR A 1 322 ? -1.243 -7.903 14.070 1.00 60.91 322 THR A O 1
ATOM 2557 N N . ASN A 1 323 ? -2.635 -6.566 15.214 1.00 59.72 323 ASN A N 1
ATOM 2558 C CA . ASN A 1 323 ? -2.691 -7.361 16.447 1.00 59.72 323 ASN A CA 1
ATOM 2559 C C . ASN A 1 323 ? -4.055 -8.026 16.699 1.00 59.72 323 ASN A C 1
ATOM 2561 O O . ASN A 1 323 ? -4.627 -7.907 17.793 1.00 59.72 323 ASN A O 1
ATOM 2565 N N . ALA A 1 324 ? -4.573 -8.765 15.714 1.00 67.50 324 ALA A N 1
ATOM 2566 C CA . ALA A 1 324 ? -5.693 -9.670 15.959 1.00 67.50 324 ALA A CA 1
ATOM 2567 C C . ALA A 1 324 ? -5.261 -10.727 16.990 1.00 67.50 324 ALA A C 1
ATOM 2569 O O . ALA A 1 324 ? -4.387 -11.550 16.723 1.00 67.50 324 ALA A O 1
ATOM 2570 N N . LYS A 1 325 ? -5.835 -10.693 18.198 1.00 73.00 325 LYS A N 1
ATOM 2571 C CA . LYS A 1 325 ? -5.530 -11.690 19.227 1.00 73.00 325 LYS A CA 1
ATOM 2572 C C . LYS A 1 325 ? -6.452 -12.899 19.058 1.00 73.00 325 LYS A C 1
ATOM 2574 O O . LYS A 1 325 ? -7.672 -12.715 18.980 1.00 73.00 325 LYS A O 1
ATOM 2579 N N . PRO A 1 326 ? -5.908 -14.131 19.072 1.00 74.81 326 PRO A N 1
ATOM 2580 C CA . PRO A 1 326 ? -6.723 -15.335 19.113 1.00 74.81 326 PRO A CA 1
ATOM 2581 C C . PRO A 1 326 ? -7.709 -15.295 20.285 1.00 74.81 326 PRO A C 1
ATOM 2583 O O . PRO A 1 326 ? -7.343 -14.922 21.400 1.00 74.81 326 PRO A O 1
ATOM 2586 N N . GLY A 1 327 ? -8.955 -15.697 20.034 1.00 81.62 327 GLY A N 1
ATOM 2587 C CA . GLY A 1 327 ? -10.015 -15.724 21.047 1.00 81.62 327 GLY A CA 1
ATOM 2588 C C . GLY A 1 327 ? -10.841 -14.440 21.167 1.00 81.62 327 GLY A C 1
ATOM 2589 O O . GLY A 1 327 ? -11.798 -14.437 21.934 1.00 81.62 327 GLY A O 1
ATOM 2590 N N . PHE A 1 328 ? -10.522 -13.396 20.400 1.00 86.69 328 PHE A N 1
ATOM 2591 C CA . PHE A 1 328 ? -11.367 -12.212 20.231 1.00 86.69 328 PHE A CA 1
ATOM 2592 C C . PHE A 1 328 ? -11.989 -12.210 18.833 1.00 86.69 328 PHE A C 1
ATOM 2594 O O . PHE A 1 328 ? -11.349 -12.619 17.861 1.00 86.69 328 PHE A O 1
ATOM 2601 N N . SER A 1 329 ? -13.227 -11.740 18.733 1.00 90.19 329 SER A N 1
ATOM 2602 C CA . SER A 1 329 ? -13.878 -11.442 17.455 1.00 90.19 329 SER A CA 1
ATOM 2603 C C . SER A 1 329 ? -13.224 -10.244 16.752 1.00 90.19 329 SER A C 1
ATOM 2605 O O . SER A 1 329 ? -12.474 -9.477 17.363 1.00 90.19 329 SER A O 1
ATOM 2607 N N . ASP A 1 330 ? -13.519 -10.056 15.463 1.00 88.12 330 ASP A N 1
ATOM 2608 C CA . ASP A 1 330 ? -12.981 -8.933 14.682 1.00 88.12 330 ASP A CA 1
ATOM 2609 C C . ASP A 1 330 ? -13.360 -7.574 15.280 1.00 88.12 330 ASP A C 1
ATOM 2611 O O . ASP A 1 330 ? -12.520 -6.679 15.361 1.00 88.12 330 ASP A O 1
ATOM 2615 N N . ILE A 1 331 ? -14.600 -7.433 15.764 1.00 92.31 331 ILE A N 1
ATOM 2616 C CA . ILE A 1 331 ? -15.054 -6.198 16.409 1.00 92.31 331 ILE A CA 1
ATOM 2617 C C . ILE A 1 331 ? -14.322 -5.947 17.731 1.00 92.31 331 ILE A C 1
ATOM 2619 O O . ILE A 1 331 ? -13.904 -4.825 17.999 1.00 92.31 331 ILE A O 1
ATOM 2623 N N . GLU A 1 332 ? -14.098 -6.976 18.547 1.00 92.44 332 GLU A N 1
ATOM 2624 C CA . GLU A 1 332 ? -13.398 -6.820 19.825 1.00 92.44 332 GLU A CA 1
ATOM 2625 C C . GLU A 1 332 ? -11.928 -6.462 19.620 1.00 92.44 332 GLU A C 1
ATOM 2627 O O . GLU A 1 332 ? -11.390 -5.592 20.305 1.00 92.44 332 GLU A O 1
ATOM 2632 N N . ASN A 1 333 ? -11.268 -7.104 18.658 1.00 90.00 333 ASN A N 1
ATOM 2633 C CA . ASN A 1 333 ? -9.906 -6.742 18.300 1.00 90.00 333 ASN A CA 1
ATOM 2634 C C . ASN A 1 333 ? -9.838 -5.321 17.718 1.00 90.00 333 ASN A C 1
ATOM 2636 O O . ASN A 1 333 ? -8.900 -4.593 18.039 1.00 90.00 333 ASN A O 1
ATOM 2640 N N . TYR A 1 334 ? -10.825 -4.896 16.923 1.00 91.25 334 TYR A N 1
ATOM 2641 C CA . TYR A 1 334 ? -10.911 -3.520 16.429 1.00 91.25 334 TYR A CA 1
ATOM 2642 C C . TYR A 1 334 ? -11.057 -2.501 17.566 1.00 91.25 334 TYR A C 1
ATOM 2644 O O . TYR A 1 334 ? -10.314 -1.521 17.614 1.00 91.25 334 TYR A O 1
ATOM 2652 N N . VAL A 1 335 ? -11.953 -2.750 18.523 1.00 92.88 335 VAL A N 1
ATOM 2653 C CA . VAL A 1 335 ? -12.127 -1.892 19.705 1.00 92.88 335 VAL A CA 1
ATOM 2654 C C . VAL A 1 335 ? -10.824 -1.786 20.497 1.00 92.88 335 VAL A C 1
ATOM 2656 O O . VAL A 1 335 ? -10.400 -0.682 20.839 1.00 92.88 335 VAL A O 1
ATOM 2659 N N . ARG A 1 336 ? -10.132 -2.911 20.715 1.00 91.81 336 ARG A N 1
ATOM 2660 C CA . ARG A 1 336 ? -8.810 -2.922 21.360 1.00 91.81 336 ARG A CA 1
ATOM 2661 C C . ARG A 1 336 ? -7.788 -2.084 20.588 1.00 91.81 336 ARG A C 1
ATOM 2663 O O . ARG A 1 336 ? -7.082 -1.292 21.202 1.00 91.81 336 ARG A O 1
ATOM 2670 N N . PHE A 1 337 ? -7.738 -2.214 19.262 1.00 90.50 337 PHE A N 1
ATOM 2671 C CA . PHE A 1 337 ? -6.859 -1.411 18.407 1.00 90.50 337 PHE A CA 1
ATOM 2672 C C . PHE A 1 337 ? -7.108 0.096 18.574 1.00 90.50 337 PHE A C 1
ATOM 2674 O O . PHE A 1 337 ? -6.158 0.852 18.761 1.00 90.50 337 PHE A O 1
ATOM 2681 N N . ILE A 1 338 ? -8.368 0.544 18.580 1.00 92.94 338 ILE A N 1
ATOM 2682 C CA . ILE A 1 338 ? -8.700 1.967 18.765 1.00 92.94 338 ILE A CA 1
ATOM 2683 C C . ILE A 1 338 ? -8.149 2.492 20.098 1.00 92.94 338 ILE A C 1
ATOM 2685 O O . ILE A 1 338 ? -7.540 3.565 20.145 1.00 92.94 338 ILE A O 1
ATOM 2689 N N . PHE A 1 339 ? -8.350 1.743 21.187 1.00 92.06 339 PHE A N 1
ATOM 2690 C CA . PHE A 1 339 ? -7.838 2.128 22.502 1.00 92.06 339 PHE A CA 1
ATOM 2691 C C . PHE A 1 339 ? -6.308 2.070 22.570 1.00 92.06 339 PHE A C 1
ATOM 2693 O O . PHE A 1 339 ? -5.699 2.906 23.237 1.00 92.06 339 PHE A O 1
ATOM 2700 N N . GLU A 1 340 ? -5.669 1.159 21.833 1.00 89.25 340 GLU A N 1
ATOM 2701 C CA . GLU A 1 340 ? -4.207 1.055 21.746 1.00 89.25 340 GLU A CA 1
ATOM 2702 C C . GLU A 1 340 ? -3.609 2.273 21.048 1.00 89.25 340 GLU A C 1
ATOM 2704 O O . GLU A 1 340 ? -2.669 2.886 21.565 1.00 89.25 340 GLU A O 1
ATOM 2709 N N . VAL A 1 341 ? -4.217 2.694 19.937 1.00 89.44 341 VAL A N 1
ATOM 2710 C CA . VAL A 1 341 ? -3.870 3.935 19.238 1.00 89.44 341 VAL A CA 1
ATOM 2711 C C . VAL A 1 341 ? -4.048 5.130 20.174 1.00 89.44 341 VAL A C 1
ATOM 2713 O O . VAL A 1 341 ? -3.124 5.923 20.366 1.00 89.44 341 VAL A O 1
ATOM 2716 N N . LEU A 1 342 ? -5.205 5.246 20.828 1.00 89.88 342 LEU A N 1
ATOM 2717 C CA . LEU A 1 342 ? -5.460 6.339 21.760 1.00 89.88 342 LEU A CA 1
ATOM 2718 C C . LEU A 1 342 ? -4.428 6.367 22.898 1.00 89.88 342 LEU A C 1
ATOM 2720 O O . LEU A 1 342 ? -3.895 7.429 23.222 1.00 89.88 342 LEU A O 1
ATOM 2724 N N . ARG A 1 343 ? -4.109 5.226 23.511 1.00 86.75 343 ARG A N 1
ATOM 2725 C CA . ARG A 1 343 ? -3.137 5.130 24.609 1.00 86.75 343 ARG A CA 1
ATOM 2726 C C . ARG A 1 343 ? -1.728 5.505 24.150 1.00 86.75 343 ARG A C 1
ATOM 2728 O O . ARG A 1 343 ? -1.069 6.295 24.828 1.00 86.75 343 ARG A O 1
ATOM 2735 N N . THR A 1 344 ? -1.306 4.997 22.996 1.00 83.88 344 THR A N 1
ATOM 2736 C CA . THR A 1 344 ? 0.031 5.219 22.429 1.00 83.88 344 THR A CA 1
ATOM 2737 C C . THR A 1 344 ? 0.249 6.683 22.058 1.00 83.88 344 THR A C 1
ATOM 2739 O O . THR A 1 344 ? 1.226 7.291 22.494 1.00 83.88 344 THR A O 1
ATOM 2742 N N . TYR A 1 345 ? -0.692 7.290 21.331 1.00 84.88 345 TYR A N 1
ATOM 2743 C CA . TYR A 1 345 ? -0.517 8.631 20.762 1.00 84.88 345 TYR A CA 1
ATOM 2744 C C . TYR A 1 345 ? -1.103 9.766 21.619 1.00 84.88 345 TYR A C 1
ATOM 2746 O O . TYR A 1 345 ? -0.922 10.938 21.303 1.00 84.88 345 TYR A O 1
ATOM 2754 N N . SER A 1 346 ? -1.763 9.465 22.746 1.00 82.81 346 SER A N 1
ATOM 2755 C CA . SER A 1 346 ? -2.214 10.501 23.698 1.00 82.81 346 SER A CA 1
ATOM 2756 C C . SER A 1 346 ? -1.121 11.033 24.631 1.00 82.81 346 SER A C 1
ATOM 2758 O O . SER A 1 346 ? -1.374 11.959 25.409 1.00 82.81 346 SER A O 1
ATOM 2760 N N . THR A 1 347 ? 0.085 10.465 24.575 1.00 73.94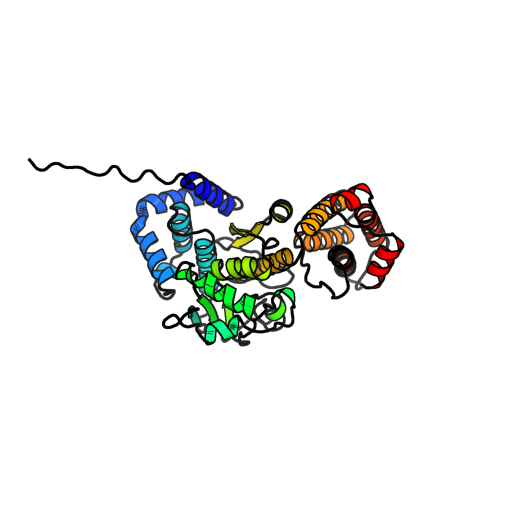 347 THR A N 1
ATOM 2761 C CA . THR A 1 347 ? 1.222 10.888 25.399 1.00 73.94 347 THR A CA 1
ATOM 2762 C C . THR A 1 347 ? 2.116 11.828 24.597 1.00 73.94 347 THR A C 1
ATOM 2764 O O . THR A 1 347 ? 2.743 11.412 23.629 1.00 73.94 347 THR A O 1
ATOM 2767 N N . VAL A 1 348 ? 2.204 13.098 25.005 1.00 64.12 348 VAL A N 1
ATOM 2768 C CA . VAL A 1 348 ? 3.018 14.102 24.302 1.00 64.12 348 VAL A CA 1
ATOM 2769 C C . VAL A 1 348 ? 4.315 14.354 25.065 1.00 64.12 348 VAL A C 1
ATOM 2771 O O . VAL A 1 348 ? 4.304 14.564 26.281 1.00 64.12 348 VAL A O 1
ATOM 2774 N N . ASN A 1 349 ? 5.441 14.348 24.351 1.00 58.25 349 ASN A N 1
ATOM 2775 C CA . ASN A 1 349 ? 6.732 14.756 24.897 1.00 58.25 349 ASN A CA 1
ATOM 2776 C C . ASN A 1 349 ? 6.754 16.283 25.076 1.00 58.25 349 ASN A C 1
ATOM 2778 O O . ASN A 1 349 ? 6.552 17.025 24.117 1.00 58.25 349 ASN A O 1
ATOM 2782 N N . SER A 1 350 ? 7.012 16.749 26.296 1.00 58.00 350 SER A N 1
ATOM 2783 C CA . SER A 1 350 ? 7.261 18.158 26.619 1.00 58.00 350 SER A CA 1
ATOM 2784 C C . SER A 1 350 ? 8.688 18.344 27.138 1.00 58.00 350 SER A C 1
ATOM 2786 O O . SER A 1 350 ? 9.326 17.374 27.554 1.00 58.00 350 SER A O 1
ATOM 2788 N N . ASP A 1 351 ? 9.159 19.593 27.211 1.00 50.09 351 ASP A N 1
ATOM 2789 C CA . ASP A 1 351 ? 10.460 19.946 27.810 1.00 50.09 351 ASP A CA 1
ATOM 2790 C C . ASP A 1 351 ? 10.608 19.473 29.276 1.00 50.09 351 ASP A C 1
ATOM 2792 O O . ASP A 1 351 ? 11.716 19.400 29.804 1.00 50.09 351 ASP A O 1
ATOM 2796 N N . TYR A 1 352 ? 9.496 19.120 29.934 1.00 54.38 352 TYR A N 1
ATOM 2797 C CA . TYR A 1 352 ? 9.431 18.633 31.315 1.00 54.38 352 TYR A CA 1
ATOM 2798 C C . TYR A 1 352 ? 9.145 17.122 31.429 1.00 54.38 352 TYR A C 1
ATOM 2800 O O . TYR A 1 352 ? 8.920 16.626 32.532 1.00 54.38 352 TYR A O 1
ATOM 2808 N N . GLY A 1 353 ? 9.155 16.385 30.312 1.00 60.88 353 GLY A N 1
ATOM 2809 C CA . GLY A 1 353 ? 8.870 14.948 30.243 1.00 60.88 353 GLY A CA 1
ATOM 2810 C C . GLY A 1 353 ? 7.571 14.609 29.503 1.00 60.88 353 GLY A C 1
ATOM 2811 O O . GLY A 1 353 ? 6.948 15.463 28.869 1.00 60.88 353 GLY A O 1
ATOM 2812 N N . GLN A 1 354 ? 7.166 13.339 29.569 1.00 61.47 354 GLN A N 1
ATOM 2813 C CA . GLN A 1 354 ? 5.929 12.838 28.961 1.00 61.47 354 GLN A CA 1
ATOM 2814 C C . GLN A 1 354 ? 4.702 13.285 29.762 1.00 61.47 354 GLN A C 1
ATOM 2816 O O . GLN A 1 354 ? 4.600 13.009 30.957 1.00 61.47 354 GLN A O 1
ATOM 2821 N N . MET A 1 355 ? 3.750 13.953 29.106 1.00 61.12 355 MET A N 1
ATOM 2822 C CA . MET A 1 355 ? 2.472 14.339 29.705 1.00 61.12 355 MET A CA 1
ATOM 2823 C C . MET A 1 355 ? 1.302 13.757 28.906 1.00 61.12 355 MET A C 1
ATOM 2825 O O . MET A 1 355 ? 1.186 13.979 27.702 1.00 61.12 355 MET A O 1
ATOM 2829 N N . ARG A 1 356 ? 0.402 13.047 29.599 1.00 68.75 356 ARG A N 1
ATOM 2830 C CA . ARG A 1 356 ? -0.896 12.593 29.076 1.00 68.75 356 ARG A CA 1
ATOM 2831 C C . ARG A 1 356 ? -1.988 13.500 29.637 1.00 68.75 356 ARG A C 1
ATOM 2833 O O . ARG A 1 356 ? -2.205 13.537 30.849 1.00 68.75 356 ARG A O 1
ATOM 2840 N N . ASP A 1 357 ? -2.669 14.258 28.780 1.00 74.44 357 ASP A N 1
ATOM 2841 C CA . ASP A 1 357 ? -3.779 15.104 29.229 1.00 74.44 357 ASP A CA 1
ATOM 2842 C C . ASP A 1 357 ? -5.041 14.255 29.423 1.00 74.44 357 ASP A C 1
ATOM 2844 O O . ASP A 1 357 ? -5.739 13.901 28.473 1.00 74.44 357 ASP A O 1
ATOM 2848 N N . GLY A 1 358 ? -5.359 13.950 30.682 1.00 77.50 358 GLY A N 1
ATOM 2849 C CA . GLY A 1 358 ? -6.522 13.132 31.019 1.00 77.50 358 GLY A CA 1
ATOM 2850 C C . GLY A 1 358 ? -7.869 13.724 30.585 1.00 77.50 358 GLY A C 1
ATOM 2851 O O . GLY A 1 358 ? -8.825 12.971 30.448 1.00 77.50 358 GLY A O 1
ATOM 2852 N N . ARG A 1 359 ? -7.995 15.044 30.363 1.00 79.38 359 ARG A N 1
ATOM 2853 C CA . ARG A 1 359 ? -9.242 15.622 29.821 1.00 79.38 359 ARG A CA 1
ATOM 2854 C C . ARG A 1 359 ? -9.379 15.339 28.331 1.00 79.38 359 ARG A C 1
ATOM 2856 O O . ARG A 1 359 ? -10.465 14.973 27.904 1.00 79.38 359 ARG A O 1
ATOM 2863 N N . PHE A 1 360 ? -8.294 15.495 27.577 1.00 85.75 360 PHE A N 1
ATOM 2864 C CA . PHE A 1 360 ? -8.250 15.161 26.153 1.00 85.75 360 PHE A CA 1
ATOM 2865 C C . PHE A 1 360 ? -8.612 13.690 25.923 1.00 85.75 360 PHE A C 1
ATOM 2867 O O . PHE A 1 360 ? -9.525 13.389 25.161 1.00 85.75 360 PHE A O 1
ATOM 2874 N N . VAL A 1 361 ? -7.951 12.796 26.661 1.00 87.25 361 VAL A N 1
ATOM 2875 C CA . VAL A 1 361 ? -8.169 11.347 26.583 1.00 87.25 361 VAL A CA 1
ATOM 2876 C C . VAL A 1 361 ? -9.626 10.984 26.868 1.00 87.25 361 VAL A C 1
ATOM 2878 O O . VAL A 1 361 ? -10.258 10.351 26.032 1.00 87.25 361 VAL A O 1
ATOM 2881 N N . ARG A 1 362 ? -10.201 11.479 27.973 1.00 88.06 362 ARG A N 1
ATOM 2882 C CA . ARG A 1 362 ? -11.603 11.194 28.321 1.00 88.06 362 ARG A CA 1
ATOM 2883 C C . ARG A 1 362 ? -12.607 11.697 27.285 1.00 88.06 362 ARG A C 1
ATOM 2885 O O . ARG A 1 362 ? -13.640 11.067 27.087 1.00 88.06 362 ARG A O 1
ATOM 2892 N N . GLU A 1 363 ? -12.349 12.840 26.646 1.00 89.81 363 GLU A N 1
ATOM 2893 C CA . GLU A 1 363 ? -13.219 13.334 25.569 1.00 89.81 363 GLU A CA 1
ATOM 2894 C C . GLU A 1 363 ? -13.153 12.426 24.332 1.00 89.81 363 GLU A C 1
ATOM 2896 O O . GLU A 1 363 ? -14.193 12.166 23.728 1.00 89.81 363 GLU A O 1
ATOM 2901 N N . MET A 1 364 ? -11.967 11.908 23.991 1.00 92.25 364 MET A N 1
ATOM 2902 C CA . MET A 1 364 ? -11.795 10.935 22.907 1.00 92.25 364 MET A CA 1
ATOM 2903 C C . MET A 1 364 ? -12.473 9.598 23.238 1.00 92.25 364 MET A C 1
ATOM 2905 O O . MET A 1 364 ? -13.284 9.128 22.445 1.00 92.25 364 MET A O 1
ATOM 2909 N N . GLU A 1 365 ? -12.219 9.026 24.421 1.00 93.12 365 GLU A N 1
ATOM 2910 C CA . GLU A 1 365 ? -12.832 7.767 24.894 1.00 93.12 365 GLU A CA 1
ATOM 2911 C C . GLU A 1 365 ? -14.355 7.848 24.869 1.00 93.12 365 GLU A C 1
ATOM 2913 O O . GLU A 1 365 ? -15.030 6.951 24.370 1.00 93.12 365 GLU A O 1
ATOM 2918 N N . LYS A 1 366 ? -14.911 8.963 25.354 1.00 93.12 366 LYS A N 1
ATOM 2919 C CA . LYS A 1 366 ? -16.353 9.198 25.347 1.00 93.12 366 LYS A CA 1
ATOM 2920 C C . LYS A 1 366 ? -16.929 9.170 23.935 1.00 93.12 366 LYS A C 1
ATOM 2922 O O . LYS A 1 366 ? -18.011 8.623 23.740 1.00 93.12 366 LYS A O 1
ATOM 2927 N N . GLU A 1 367 ? -16.263 9.789 22.965 1.00 94.00 367 GLU A N 1
ATOM 2928 C CA . GLU A 1 367 ? -16.769 9.814 21.593 1.00 94.00 367 GLU A CA 1
ATOM 2929 C C . GLU A 1 367 ? -16.603 8.457 20.898 1.00 94.00 367 GLU A C 1
ATOM 2931 O O . GLU A 1 367 ? -17.523 8.024 20.209 1.00 94.00 367 GLU A O 1
ATOM 2936 N N . ILE A 1 368 ? -15.505 7.742 21.164 1.00 94.38 368 ILE A N 1
ATOM 2937 C CA . ILE A 1 368 ? -15.306 6.356 20.715 1.00 94.38 368 ILE A CA 1
ATOM 2938 C C . ILE A 1 368 ? -16.436 5.464 21.243 1.00 94.38 368 ILE A C 1
ATOM 2940 O O . ILE A 1 368 ? -17.140 4.837 20.453 1.00 94.38 368 ILE A O 1
ATOM 2944 N N . LYS A 1 369 ? -16.672 5.458 22.563 1.00 95.56 369 LYS A N 1
ATOM 2945 C CA . LYS A 1 369 ? -17.719 4.640 23.198 1.00 95.56 369 LYS A CA 1
ATOM 2946 C C . LYS A 1 369 ? -19.107 4.958 22.647 1.00 95.56 369 LYS A C 1
ATOM 2948 O O . LYS A 1 369 ? -19.871 4.040 22.384 1.00 95.56 369 LYS A O 1
ATOM 2953 N N . LYS A 1 370 ? -19.428 6.233 22.390 1.00 94.94 370 LYS A N 1
ATOM 2954 C CA . LYS A 1 370 ? -20.703 6.608 21.753 1.00 94.94 370 LYS A CA 1
ATOM 2955 C C . LYS A 1 370 ? -20.894 5.998 20.371 1.00 94.94 370 LYS A C 1
ATOM 2957 O O . LYS A 1 370 ? -22.032 5.721 20.022 1.00 94.94 370 LYS A O 1
ATOM 2962 N N . VAL A 1 371 ? -19.834 5.874 19.573 1.00 94.00 371 VAL A N 1
ATOM 2963 C CA . VAL A 1 371 ? -19.913 5.290 18.227 1.00 94.00 371 VAL A CA 1
ATOM 2964 C C . VAL A 1 371 ? -20.034 3.772 18.324 1.00 94.00 371 VAL A C 1
ATOM 2966 O O . VAL A 1 371 ? -20.940 3.205 17.726 1.00 94.00 371 VAL A O 1
ATOM 2969 N N . ILE A 1 372 ? -19.169 3.131 19.115 1.00 94.94 372 ILE A N 1
ATOM 2970 C CA . ILE A 1 372 ? -19.132 1.668 19.262 1.00 94.94 372 ILE A CA 1
ATOM 2971 C C . ILE A 1 372 ? -20.395 1.121 19.939 1.00 94.94 372 ILE A C 1
ATOM 2973 O O . ILE A 1 372 ? -20.881 0.064 19.569 1.00 94.94 372 ILE A O 1
ATOM 2977 N N . LEU A 1 373 ? -20.962 1.831 20.915 1.00 95.88 373 LEU A N 1
ATOM 2978 C CA . LEU A 1 373 ? -22.149 1.366 21.640 1.00 95.88 373 LEU A CA 1
ATOM 2979 C C . LEU A 1 373 ? -23.472 1.810 20.991 1.00 95.88 373 LEU A C 1
ATOM 2981 O O . LEU A 1 373 ? -24.539 1.499 21.517 1.00 95.88 373 LEU A O 1
ATOM 2985 N N . ASN A 1 374 ? -23.446 2.539 19.871 1.00 96.38 374 ASN A N 1
ATOM 2986 C CA . ASN A 1 374 ? -24.665 3.035 19.231 1.00 96.38 374 ASN A CA 1
ATOM 2987 C C . ASN A 1 374 ? -25.469 1.897 18.585 1.00 96.38 374 ASN A C 1
ATOM 2989 O O . ASN A 1 374 ? -25.003 1.307 17.618 1.00 96.38 374 ASN A O 1
ATOM 2993 N N . GLU A 1 375 ? -26.692 1.649 19.062 1.00 95.81 375 GLU A N 1
ATOM 2994 C CA . GLU A 1 375 ? -27.552 0.538 18.614 1.00 95.81 375 GLU A CA 1
ATOM 2995 C C . GLU A 1 375 ? -27.746 0.464 17.088 1.00 95.81 375 GLU A C 1
ATOM 2997 O O . GLU A 1 375 ? -27.698 -0.628 16.524 1.00 95.81 375 GLU A O 1
ATOM 3002 N N . ASP A 1 376 ? -27.910 1.604 16.406 1.00 95.62 376 ASP A N 1
ATOM 3003 C CA . ASP A 1 376 ? -28.087 1.629 14.948 1.00 95.62 376 ASP A CA 1
ATOM 3004 C C . ASP A 1 376 ? -26.801 1.200 14.224 1.00 95.62 376 ASP A C 1
ATOM 3006 O O . ASP A 1 376 ? -26.859 0.441 13.258 1.00 95.62 376 ASP A O 1
ATOM 3010 N N . ILE A 1 377 ? -25.635 1.640 14.712 1.00 94.06 377 ILE A N 1
ATOM 3011 C CA . ILE A 1 377 ? -24.326 1.238 14.176 1.00 94.06 377 ILE A CA 1
ATOM 3012 C C . ILE A 1 377 ? -24.067 -0.245 14.471 1.00 94.06 377 ILE A C 1
ATOM 3014 O O . ILE A 1 377 ? -23.639 -0.978 13.582 1.00 94.06 377 ILE A O 1
ATOM 3018 N N . GLN A 1 378 ? -24.352 -0.712 15.688 1.00 95.94 378 GLN A N 1
ATOM 3019 C CA . GLN A 1 378 ? -24.226 -2.126 16.056 1.00 95.94 378 GLN A CA 1
ATOM 3020 C C . GLN A 1 378 ? -25.069 -3.012 15.123 1.00 95.94 378 GLN A C 1
ATOM 3022 O O . GLN A 1 378 ? -24.578 -4.005 14.583 1.00 95.94 378 GLN A O 1
ATOM 3027 N N . ALA A 1 379 ? -26.308 -2.594 14.836 1.00 93.12 379 ALA A N 1
ATOM 3028 C CA . ALA A 1 379 ? -27.188 -3.270 13.890 1.00 93.12 379 ALA A CA 1
ATOM 3029 C C . ALA A 1 379 ? -26.674 -3.210 12.438 1.00 93.12 379 ALA A C 1
ATOM 3031 O O . ALA A 1 379 ? -26.673 -4.234 11.753 1.00 93.12 379 ALA A O 1
ATOM 3032 N N . GLU A 1 380 ? -26.214 -2.046 11.964 1.00 92.94 380 GLU A N 1
ATOM 3033 C CA . GLU A 1 380 ? -25.684 -1.859 10.602 1.00 92.94 380 GLU A CA 1
ATOM 3034 C C . GLU A 1 380 ? -24.463 -2.750 10.332 1.00 92.94 380 GLU A C 1
ATOM 3036 O O . GLU A 1 380 ? -24.364 -3.374 9.274 1.00 92.94 380 GLU A O 1
ATOM 3041 N N . PHE A 1 381 ? -23.557 -2.849 11.305 1.00 91.19 381 PHE A N 1
ATOM 3042 C CA . PHE A 1 381 ? -22.313 -3.614 11.200 1.00 91.19 381 PHE A CA 1
ATOM 3043 C C . PHE A 1 381 ? -22.405 -5.022 11.809 1.00 91.19 381 PHE A C 1
ATOM 3045 O O . PHE A 1 381 ? -21.405 -5.736 11.844 1.00 91.19 381 PHE A O 1
ATOM 3052 N N . SER A 1 382 ? -23.603 -5.442 12.234 1.00 92.44 382 SER A N 1
ATOM 3053 C CA . SER A 1 382 ? -23.906 -6.789 12.739 1.00 92.44 382 SER A CA 1
ATOM 3054 C C . SER A 1 382 ? -23.012 -7.247 13.901 1.00 92.44 382 SER A C 1
ATOM 3056 O O . SER A 1 382 ? -22.514 -8.374 13.901 1.00 92.44 382 SER A O 1
ATOM 3058 N N . TYR A 1 383 ? -22.827 -6.388 14.903 1.00 94.25 383 TYR A N 1
ATOM 3059 C CA . TYR A 1 383 ? -22.162 -6.736 16.162 1.00 94.25 383 TYR A CA 1
ATOM 3060 C C . TYR A 1 383 ? -23.026 -6.379 17.377 1.00 94.25 383 TYR A C 1
ATOM 3062 O O . TYR A 1 383 ? -24.008 -5.657 17.248 1.00 94.25 383 TYR A O 1
ATOM 3070 N N . ASP A 1 384 ? -22.677 -6.927 18.542 1.00 94.06 384 ASP A N 1
ATOM 3071 C CA . ASP A 1 384 ? -23.325 -6.623 19.822 1.00 94.06 384 ASP A CA 1
ATOM 3072 C C . ASP A 1 384 ? -22.254 -6.539 20.919 1.00 94.06 384 ASP A C 1
ATOM 3074 O O . ASP A 1 384 ? -21.582 -7.525 21.234 1.00 94.06 384 ASP A O 1
ATOM 3078 N N . LEU A 1 385 ? -22.048 -5.337 21.445 1.00 95.56 385 LEU A N 1
ATOM 3079 C CA . LEU A 1 385 ? -21.125 -5.009 22.519 1.00 95.56 385 LEU A CA 1
ATOM 3080 C C . LEU A 1 385 ? -21.859 -4.221 23.602 1.00 95.56 385 LEU A C 1
ATOM 3082 O O . LEU A 1 385 ? -22.515 -3.208 23.343 1.00 95.56 385 LEU A O 1
ATOM 3086 N N . THR A 1 386 ? -21.683 -4.672 24.841 1.00 96.12 386 THR A N 1
ATOM 3087 C CA . THR A 1 386 ? -22.142 -3.968 26.038 1.00 96.12 386 THR A CA 1
ATOM 3088 C C . THR A 1 386 ? -21.086 -2.977 26.518 1.00 96.12 386 THR A C 1
ATOM 3090 O O . THR A 1 386 ? -19.901 -3.115 26.211 1.00 96.12 386 THR A O 1
ATOM 3093 N N . GLU A 1 387 ? -21.506 -1.992 27.315 1.00 95.69 387 GLU A N 1
ATOM 3094 C CA . GLU A 1 387 ? -20.585 -1.046 27.957 1.00 95.69 387 GLU A CA 1
ATOM 3095 C C . GLU A 1 387 ? -19.534 -1.782 28.802 1.00 95.69 387 GLU A C 1
ATOM 3097 O O . GLU A 1 387 ? -18.343 -1.579 28.577 1.00 95.69 387 GLU A O 1
ATOM 3102 N N . ASP A 1 388 ? -19.962 -2.735 29.641 1.00 96.56 388 ASP A N 1
ATOM 3103 C CA . ASP A 1 388 ? -19.072 -3.589 30.441 1.00 96.56 388 ASP A CA 1
ATOM 3104 C C . ASP A 1 388 ? -18.013 -4.290 29.575 1.00 96.56 388 ASP A C 1
ATOM 3106 O O . ASP A 1 388 ? -16.832 -4.318 29.919 1.00 96.56 388 ASP A O 1
ATOM 3110 N N . ARG A 1 389 ? -18.406 -4.831 28.412 1.00 96.00 389 ARG A N 1
ATOM 3111 C CA . ARG A 1 389 ? -17.462 -5.523 27.529 1.00 96.00 389 ARG A CA 1
ATOM 3112 C C . ARG A 1 389 ? -16.473 -4.555 26.888 1.00 96.00 389 ARG A C 1
ATOM 3114 O O . ARG A 1 389 ? -15.305 -4.899 26.735 1.00 96.00 389 ARG A O 1
ATOM 3121 N N . VAL A 1 390 ? -16.912 -3.356 26.509 1.00 95.31 390 VAL A N 1
ATOM 3122 C CA . VAL A 1 390 ? -16.015 -2.322 25.973 1.00 95.31 390 VAL A CA 1
ATOM 3123 C C . VAL A 1 390 ? -15.009 -1.871 27.034 1.00 95.31 390 VAL A C 1
ATOM 3125 O O . VAL A 1 390 ? -13.838 -1.702 26.702 1.00 95.31 390 VAL A O 1
ATOM 3128 N N . GLU A 1 391 ? -15.427 -1.735 28.294 1.00 94.06 391 GLU A N 1
ATOM 3129 C CA . GLU A 1 391 ? -14.529 -1.421 29.415 1.00 94.06 391 GLU A CA 1
ATOM 3130 C C . GLU A 1 391 ? -13.504 -2.535 29.663 1.00 94.06 391 GLU A C 1
ATOM 3132 O O . GLU A 1 391 ? -12.312 -2.259 29.774 1.00 94.06 391 GLU A O 1
ATOM 3137 N N . GLU A 1 392 ? -13.924 -3.804 29.640 1.00 94.06 392 GLU A N 1
ATOM 3138 C CA . GLU A 1 392 ? -12.990 -4.934 29.729 1.00 94.06 392 GLU A CA 1
ATOM 3139 C C . GLU A 1 392 ? -11.946 -4.920 28.601 1.00 94.06 392 GLU A C 1
ATOM 3141 O O . GLU A 1 392 ? -10.781 -5.245 28.820 1.00 94.06 392 GLU A O 1
ATOM 3146 N N . LEU A 1 393 ? -12.349 -4.573 27.374 1.00 92.88 393 LEU A N 1
ATOM 3147 C CA . LEU A 1 393 ? -11.439 -4.503 26.227 1.00 92.88 393 LEU A CA 1
ATOM 3148 C C . LEU A 1 393 ? -10.461 -3.332 26.336 1.00 92.88 393 LEU A C 1
ATOM 3150 O O . LEU A 1 393 ? -9.306 -3.484 25.940 1.00 92.88 393 LEU A O 1
ATOM 3154 N N . GLU A 1 394 ? -10.914 -2.197 26.864 1.00 90.75 394 GLU A N 1
ATOM 3155 C CA . GLU A 1 394 ? -10.087 -1.029 27.169 1.00 90.75 394 GLU A CA 1
ATOM 3156 C C . GLU A 1 394 ? -9.022 -1.366 28.227 1.00 90.75 394 GLU A C 1
ATOM 3158 O O . GLU A 1 394 ? -7.851 -1.055 28.028 1.00 90.75 394 GLU A O 1
ATOM 3163 N N . ASP A 1 395 ? -9.389 -2.091 29.288 1.00 89.31 395 ASP A N 1
ATOM 3164 C CA . ASP A 1 395 ? -8.474 -2.504 30.365 1.00 89.31 395 ASP A CA 1
ATOM 3165 C C . ASP A 1 395 ? -7.385 -3.497 29.912 1.00 89.31 395 ASP A C 1
ATOM 3167 O O . ASP A 1 395 ? -6.339 -3.640 30.557 1.00 89.31 395 ASP A O 1
ATOM 3171 N N . LEU A 1 396 ? -7.613 -4.207 28.803 1.00 86.56 396 LEU A N 1
ATOM 3172 C CA . LEU A 1 396 ? -6.674 -5.178 28.227 1.00 86.56 396 LEU A CA 1
ATOM 3173 C C . LEU A 1 396 ? -5.572 -4.548 27.359 1.00 86.56 396 LEU A C 1
ATOM 3175 O O . LEU A 1 396 ? -4.723 -5.282 26.827 1.00 86.56 396 LEU A O 1
ATOM 3179 N N . VAL A 1 397 ? -5.606 -3.228 27.179 1.00 82.31 397 VAL A N 1
ATOM 3180 C CA . VAL A 1 397 ? -4.677 -2.424 26.374 1.00 82.31 397 VAL A CA 1
ATOM 3181 C C . VAL A 1 397 ? -3.878 -1.523 27.294 1.00 82.31 397 VAL A C 1
ATOM 3183 O O . VAL A 1 397 ? -2.628 -1.514 27.229 1.00 82.31 397 VAL A O 1
#

Radius of gyration: 23.28 Å; chains: 1; bounding box: 58×48×92 Å